Protein AF-A0AAU5LL64-F1 (afdb_monomer)

Sequence (497 aa):
MYLWDYTPAHLTKLAPYIDGVLFPYLGGSQSTTDPRYVEAQMDELLGKLTPLNLDLILLAYTDRFLDAALPPSPEYVAEVLRRAAPYAADGRIGGVVAYGAPVNYDRRPTIASNNLAQTGNGRLSFAQGNYAHAAEGSFSEVYQQVDVDPAAASYKLSLSTYDQVSRTPAKSGQLFKEVLVDDQVVWRSDVADEFGWTWAPAEIDLTNALRGKSTAKLSLKLYAEKATQHFPIDVGFDSLKATGFTVSNPGFEDNNPDTRVWQFKQLSQTIYGSIDRWSEHQAKDVYDVIAAHFGGLPVPGIPSTPSAPIPALPRTGAPYRPGAANAVRNSAMYGKGRLSLFVPERTATGTSTCVWAEQWATVDPNSPRYEVSWHDFDQYVGGLPDYHLKQVTITNSKGKKLLTSMDVTIDPNLWMNGQGLWGPVDVTQFAKGESKVLLQFALCEAKGVGDYMVDVGYDNIETVGLSLVNGDFERGTTGWTIIDPHPGMEAAVITAP

Solvent-accessible surface area (backbone atoms only — not comparable to full-atom values): 26554 Å² total; per-residue (Å²): 104,48,82,84,59,71,37,72,72,52,47,65,70,45,44,91,78,48,66,53,47,66,40,58,55,32,41,41,38,47,20,53,61,42,48,85,40,56,58,63,54,50,53,56,46,48,71,64,28,53,88,61,69,32,43,39,28,43,28,43,50,44,35,70,53,98,73,40,84,55,59,36,44,42,67,33,45,41,47,39,49,64,61,45,45,63,40,34,77,71,63,75,23,81,34,78,42,67,43,61,56,42,87,54,33,92,82,44,70,42,63,72,87,67,49,78,33,87,48,89,38,6,14,39,34,40,37,25,12,50,76,18,56,40,49,56,78,22,25,20,34,39,32,35,79,27,50,32,48,56,84,48,94,54,29,36,41,36,32,33,36,32,34,42,61,65,96,53,83,65,60,76,79,24,45,31,44,34,36,26,52,71,88,39,80,72,44,76,46,50,56,44,76,52,75,72,75,49,79,43,81,46,79,43,79,38,38,88,83,47,67,80,28,58,59,46,39,43,33,44,32,48,36,19,73,27,62,46,74,60,55,27,31,33,39,36,41,24,55,50,46,62,38,43,39,50,69,82,67,39,36,28,70,63,68,43,86,91,74,41,72,69,43,78,50,70,72,30,74,22,40,45,68,46,61,48,63,52,47,71,50,45,39,42,51,31,35,49,35,52,24,13,69,72,50,62,44,76,66,67,73,74,81,76,82,90,84,75,74,79,74,71,71,82,80,58,93,65,68,63,46,91,68,36,97,90,32,58,61,68,80,36,86,55,90,40,3,15,39,37,32,32,26,40,46,75,27,51,47,51,57,78,40,53,22,28,40,35,32,74,25,40,38,46,84,81,44,94,51,28,33,44,34,32,30,35,29,21,45,65,82,67,89,61,78,69,24,41,32,42,33,34,35,44,31,46,100,90,46,77,45,81,75,47,76,43,45,50,64,77,51,62,27,37,82,39,45,64,62,92,80,66,50,64,45,81,40,34,90,75,51,65,89,41,68,50,36,38,41,35,46,33,38,31,25,66,40,59,44,66,63,51,33,37,37,40,35,38,24,57,47,43,56,40,39,45,45,74,57,57,38,45,19,73,64,44,56,51,67,47,49,71,42,58,84,39,100,41,37,43,43,45,56,45,63,39,134

Mean predicted aligned error: 11.41 Å

Secondary structure (DSSP, 8-state):
--GGG--HHHHHHHGGG-SEEEEE--TGGG-TT--TTHHHHHHHHHHHHGGGT-EEEEEEE-S--TT-SSPPPHHHHHHHHHHHHHHHHTTSSSEEEEET--TTTTT-PPPGGG---SSSSEEEEEEE-TT--PPTT-EEEEEEEEEB-TT-S--EEEEEEEEEE-SSPPPTTSEEEEEEETTEEEEEEETTTS-SS--EEEEEE-HHHHTT-SEEEEEEEEEESS---S--EEEEEEEEEEESB--SSTT-----TTT--PEEEE--SSEEEEEEE--TTHHHHHHHHHHHHHTTPPPPPS---S----------SSPP-TTSTTS-S---SSSSEEEEEEE-TT----TT-EEEEEEEEEE-TT-S--EEEEEEEEEESS--TTSEEEEEEEEETTEEEEEEEEETTSSBTS-EETTTS---EE-HHHHTT-SEEEEEEEEEESS--SS--EEEEEEEEEEESEE-S-TT-TTTTTT-EEE--STT-EEEEEE--

Foldseek 3Di:
DELVCLDLVNCVVCLVPAQADEYEDQAQQRNLAHQPCLQVSLVVNLVSQVVSNHAYEYERELADDPFHPATHFLVSLLSNLVNCVVCCVVVVHVYYHHPPQLLPLVPDFDDPVNQLFPDDFKWKKWWFGFQDKWAAFWKKKKKFKWFFQLPFP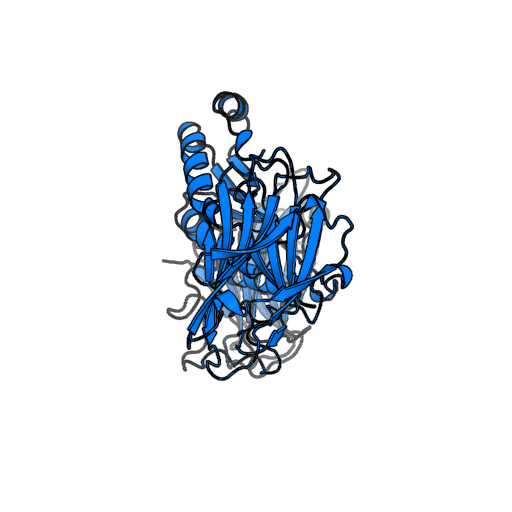FKKKKKKKFKDWDPDQADWPFKWKFKDKQNHTQDIDTSNVDDDSDIDMDMTTCGVVRHRDRMIMIMIMIHTNHMDGRITMMMIMADIDIDRMDDPCRGLQDQQPVPDRMDMDTDTSGTDIGIRGDDSSRSVSSNQSVLCSLLVHDRPRPDDDDDDDDPQDPPPVDWDDDCDPPHRLANAPDAFKWKKKKFIFQFWDAAFFKWKKKFKWFFQQPFPFKWKKKKKAKEKRDDDWPFKWKWKWKAFPVGIDTQDTDTSNSHHRDIDIPDSPDHIGTCGVPCHPTRIMMIMIMIHGNHIDRGMIMMMIIADIDMGRIDADPRRRQVWCVRMDTGRPDPRMGITMGGRD

pLDDT: mean 87.5, std 14.74, range [25.48, 98.81]

Nearest PDB structures (foldseek):
  6yg8-assembly1_D  TM=2.190E-01  e=3.014E-06  Escherichia coli
  9fmt-assembly1_C  TM=2.284E-01  e=2.321E-05  Escherichia coli
  9fmt-assembly1_E  TM=2.052E-01  e=1.244E-05  Escherichia coli
  9fmt-assembly1_D  TM=1.932E-01  e=7.467E-06  Escherichia coli
  6yg8-assembly1_A  TM=2.101E-01  e=6.085E-05  Escherichia coli

Structure (mmCIF, N/CA/C/O backbone):
data_AF-A0AAU5LL64-F1
#
_entry.id   AF-A0AAU5LL64-F1
#
loop_
_atom_site.group_PDB
_atom_site.id
_atom_site.type_symbol
_atom_site.label_atom_id
_atom_site.label_alt_id
_atom_site.label_comp_id
_atom_site.label_asym_id
_atom_site.label_entity_id
_atom_site.label_seq_id
_atom_site.pdbx_PDB_ins_code
_atom_site.Cartn_x
_atom_site.Cartn_y
_atom_site.Cartn_z
_atom_site.occupancy
_atom_site.B_iso_or_equiv
_atom_site.auth_seq_id
_atom_site.auth_comp_id
_atom_site.auth_asym_id
_atom_site.auth_atom_id
_atom_site.pdbx_PDB_model_num
ATOM 1 N N . MET A 1 1 ? -9.195 7.743 -15.959 1.00 86.50 1 MET A N 1
ATOM 2 C CA . MET A 1 1 ? -10.486 7.037 -16.053 1.00 86.50 1 MET A CA 1
ATOM 3 C C . MET A 1 1 ? -10.587 6.121 -14.853 1.00 86.50 1 MET A C 1
ATOM 5 O O . MET A 1 1 ? -9.617 5.432 -14.570 1.00 86.50 1 MET A O 1
ATOM 9 N N . TYR A 1 2 ? -11.701 6.145 -14.136 1.00 90.44 2 TYR A N 1
ATOM 10 C CA . TYR A 1 2 ? -11.991 5.216 -13.042 1.00 90.44 2 TYR A CA 1
ATOM 11 C C . TYR A 1 2 ? -12.837 4.043 -13.537 1.00 90.44 2 TYR A C 1
ATOM 13 O O . TYR A 1 2 ? -13.308 4.068 -14.672 1.00 90.44 2 TYR A O 1
ATOM 21 N N . LEU A 1 3 ? -13.052 3.026 -12.694 1.00 91.62 3 LEU A N 1
ATOM 22 C CA . LEU A 1 3 ? -13.766 1.791 -13.055 1.00 91.62 3 LEU A CA 1
ATOM 23 C C . LEU A 1 3 ? -15.079 2.047 -13.830 1.00 91.62 3 LEU A C 1
ATOM 25 O O . LEU A 1 3 ? -15.347 1.402 -14.843 1.00 91.62 3 LEU A O 1
ATOM 29 N N . TRP A 1 4 ? -15.868 3.032 -13.393 1.00 91.56 4 TRP A N 1
ATOM 30 C CA . TRP A 1 4 ? -17.150 3.401 -14.007 1.00 91.56 4 TRP A CA 1
ATOM 31 C C . TRP A 1 4 ? -17.031 4.154 -15.343 1.00 91.56 4 TRP A C 1
ATOM 33 O O . TRP A 1 4 ? -18.000 4.200 -16.099 1.00 91.56 4 TRP A O 1
ATOM 43 N N . ASP A 1 5 ? -15.866 4.717 -15.672 1.00 94.00 5 ASP A N 1
ATOM 44 C CA . ASP A 1 5 ? -15.634 5.414 -16.944 1.00 94.00 5 ASP A CA 1
ATOM 45 C C . ASP A 1 5 ? -15.371 4.437 -18.105 1.00 94.00 5 ASP A C 1
ATOM 47 O O . ASP A 1 5 ? -15.519 4.811 -19.275 1.00 94.00 5 ASP A O 1
ATOM 51 N N . TYR A 1 6 ? -15.001 3.186 -17.800 1.00 94.06 6 TYR A N 1
ATOM 52 C CA . TYR A 1 6 ? -14.725 2.115 -18.765 1.00 94.06 6 TYR A CA 1
ATOM 53 C C . TYR A 1 6 ? -16.017 1.489 -19.300 1.00 94.06 6 TYR A C 1
ATOM 55 O O . TYR A 1 6 ? -16.295 0.303 -19.120 1.00 94.06 6 TYR A O 1
ATOM 63 N N . THR A 1 7 ? -16.849 2.301 -19.949 1.00 96.19 7 THR A N 1
ATOM 64 C CA . THR A 1 7 ? -18.049 1.814 -20.640 1.00 96.19 7 THR A CA 1
ATOM 65 C C . THR A 1 7 ? -17.694 1.294 -22.040 1.00 96.19 7 THR A C 1
ATOM 67 O O . THR A 1 7 ? -16.767 1.824 -22.660 1.00 96.19 7 THR A O 1
ATOM 70 N N . PRO A 1 8 ? -18.443 0.321 -22.602 1.00 96.06 8 PRO A N 1
ATOM 71 C CA . PRO A 1 8 ? -18.187 -0.178 -23.957 1.00 96.06 8 PRO A CA 1
ATOM 72 C C . PRO A 1 8 ? -18.166 0.926 -25.023 1.00 96.06 8 PRO A C 1
ATOM 74 O O . PRO A 1 8 ? -17.308 0.928 -25.904 1.00 96.06 8 PRO A O 1
ATOM 77 N N . ALA A 1 9 ? -19.073 1.905 -24.916 1.00 96.81 9 ALA A N 1
ATOM 78 C CA . ALA A 1 9 ? -19.142 3.035 -25.839 1.00 96.81 9 ALA A CA 1
ATOM 79 C C . ALA A 1 9 ? -17.901 3.938 -25.748 1.00 96.81 9 ALA A C 1
ATOM 81 O O . ALA A 1 9 ? -17.378 4.378 -26.772 1.00 96.81 9 ALA A O 1
ATOM 82 N N . HIS A 1 10 ? -17.413 4.199 -24.531 1.00 96.81 10 HIS A N 1
ATOM 83 C CA . HIS A 1 10 ? -16.227 5.025 -24.322 1.00 96.81 10 HIS A CA 1
ATOM 84 C C . HIS A 1 10 ? -14.962 4.319 -24.819 1.00 96.81 10 HIS A C 1
ATOM 86 O O . HIS A 1 10 ? -14.191 4.908 -25.572 1.00 96.81 10 HIS A O 1
ATOM 92 N N . LEU A 1 11 ? -14.796 3.041 -24.475 1.00 97.00 11 LEU A N 1
ATOM 93 C CA . LEU A 1 11 ? -13.657 2.238 -24.909 1.00 97.00 11 LEU A CA 1
ATOM 94 C C . LEU A 1 11 ? -13.611 2.068 -26.430 1.00 97.00 11 LEU A C 1
ATOM 96 O O . LEU A 1 11 ? -12.565 2.293 -27.024 1.00 97.00 11 LEU A O 1
ATOM 100 N N . THR A 1 12 ? -14.742 1.786 -27.084 1.00 97.38 12 THR A N 1
ATOM 101 C CA . THR A 1 12 ? -14.811 1.673 -28.557 1.00 97.38 12 THR A CA 1
ATOM 102 C C . THR A 1 12 ? -14.369 2.962 -29.251 1.00 97.38 12 THR A C 1
ATOM 104 O O . THR A 1 12 ? -13.724 2.923 -30.295 1.00 97.38 12 THR A O 1
ATOM 107 N N . LYS A 1 13 ? -14.702 4.122 -28.670 1.00 97.19 13 LYS A N 1
ATOM 108 C CA . LYS A 1 13 ? -14.290 5.425 -29.200 1.00 97.19 13 LYS A CA 1
ATOM 109 C C . LYS A 1 13 ? -12.786 5.666 -29.044 1.00 97.19 13 LYS A C 1
ATOM 111 O O . LYS A 1 13 ? -12.198 6.312 -29.906 1.00 97.19 13 LYS A O 1
ATOM 116 N N . LEU A 1 14 ? -12.192 5.211 -27.941 1.00 96.38 14 LEU A N 1
ATOM 117 C CA . LEU A 1 14 ? -10.780 5.439 -27.630 1.00 96.38 14 LEU A CA 1
ATOM 118 C C . LEU A 1 14 ? -9.848 4.420 -28.287 1.00 96.38 14 LEU A C 1
ATOM 120 O O . LEU A 1 14 ? -8.753 4.805 -28.677 1.00 96.38 14 LEU A O 1
ATOM 124 N N . ALA A 1 15 ? -10.285 3.168 -28.440 1.00 97.06 15 ALA A N 1
ATOM 125 C CA . ALA A 1 15 ? -9.455 2.049 -28.882 1.00 97.06 15 ALA A CA 1
ATOM 126 C C . ALA A 1 15 ? -8.617 2.309 -30.153 1.00 97.06 15 ALA A C 1
ATOM 128 O O . ALA A 1 15 ? -7.475 1.875 -30.184 1.00 97.06 15 ALA A O 1
ATOM 129 N N . PRO A 1 16 ? -9.084 3.061 -31.174 1.00 97.38 16 PRO A N 1
ATOM 130 C CA . PRO A 1 16 ? -8.252 3.370 -32.342 1.00 97.38 16 PRO A CA 1
ATOM 131 C C . PRO A 1 16 ? -7.044 4.284 -32.073 1.00 97.38 16 PRO A C 1
ATOM 133 O O . PRO A 1 16 ? -6.257 4.517 -32.988 1.00 97.38 16 PRO A O 1
ATOM 136 N N . TYR A 1 17 ? -6.937 4.869 -30.877 1.00 97.38 17 TYR A N 1
ATOM 137 C CA . TYR A 1 17 ? -5.969 5.917 -30.544 1.00 97.38 17 TYR A CA 1
ATOM 138 C C . TYR A 1 17 ? -5.044 5.564 -29.373 1.00 97.38 17 TYR A C 1
ATOM 140 O O . TYR A 1 17 ? -4.182 6.377 -29.040 1.00 97.38 17 TYR A O 1
ATOM 148 N N . ILE A 1 18 ? -5.251 4.422 -28.715 1.00 95.44 18 ILE A N 1
ATOM 149 C CA . ILE A 1 18 ? -4.498 4.007 -27.526 1.00 95.44 18 ILE A CA 1
ATOM 150 C C . ILE A 1 18 ? -4.209 2.509 -27.580 1.00 95.44 18 ILE A C 1
ATOM 152 O O . ILE A 1 18 ? -5.011 1.752 -28.117 1.00 95.44 18 ILE A O 1
ATOM 156 N N . ASP A 1 19 ? -3.112 2.095 -26.953 1.00 92.44 19 ASP A N 1
ATOM 157 C CA . ASP A 1 19 ? -2.713 0.683 -26.864 1.00 92.44 19 ASP A CA 1
ATOM 158 C C . ASP A 1 19 ? -3.123 0.034 -25.529 1.00 92.44 19 ASP A C 1
ATOM 160 O O . ASP A 1 19 ? -3.071 -1.181 -25.366 1.00 92.44 19 ASP A O 1
ATOM 164 N N . GLY A 1 20 ? -3.573 0.836 -24.561 1.00 93.88 20 GLY A N 1
ATOM 165 C CA . GLY A 1 20 ? -3.985 0.354 -23.249 1.00 93.88 20 GLY A CA 1
ATOM 166 C C . GLY A 1 20 ? -4.503 1.456 -22.338 1.00 93.88 20 GLY A C 1
ATOM 167 O O . GLY A 1 20 ? -4.5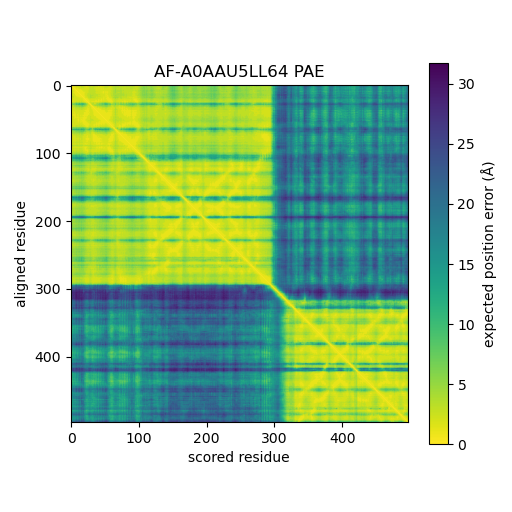79 2.629 -22.717 1.00 93.88 20 GLY A O 1
ATOM 168 N N . VAL A 1 21 ? -4.887 1.073 -21.123 1.00 96.44 21 VAL A N 1
ATOM 169 C CA . VAL A 1 21 ? -5.439 1.980 -20.115 1.00 96.44 21 VAL A CA 1
ATOM 170 C C . VAL A 1 21 ? -4.747 1.825 -18.766 1.00 96.44 21 VAL A C 1
ATOM 172 O O . VAL A 1 21 ? -4.387 0.732 -18.339 1.00 96.44 21 VAL A O 1
ATOM 175 N N . LEU A 1 22 ? -4.622 2.944 -18.059 1.00 96.12 22 LEU A N 1
ATOM 176 C CA . LEU A 1 22 ? -4.176 2.992 -16.672 1.00 96.12 22 LEU A CA 1
ATOM 177 C C . LEU A 1 22 ? -5.400 2.973 -15.755 1.00 96.12 22 LEU A C 1
ATOM 179 O O . LEU A 1 22 ? -6.212 3.896 -15.820 1.00 96.12 22 LEU A O 1
ATOM 183 N N . PHE A 1 23 ? -5.514 1.973 -14.884 1.00 96.38 23 PHE A N 1
ATOM 184 C CA . PHE A 1 23 ? -6.615 1.813 -13.937 1.00 96.38 23 PHE A CA 1
ATOM 185 C C . PHE A 1 23 ? -6.226 2.283 -12.526 1.00 96.38 23 PHE A C 1
ATOM 187 O O . PHE A 1 23 ? -5.567 1.538 -11.803 1.00 96.38 23 PHE A O 1
ATOM 194 N N . PRO A 1 24 ? -6.652 3.485 -12.086 1.00 95.12 24 PRO A N 1
ATOM 195 C CA . PRO A 1 24 ? -6.460 3.942 -10.717 1.00 95.12 24 PRO A CA 1
ATOM 196 C C . PRO A 1 24 ? -7.395 3.165 -9.793 1.00 95.12 24 PRO A C 1
ATOM 198 O O . PRO A 1 24 ? -8.614 3.364 -9.819 1.00 95.12 24 PRO A O 1
ATOM 201 N N . TYR A 1 25 ? -6.823 2.269 -8.994 1.00 94.75 25 TYR A N 1
ATOM 202 C CA . TYR A 1 25 ? -7.581 1.426 -8.082 1.00 94.75 25 TYR A CA 1
ATOM 203 C C . TYR A 1 25 ? -8.037 2.223 -6.862 1.00 94.75 25 TYR A C 1
ATOM 205 O O . TYR A 1 25 ? -7.222 2.735 -6.099 1.00 94.75 25 TYR A O 1
ATOM 213 N N . LEU A 1 26 ? -9.352 2.302 -6.665 1.00 90.19 26 LEU A N 1
ATOM 214 C CA . LEU A 1 26 ? -9.971 2.983 -5.527 1.00 90.19 26 LEU A CA 1
ATOM 215 C C . LEU A 1 26 ? -10.805 2.021 -4.667 1.00 90.19 26 LEU A C 1
ATOM 217 O O . LEU A 1 26 ? -11.843 2.412 -4.137 1.00 90.19 26 LEU A O 1
ATOM 221 N N . GLY A 1 27 ? -10.409 0.752 -4.564 1.00 86.56 27 GLY A N 1
ATOM 222 C CA . GLY A 1 27 ? -11.058 -0.193 -3.656 1.00 86.56 27 GLY A CA 1
ATOM 223 C C . GLY A 1 27 ? -12.558 -0.393 -3.855 1.00 86.56 27 GLY A C 1
ATOM 224 O O . GLY A 1 27 ? -13.140 -0.129 -4.914 1.00 86.56 27 GLY A O 1
ATOM 225 N N . GLY A 1 28 ? -13.197 -0.881 -2.793 1.00 81.38 28 GLY A N 1
ATOM 226 C CA . GLY A 1 28 ? -14.645 -0.852 -2.662 1.00 81.38 28 GLY A CA 1
ATOM 227 C C . GLY A 1 28 ? -15.097 0.572 -2.367 1.00 81.38 28 GLY A C 1
ATOM 228 O O . GLY A 1 28 ? -14.669 1.175 -1.388 1.00 81.38 28 GLY A O 1
ATOM 229 N N . SER A 1 29 ? -15.992 1.107 -3.200 1.00 78.31 29 SER A N 1
ATOM 230 C CA . SER A 1 29 ? -16.640 2.407 -2.962 1.00 78.31 29 SER A CA 1
ATOM 231 C C . SER A 1 29 ? -15.680 3.589 -2.802 1.00 78.31 29 SER A C 1
ATOM 233 O O . SER A 1 29 ? -15.874 4.446 -1.944 1.00 78.31 29 SER A O 1
ATOM 235 N N . GLN A 1 30 ? -14.661 3.650 -3.656 1.00 83.62 30 GLN A N 1
ATOM 236 C CA . GLN A 1 30 ? -13.695 4.751 -3.706 1.00 83.62 30 GLN A CA 1
ATOM 237 C C . GLN A 1 30 ? -12.800 4.879 -2.458 1.00 83.62 30 GLN A C 1
ATOM 239 O O . GLN A 1 30 ? -12.383 5.977 -2.089 1.00 83.62 30 GLN A O 1
ATOM 244 N N . SER A 1 31 ? -12.511 3.758 -1.797 1.00 85.25 31 SER A N 1
ATOM 245 C CA . SER A 1 31 ? -11.557 3.677 -0.695 1.00 85.25 31 SER A CA 1
ATOM 246 C C . SER A 1 31 ? -10.165 3.261 -1.180 1.00 85.25 31 SER A C 1
ATOM 248 O O . SER A 1 31 ? -9.971 2.149 -1.665 1.00 85.25 31 SER A O 1
ATOM 250 N N . THR A 1 32 ? -9.160 4.111 -0.965 1.00 87.44 32 THR A N 1
ATOM 251 C CA . THR A 1 32 ? -7.742 3.771 -1.195 1.00 87.44 32 THR A CA 1
ATOM 252 C C . THR A 1 32 ? -7.109 3.009 -0.028 1.00 87.44 32 THR A C 1
ATOM 254 O O . THR A 1 32 ? -5.890 3.004 0.108 1.00 87.44 32 THR A O 1
ATOM 257 N N . THR A 1 33 ? -7.918 2.407 0.847 1.00 88.56 33 THR A N 1
ATOM 258 C CA . THR A 1 33 ? -7.452 1.545 1.945 1.00 88.56 33 THR A CA 1
ATOM 259 C C . THR A 1 33 ? -8.080 0.153 1.922 1.00 88.56 33 THR A C 1
ATOM 261 O O . THR A 1 33 ? -7.751 -0.679 2.764 1.00 88.56 33 THR A O 1
ATOM 264 N N . ASP A 1 34 ? -8.942 -0.140 0.941 1.00 91.06 34 ASP A N 1
ATOM 265 C CA . ASP A 1 34 ? -9.617 -1.432 0.802 1.00 91.06 34 ASP A CA 1
ATOM 266 C C . ASP A 1 34 ? -9.015 -2.266 -0.346 1.00 91.06 34 ASP A C 1
ATOM 268 O O . ASP A 1 34 ? -9.275 -1.977 -1.519 1.00 91.06 34 ASP A O 1
ATOM 272 N N . PRO A 1 35 ? -8.245 -3.332 -0.063 1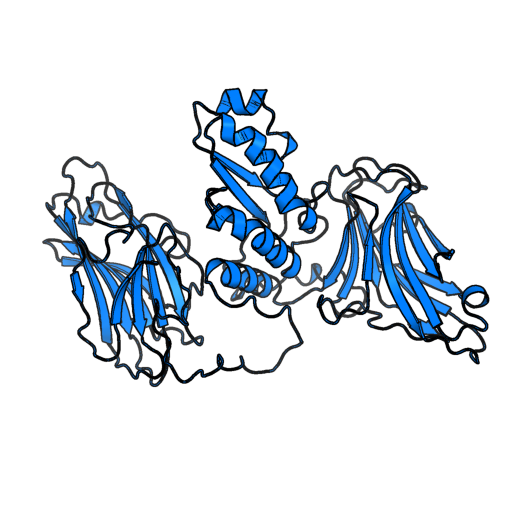.00 92.88 35 PRO A N 1
ATOM 273 C CA . PRO A 1 35 ? -7.590 -4.131 -1.097 1.00 92.88 35 PRO A CA 1
ATOM 274 C C . PRO A 1 35 ? -8.462 -5.283 -1.638 1.00 92.88 35 PRO A C 1
ATOM 276 O O . PRO A 1 35 ? -8.022 -6.043 -2.498 1.00 92.88 35 PRO A O 1
ATOM 279 N N . ARG A 1 36 ? -9.693 -5.471 -1.143 1.00 91.19 36 ARG A N 1
ATOM 280 C CA . ARG A 1 36 ? -10.467 -6.708 -1.384 1.00 91.19 36 ARG A CA 1
ATOM 281 C C . ARG A 1 36 ? -10.950 -6.892 -2.819 1.00 91.19 36 ARG A C 1
ATOM 283 O O .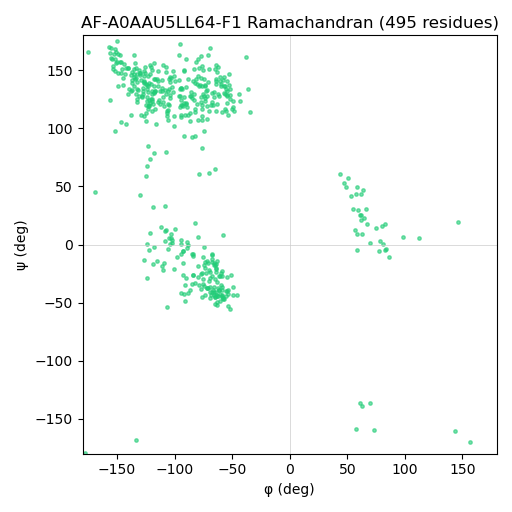 ARG A 1 36 ? -11.228 -8.019 -3.216 1.00 91.19 36 ARG A O 1
ATOM 290 N N . TYR A 1 37 ? -11.086 -5.808 -3.576 1.00 94.06 37 TYR A N 1
ATOM 291 C CA . TYR A 1 37 ? -11.716 -5.820 -4.896 1.00 94.06 37 TYR A CA 1
ATOM 292 C C . TYR A 1 37 ? -10.715 -5.768 -6.053 1.00 94.06 37 TYR A C 1
ATOM 294 O O . TYR A 1 37 ? -11.150 -5.693 -7.199 1.00 94.06 37 TYR A O 1
ATOM 302 N N . VAL A 1 38 ? -9.405 -5.827 -5.777 1.00 96.19 38 VAL A N 1
ATOM 303 C CA . VAL A 1 38 ? -8.347 -5.746 -6.801 1.00 96.19 38 VAL A CA 1
ATOM 304 C C . VAL A 1 38 ? -8.588 -6.756 -7.925 1.00 96.19 38 VAL A C 1
ATOM 306 O O . VAL A 1 38 ? -8.728 -6.361 -9.077 1.00 96.19 38 VAL A O 1
ATOM 309 N N . GLU A 1 39 ? -8.717 -8.041 -7.590 1.00 97.00 39 GLU A N 1
ATOM 310 C CA . GLU A 1 39 ? -8.871 -9.128 -8.571 1.00 97.00 39 GLU A CA 1
ATOM 311 C C . GLU A 1 39 ? -10.181 -8.997 -9.356 1.00 97.00 39 GLU A C 1
ATOM 313 O O . GLU A 1 39 ? -10.166 -8.931 -10.582 1.00 97.00 39 GLU A O 1
ATOM 318 N N . ALA A 1 40 ? -11.311 -8.846 -8.656 1.00 96.81 40 ALA A N 1
ATOM 319 C CA . ALA A 1 40 ? -12.625 -8.750 -9.290 1.00 96.81 40 ALA A CA 1
ATOM 320 C C . ALA A 1 40 ? -12.750 -7.540 -10.237 1.00 96.81 40 ALA A C 1
ATOM 322 O O . ALA A 1 40 ? -13.348 -7.657 -11.305 1.00 96.81 40 ALA A O 1
ATOM 323 N N . GLN A 1 41 ? -12.187 -6.383 -9.869 1.00 96.94 41 GLN A N 1
ATOM 324 C CA . GLN A 1 41 ? -12.226 -5.186 -10.716 1.00 96.94 41 GLN A CA 1
ATOM 325 C C . GLN A 1 41 ? -11.265 -5.290 -11.906 1.00 96.94 41 GLN A C 1
ATOM 327 O O . GLN A 1 41 ? -11.608 -4.830 -12.995 1.00 96.94 41 GLN A O 1
ATOM 332 N N . MET A 1 42 ? -10.092 -5.915 -11.740 1.00 97.44 42 MET A N 1
ATOM 333 C CA . MET A 1 42 ? -9.205 -6.207 -12.872 1.00 97.44 42 MET A CA 1
ATOM 334 C C . MET A 1 42 ? -9.854 -7.194 -13.845 1.00 97.44 42 MET A C 1
ATOM 336 O O . MET A 1 42 ? -9.857 -6.926 -15.042 1.00 97.44 42 MET A O 1
ATOM 340 N N . ASP A 1 43 ? -10.464 -8.277 -13.357 1.00 97.88 43 ASP A N 1
ATOM 341 C CA . ASP A 1 43 ? -11.181 -9.245 -14.198 1.00 97.88 43 ASP A CA 1
ATOM 342 C C . ASP A 1 43 ? -12.326 -8.582 -14.979 1.00 97.88 43 ASP A C 1
ATOM 344 O O . ASP A 1 43 ? -12.489 -8.814 -16.181 1.00 97.88 43 ASP A O 1
ATOM 348 N N . GLU A 1 44 ? -13.097 -7.706 -14.322 1.00 97.44 44 GLU A N 1
ATOM 349 C CA . GLU A 1 44 ? -14.151 -6.928 -14.976 1.00 97.44 44 GLU A CA 1
ATOM 350 C C . GLU A 1 44 ? -13.589 -6.060 -16.113 1.00 97.44 44 GLU A C 1
ATOM 352 O O . GLU A 1 44 ? -14.164 -6.011 -17.205 1.00 97.44 44 GLU A O 1
ATOM 357 N N . LEU A 1 45 ? -12.471 -5.370 -15.877 1.00 97.62 45 LEU A N 1
ATOM 358 C CA . LEU A 1 45 ? -11.836 -4.518 -16.881 1.00 97.62 45 LEU A CA 1
ATOM 359 C C . LEU A 1 45 ? -11.237 -5.329 -18.025 1.00 97.62 45 LEU A C 1
ATOM 361 O O . LEU A 1 45 ? -11.463 -4.986 -19.185 1.00 97.62 45 LEU A O 1
ATOM 365 N N . LEU A 1 46 ? -10.552 -6.431 -17.733 1.00 97.88 46 LEU A N 1
ATOM 366 C CA . LEU A 1 46 ? -9.997 -7.322 -18.749 1.00 97.88 46 LEU A CA 1
ATOM 367 C C . LEU A 1 46 ? -11.082 -7.873 -19.673 1.00 97.88 46 LEU A C 1
ATOM 369 O O . LEU A 1 46 ? -10.885 -7.904 -20.890 1.00 97.88 46 LEU A O 1
ATOM 373 N N . GLY A 1 47 ? -12.261 -8.204 -19.136 1.00 97.62 47 GLY A N 1
ATOM 374 C CA . GLY A 1 47 ? -13.420 -8.606 -19.937 1.00 97.62 47 GLY A CA 1
ATOM 375 C C . GLY A 1 47 ? -13.897 -7.535 -20.929 1.00 97.62 47 GLY A C 1
ATOM 376 O O . GLY A 1 47 ? -14.453 -7.870 -21.975 1.00 97.62 47 GLY A O 1
ATOM 377 N N . LYS A 1 48 ? -13.658 -6.249 -20.638 1.00 97.38 48 LYS A N 1
ATOM 378 C CA . LYS A 1 48 ? -14.010 -5.115 -21.512 1.00 97.38 48 LYS A CA 1
ATOM 379 C C . LYS A 1 48 ? -12.888 -4.733 -22.482 1.00 97.38 48 LYS A C 1
ATOM 381 O O . LYS A 1 48 ? -13.182 -4.295 -23.591 1.00 97.38 48 LYS A O 1
ATOM 386 N N . LEU A 1 49 ? -11.630 -4.863 -22.061 1.00 96.56 49 LEU A N 1
ATOM 387 C CA . LEU A 1 49 ? -10.448 -4.394 -22.793 1.00 96.56 49 LEU A CA 1
ATOM 388 C C . LEU A 1 49 ? -9.921 -5.427 -23.798 1.00 96.56 49 LEU A C 1
ATOM 390 O O . LEU A 1 49 ? -9.597 -5.064 -24.928 1.00 96.56 49 LEU A O 1
ATOM 394 N N . THR A 1 50 ? -9.927 -6.715 -23.437 1.00 96.06 50 THR A N 1
ATOM 395 C CA . THR A 1 50 ? -9.406 -7.803 -24.288 1.00 96.06 50 THR A CA 1
ATOM 396 C C . THR A 1 50 ? -10.048 -7.842 -25.684 1.00 96.06 50 THR A C 1
ATOM 398 O O . THR A 1 50 ? -9.313 -7.934 -26.666 1.00 96.06 50 THR A O 1
ATOM 401 N N . PRO A 1 51 ? -11.385 -7.706 -25.849 1.00 97.50 51 PRO A N 1
ATOM 402 C CA . PRO A 1 51 ? -12.011 -7.708 -27.178 1.00 97.50 51 PRO A CA 1
ATOM 403 C C . PRO A 1 51 ? -11.596 -6.535 -28.076 1.00 97.50 51 PRO A C 1
ATOM 405 O O . PRO A 1 51 ? -11.830 -6.575 -29.282 1.00 97.50 51 PRO A O 1
ATOM 408 N N . LEU A 1 52 ? -11.025 -5.484 -27.486 1.00 96.81 52 LEU A N 1
ATOM 409 C CA . LEU A 1 52 ? -10.563 -4.281 -28.172 1.00 96.81 52 LEU A CA 1
ATOM 410 C C . LEU A 1 52 ? -9.042 -4.267 -28.360 1.00 96.81 52 LEU A C 1
ATOM 412 O O . LEU A 1 52 ? -8.524 -3.282 -28.876 1.00 96.81 52 LEU A O 1
ATOM 416 N N . ASN A 1 53 ? -8.347 -5.340 -27.961 1.00 94.38 53 ASN A N 1
ATOM 417 C CA . ASN A 1 53 ? -6.889 -5.430 -27.968 1.00 94.38 53 ASN A CA 1
ATOM 418 C C . ASN A 1 53 ? -6.224 -4.260 -27.216 1.00 94.38 53 ASN A C 1
ATOM 420 O O . ASN A 1 53 ? -5.254 -3.680 -27.695 1.00 94.38 53 ASN A O 1
ATOM 424 N N . LEU A 1 54 ? -6.793 -3.895 -26.064 1.00 94.75 54 LEU A N 1
ATOM 425 C CA . LEU A 1 54 ? -6.248 -2.875 -25.173 1.00 94.75 54 LEU A CA 1
ATOM 426 C C . LEU A 1 54 ? -5.605 -3.531 -23.956 1.00 94.75 54 LEU A C 1
ATOM 428 O O . LEU A 1 54 ? -6.216 -4.397 -23.329 1.00 94.75 54 LEU A O 1
ATOM 432 N N . ASP A 1 55 ? -4.410 -3.071 -23.605 1.00 94.75 55 ASP A N 1
ATOM 433 C CA . ASP A 1 55 ? -3.710 -3.480 -22.391 1.00 94.75 55 ASP A CA 1
ATOM 434 C C . ASP A 1 55 ? -4.281 -2.790 -21.133 1.00 94.75 55 ASP A C 1
ATOM 436 O O . ASP A 1 55 ? -4.978 -1.769 -21.204 1.00 94.75 55 ASP A O 1
ATOM 440 N N . LEU A 1 56 ? -3.980 -3.344 -19.962 1.00 95.69 56 LEU A N 1
ATOM 441 C CA . LEU A 1 56 ? -4.346 -2.822 -18.651 1.00 95.69 56 LEU A CA 1
ATOM 442 C C . LEU A 1 56 ? -3.083 -2.625 -17.812 1.00 95.69 56 LEU A C 1
ATOM 444 O O . LEU A 1 56 ? -2.291 -3.540 -17.657 1.00 95.69 56 LEU A O 1
ATOM 448 N N . ILE A 1 57 ? -2.926 -1.457 -17.196 1.00 95.12 57 ILE A N 1
ATOM 449 C CA . ILE A 1 57 ? -1.909 -1.208 -16.169 1.00 95.12 57 ILE A CA 1
ATOM 450 C C . ILE A 1 57 ? -2.634 -0.836 -14.880 1.00 95.12 57 ILE A C 1
ATOM 452 O O . ILE A 1 57 ? -3.379 0.149 -14.845 1.00 95.12 57 ILE A O 1
ATOM 456 N N . LEU A 1 58 ? -2.429 -1.604 -13.810 1.00 96.62 58 LEU A N 1
ATOM 457 C CA . LEU A 1 58 ? -2.990 -1.277 -12.500 1.00 96.62 58 LEU A CA 1
ATOM 458 C C . LEU A 1 58 ? -2.197 -0.127 -11.879 1.00 96.62 58 LEU A C 1
ATOM 460 O O . LEU A 1 58 ? -0.984 -0.215 -11.755 1.00 96.62 58 LEU A O 1
ATOM 464 N N . LEU A 1 59 ? -2.870 0.916 -11.409 1.00 96.44 59 LEU A N 1
ATOM 465 C CA . LEU A 1 59 ? -2.273 1.955 -10.579 1.00 96.44 59 LEU A CA 1
ATOM 466 C C . LEU A 1 59 ? -2.760 1.789 -9.138 1.00 96.44 59 LEU A C 1
ATOM 468 O O . LEU A 1 59 ? -3.926 2.038 -8.830 1.00 96.44 59 LEU A O 1
ATOM 472 N N . ALA A 1 60 ? -1.851 1.383 -8.256 1.00 95.31 60 ALA A N 1
ATOM 473 C CA . ALA A 1 60 ? -2.067 1.292 -6.820 1.00 95.31 60 ALA A CA 1
ATOM 474 C C . ALA A 1 60 ? -1.640 2.605 -6.149 1.00 95.31 60 ALA A C 1
ATOM 476 O O . ALA A 1 60 ? -0.513 3.057 -6.333 1.00 95.31 60 ALA A O 1
ATOM 477 N N . TYR A 1 61 ? -2.521 3.221 -5.360 1.00 94.06 61 TYR A N 1
ATOM 478 C CA . TYR A 1 61 ? -2.154 4.385 -4.548 1.00 94.06 61 TYR A CA 1
ATOM 479 C C . TYR A 1 61 ? -1.291 3.957 -3.365 1.00 94.06 61 TYR A C 1
ATOM 481 O O . TYR A 1 61 ? -1.701 3.111 -2.579 1.00 94.06 61 TYR A O 1
ATOM 489 N N . THR A 1 62 ? -0.123 4.564 -3.210 1.00 93.06 62 THR A N 1
ATOM 490 C CA . THR A 1 62 ? 0.818 4.258 -2.122 1.00 93.06 62 THR A CA 1
ATOM 491 C C . THR A 1 62 ? 1.137 5.476 -1.259 1.00 93.06 62 THR A C 1
ATOM 493 O O . THR A 1 62 ? 2.034 5.439 -0.430 1.00 93.06 62 THR A O 1
ATOM 496 N N . ASP A 1 63 ? 0.410 6.571 -1.453 1.00 88.12 63 ASP A N 1
ATOM 497 C CA . ASP A 1 63 ? 0.431 7.751 -0.592 1.00 88.12 63 ASP A CA 1
ATOM 498 C C . ASP A 1 63 ? -0.949 8.426 -0.643 1.00 88.12 63 ASP A C 1
ATOM 500 O O . ASP A 1 63 ? -1.852 7.986 -1.367 1.00 88.12 63 ASP A O 1
ATOM 504 N N . ARG A 1 64 ? -1.144 9.467 0.169 1.00 78.62 64 ARG A N 1
ATOM 505 C CA . ARG A 1 64 ? -2.420 10.145 0.379 1.00 78.62 64 ARG A CA 1
ATOM 506 C C . ARG A 1 64 ? -3.054 10.594 -0.940 1.00 78.62 64 ARG A C 1
ATOM 508 O O . ARG A 1 64 ? -2.631 11.562 -1.570 1.00 78.62 64 ARG A O 1
ATOM 515 N N . PHE A 1 65 ? -4.160 9.947 -1.291 1.00 78.69 65 PHE A N 1
ATOM 516 C CA . PHE A 1 65 ? -5.111 10.465 -2.264 1.00 78.69 65 PHE A CA 1
ATOM 517 C C . PHE A 1 65 ? -5.876 11.636 -1.631 1.00 78.69 65 PHE A C 1
ATOM 519 O O . PHE A 1 65 ? -6.318 11.526 -0.488 1.00 78.69 65 PHE A O 1
ATOM 526 N N . LEU A 1 66 ? -6.015 12.761 -2.349 1.00 66.50 66 LEU A N 1
ATOM 527 C CA . LEU A 1 66 ? -6.509 14.053 -1.819 1.00 66.50 66 LEU A CA 1
ATOM 528 C C . LEU A 1 66 ? -7.831 13.960 -1.040 1.00 66.50 66 LEU A C 1
ATOM 530 O O . LEU A 1 66 ? -8.094 14.775 -0.158 1.00 66.50 66 LEU A O 1
ATOM 534 N N . ASP A 1 67 ? -8.621 12.951 -1.372 1.00 72.94 67 ASP A N 1
ATOM 535 C CA . ASP A 1 67 ? -10.014 12.790 -0.998 1.00 72.94 67 ASP A CA 1
ATOM 536 C C . ASP A 1 67 ? -10.275 11.542 -0.135 1.00 72.94 67 ASP A C 1
ATOM 538 O O . ASP A 1 67 ? -11.408 11.313 0.290 1.00 72.94 67 ASP A O 1
ATOM 542 N N . ALA A 1 68 ? -9.248 10.730 0.134 1.00 78.94 68 ALA A N 1
ATOM 543 C CA . ALA A 1 68 ? -9.375 9.565 1.003 1.00 78.94 68 ALA A CA 1
ATOM 544 C C . ALA A 1 68 ? -9.391 9.980 2.480 1.00 78.94 68 ALA A C 1
ATOM 546 O O . ALA A 1 68 ? -8.675 10.897 2.893 1.00 78.94 68 ALA A O 1
ATOM 547 N N . ALA A 1 69 ? -10.197 9.281 3.285 1.00 79.75 69 ALA A N 1
ATOM 548 C CA . ALA A 1 69 ? -10.278 9.540 4.721 1.00 79.75 69 ALA A CA 1
ATOM 549 C C . ALA A 1 69 ? -8.956 9.210 5.435 1.00 79.75 69 ALA A C 1
ATOM 551 O O . ALA A 1 69 ? -8.540 9.954 6.321 1.00 79.75 69 ALA A O 1
ATOM 552 N N . LEU A 1 70 ? -8.276 8.152 4.977 1.00 86.00 70 LEU A N 1
ATOM 553 C CA . LEU A 1 70 ? -6.989 7.689 5.484 1.00 86.00 70 LEU A CA 1
ATOM 554 C C . LEU A 1 70 ? -5.953 7.577 4.361 1.00 86.00 70 LEU A C 1
ATOM 556 O O . LEU A 1 70 ? -6.315 7.246 3.226 1.00 86.00 70 LEU A O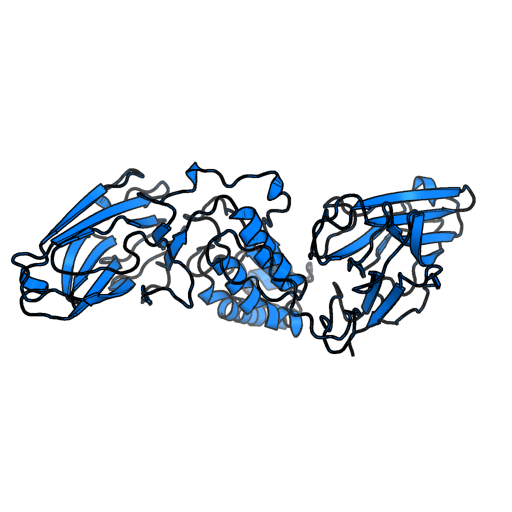 1
ATOM 560 N N . PRO A 1 71 ? -4.664 7.818 4.659 1.00 88.00 71 PRO A N 1
ATOM 561 C CA . PRO A 1 71 ? -3.596 7.439 3.748 1.00 88.00 71 PRO A CA 1
ATOM 562 C C . PRO A 1 71 ? -3.530 5.905 3.598 1.00 88.00 71 PRO A C 1
ATOM 564 O O . PRO A 1 71 ? -3.865 5.181 4.539 1.00 88.00 71 PRO A O 1
ATOM 567 N N . PRO A 1 72 ? -3.073 5.389 2.443 1.00 90.75 72 PRO A N 1
ATOM 568 C CA . PRO A 1 72 ? -2.724 3.980 2.291 1.00 90.75 72 PRO A CA 1
ATOM 569 C C . PRO A 1 72 ? -1.752 3.507 3.385 1.00 90.75 72 PRO A C 1
ATOM 571 O O . PRO A 1 72 ? -0.755 4.173 3.673 1.00 90.75 72 PRO A O 1
ATOM 574 N N . SER A 1 73 ? -2.033 2.351 3.989 1.00 90.94 73 SER A N 1
ATOM 575 C CA . SER A 1 73 ? -1.126 1.708 4.945 1.00 90.94 73 SER A CA 1
ATOM 576 C C . SER A 1 73 ? -0.158 0.751 4.230 1.00 90.94 73 SER A C 1
ATOM 578 O O . SER A 1 73 ? -0.466 0.295 3.121 1.00 90.94 73 SER A O 1
ATOM 580 N N . PRO A 1 74 ? 0.986 0.392 4.844 1.00 90.31 74 PRO A N 1
ATOM 581 C CA . PRO A 1 74 ? 1.872 -0.642 4.308 1.00 90.31 74 PRO A CA 1
ATOM 582 C C . PRO A 1 74 ? 1.140 -1.963 4.030 1.00 90.31 74 PRO A C 1
ATOM 584 O O . PRO A 1 74 ? 1.364 -2.586 2.997 1.00 90.31 74 PRO A O 1
ATOM 587 N N . GLU A 1 75 ? 0.206 -2.363 4.897 1.00 89.75 75 GLU A N 1
ATOM 588 C CA . GLU A 1 75 ? -0.575 -3.597 4.745 1.00 89.75 75 GLU A CA 1
ATOM 589 C C . GLU A 1 75 ? -1.521 -3.533 3.546 1.00 89.75 75 GLU A C 1
ATOM 591 O O . GLU A 1 75 ? -1.640 -4.504 2.799 1.00 89.75 75 GLU A O 1
ATOM 596 N N . TYR A 1 76 ? -2.175 -2.387 3.331 1.00 92.88 76 TYR A N 1
ATOM 597 C CA . TYR A 1 76 ? -2.985 -2.176 2.135 1.00 92.88 76 TYR A CA 1
ATOM 598 C C . TYR A 1 76 ? -2.130 -2.291 0.870 1.00 92.88 76 TYR A C 1
ATOM 600 O O . TYR A 1 76 ? -2.500 -3.024 -0.047 1.00 92.88 76 TYR A O 1
ATOM 608 N N . VAL A 1 77 ? -0.979 -1.609 0.825 1.00 94.25 77 VAL A N 1
ATOM 609 C CA . VAL A 1 77 ? -0.094 -1.641 -0.349 1.00 94.25 77 VAL A CA 1
ATOM 610 C C . VAL A 1 77 ? 0.405 -3.063 -0.596 1.00 94.25 77 VAL A C 1
ATOM 612 O O . VAL A 1 77 ? 0.336 -3.541 -1.727 1.00 94.25 77 VAL A O 1
ATOM 615 N N . ALA A 1 78 ? 0.817 -3.773 0.457 1.00 91.88 78 ALA A N 1
ATOM 616 C CA . ALA A 1 78 ? 1.276 -5.155 0.364 1.00 91.88 78 ALA A CA 1
ATOM 617 C C . ALA A 1 78 ? 0.191 -6.054 -0.226 1.00 91.88 78 ALA A C 1
ATOM 619 O O . ALA A 1 78 ? 0.463 -6.836 -1.132 1.00 91.88 78 ALA A O 1
ATOM 620 N N . GLU A 1 79 ? -1.047 -5.921 0.247 1.00 92.94 79 GLU A N 1
ATOM 621 C CA . GLU A 1 79 ? -2.154 -6.760 -0.197 1.00 92.94 79 GLU A CA 1
ATOM 622 C C . GLU A 1 79 ? -2.605 -6.437 -1.629 1.00 92.94 79 GLU A C 1
ATOM 624 O O . GLU A 1 79 ? -2.912 -7.359 -2.389 1.00 92.94 79 GLU A O 1
ATOM 629 N N . VAL A 1 80 ? -2.605 -5.159 -2.033 1.00 95.69 80 VAL A N 1
ATOM 630 C CA . VAL A 1 80 ? -2.891 -4.774 -3.425 1.00 95.69 80 VAL A CA 1
ATOM 631 C C . VAL A 1 80 ? -1.838 -5.349 -4.366 1.00 95.69 80 VAL A C 1
ATOM 633 O O . VAL A 1 80 ? -2.193 -6.001 -5.349 1.00 95.69 80 VAL A O 1
ATOM 636 N N . LEU A 1 81 ? -0.552 -5.158 -4.053 1.00 94.38 81 LEU A N 1
ATOM 637 C CA . LEU A 1 81 ? 0.539 -5.671 -4.879 1.00 94.38 81 LEU A CA 1
ATOM 638 C C . LEU A 1 81 ? 0.531 -7.204 -4.923 1.00 94.38 81 LEU A C 1
ATOM 640 O O . LEU A 1 81 ? 0.657 -7.773 -6.005 1.00 94.38 81 LEU A O 1
ATOM 644 N N . ARG A 1 82 ? 0.266 -7.881 -3.798 1.00 91.88 82 ARG A N 1
ATOM 645 C CA . ARG A 1 82 ? 0.195 -9.350 -3.725 1.00 91.88 82 ARG A CA 1
ATOM 646 C C . ARG A 1 82 ? -0.905 -9.919 -4.618 1.00 91.88 82 ARG A C 1
ATOM 648 O O . ARG A 1 82 ? -0.721 -10.970 -5.226 1.00 91.88 82 ARG A O 1
ATOM 655 N N . ARG A 1 83 ? -2.056 -9.245 -4.684 1.00 95.00 83 ARG A N 1
ATOM 656 C CA . ARG A 1 83 ? -3.193 -9.638 -5.534 1.00 95.00 83 ARG A CA 1
ATOM 657 C C . ARG A 1 83 ? -2.966 -9.318 -7.009 1.00 95.00 83 ARG A C 1
ATOM 659 O O . ARG A 1 83 ? -3.424 -10.064 -7.867 1.00 95.00 83 ARG A O 1
ATOM 666 N N . ALA A 1 84 ? -2.260 -8.230 -7.304 1.00 94.50 84 ALA A N 1
ATOM 667 C CA . ALA A 1 84 ? -1.990 -7.791 -8.669 1.00 94.50 84 ALA A CA 1
ATOM 668 C C . ALA A 1 84 ? -0.810 -8.516 -9.328 1.00 94.50 84 ALA A C 1
ATOM 670 O O . ALA A 1 84 ? -0.837 -8.763 -10.532 1.00 94.50 84 ALA A O 1
ATOM 671 N N . ALA A 1 85 ? 0.209 -8.892 -8.553 1.00 86.50 85 ALA A N 1
ATOM 672 C CA . ALA A 1 85 ? 1.438 -9.488 -9.069 1.00 86.50 85 ALA A CA 1
ATOM 673 C C . ALA A 1 85 ? 1.206 -10.724 -9.963 1.00 86.50 85 ALA A C 1
ATOM 675 O O . ALA A 1 85 ? 1.822 -10.778 -11.027 1.00 86.50 85 ALA A O 1
ATOM 676 N N . PRO A 1 86 ? 0.297 -11.673 -9.640 1.00 85.44 86 PRO A N 1
ATOM 677 C CA . PRO A 1 86 ? 0.018 -12.803 -10.525 1.00 85.44 86 PRO A CA 1
ATOM 678 C C . PRO A 1 86 ? -0.486 -12.400 -11.916 1.00 85.44 86 PRO A C 1
ATOM 680 O O . PRO A 1 86 ? -0.137 -13.065 -12.881 1.00 85.44 86 PRO A O 1
ATOM 683 N N . TYR A 1 87 ? -1.266 -11.319 -12.028 1.00 89.69 87 TYR A N 1
ATOM 684 C CA . TYR A 1 87 ? -1.792 -10.830 -13.309 1.00 89.69 87 TYR A CA 1
ATOM 685 C C . TYR A 1 87 ? -0.697 -10.218 -14.185 1.00 89.69 87 TYR A C 1
ATOM 687 O O . TYR A 1 87 ? -0.731 -10.347 -15.405 1.00 89.69 87 TYR A O 1
ATOM 695 N N . ALA A 1 88 ? 0.260 -9.515 -13.575 1.00 85.25 88 ALA A N 1
ATOM 696 C CA . ALA A 1 88 ? 1.389 -8.951 -14.310 1.00 85.25 88 ALA A CA 1
ATOM 697 C C . ALA A 1 88 ? 2.371 -10.058 -14.721 1.00 85.25 88 ALA A C 1
ATOM 699 O O . ALA A 1 88 ? 2.813 -10.112 -15.863 1.00 85.25 88 ALA A O 1
ATOM 700 N N . ALA A 1 89 ? 2.665 -10.985 -13.804 1.00 75.50 89 ALA A N 1
ATOM 701 C CA . ALA A 1 89 ? 3.615 -12.071 -14.030 1.00 75.50 89 ALA A CA 1
ATOM 702 C C . ALA A 1 89 ? 3.184 -13.041 -15.144 1.00 75.50 89 ALA A C 1
ATOM 704 O O . ALA A 1 89 ? 4.044 -13.598 -15.825 1.00 75.50 89 ALA A O 1
ATOM 705 N N . ASP A 1 90 ? 1.878 -13.258 -15.333 1.00 82.12 90 ASP A N 1
ATOM 706 C CA . ASP A 1 90 ? 1.350 -14.096 -16.416 1.00 82.12 90 ASP A CA 1
ATOM 707 C C . ASP A 1 90 ? 0.964 -13.318 -17.688 1.00 82.12 90 ASP A C 1
ATOM 709 O O . ASP A 1 90 ? 0.490 -13.920 -18.653 1.00 82.12 90 ASP A O 1
ATOM 713 N N . GLY A 1 91 ? 1.211 -12.004 -17.717 1.00 77.38 91 GLY A N 1
ATOM 714 C CA . GLY A 1 91 ? 0.979 -11.148 -18.879 1.00 77.38 91 GLY A CA 1
ATOM 715 C C . GLY A 1 91 ? -0.490 -10.818 -19.149 1.00 77.38 91 GLY A C 1
ATOM 716 O O . GLY A 1 91 ? -0.806 -10.337 -20.236 1.00 77.38 91 GLY A O 1
ATOM 717 N N . ARG A 1 92 ? -1.406 -11.063 -18.198 1.00 87.81 92 ARG A N 1
ATOM 718 C CA . ARG A 1 92 ? -2.803 -10.602 -18.310 1.00 87.81 92 ARG A CA 1
ATOM 719 C C . ARG A 1 92 ? -2.931 -9.083 -18.236 1.00 87.81 92 ARG A C 1
ATOM 721 O O . ARG A 1 92 ? -3.905 -8.552 -18.759 1.00 87.81 92 ARG A O 1
ATOM 728 N N . ILE A 1 93 ? -1.997 -8.405 -17.573 1.00 92.56 93 ILE A N 1
ATOM 729 C CA . ILE A 1 93 ? -1.898 -6.941 -17.512 1.00 92.56 93 ILE A CA 1
ATOM 730 C C . ILE A 1 93 ? -0.464 -6.519 -17.852 1.00 92.56 93 ILE A C 1
ATOM 732 O O . ILE A 1 93 ? 0.480 -7.221 -17.490 1.00 92.56 93 ILE A O 1
ATOM 736 N N . GLY A 1 94 ? -0.289 -5.358 -18.479 1.00 80.31 94 GLY A N 1
ATOM 737 C CA . GLY A 1 94 ? 1.016 -4.786 -18.820 1.00 80.31 94 GLY A CA 1
ATOM 738 C C . GLY A 1 94 ? 1.875 -4.383 -17.622 1.00 80.31 94 GLY A C 1
ATOM 739 O O . GLY A 1 94 ? 3.079 -4.187 -17.765 1.00 80.31 94 GLY A O 1
ATOM 740 N N . GLY A 1 95 ? 1.289 -4.270 -16.425 1.00 88.00 95 GLY A N 1
ATOM 741 C CA . GLY A 1 95 ? 2.051 -4.089 -15.192 1.00 88.00 95 GLY A CA 1
ATOM 742 C C . GLY A 1 95 ? 1.279 -3.443 -14.047 1.00 88.00 95 GLY A C 1
ATOM 743 O O . GLY A 1 95 ? 0.060 -3.256 -14.094 1.00 88.00 95 GLY A O 1
ATOM 744 N N . VAL A 1 96 ? 2.028 -3.086 -13.001 1.00 92.06 96 VAL A N 1
ATOM 745 C CA . VAL A 1 96 ? 1.528 -2.400 -11.805 1.00 92.06 96 VAL A CA 1
ATOM 746 C C . VAL A 1 96 ? 2.372 -1.155 -11.540 1.00 92.06 96 VAL A C 1
ATOM 748 O O . VAL A 1 96 ? 3.596 -1.218 -11.521 1.00 92.06 96 VAL A O 1
ATOM 751 N N . VAL A 1 97 ? 1.715 -0.026 -11.294 1.00 92.62 97 VAL A N 1
ATOM 752 C CA . VAL A 1 97 ? 2.318 1.260 -10.937 1.00 92.62 97 VAL A CA 1
ATOM 753 C C . VAL A 1 97 ? 1.994 1.574 -9.480 1.00 92.62 97 VAL A C 1
ATOM 755 O O . VAL A 1 97 ? 0.825 1.686 -9.112 1.00 92.62 97 VAL A O 1
ATOM 758 N N . ALA A 1 98 ? 3.026 1.774 -8.661 1.00 92.25 98 ALA A N 1
ATOM 759 C CA . ALA A 1 98 ? 2.900 2.313 -7.309 1.00 92.25 98 ALA A CA 1
ATOM 760 C C . ALA A 1 98 ? 2.870 3.852 -7.357 1.00 92.25 98 ALA A C 1
ATOM 762 O O . ALA A 1 98 ? 3.904 4.523 -7.398 1.00 92.25 98 ALA A O 1
ATOM 763 N N . TYR A 1 99 ? 1.674 4.433 -7.419 1.00 91.81 99 TYR A N 1
ATOM 764 C CA . TYR A 1 99 ? 1.499 5.875 -7.554 1.00 91.81 99 TYR A CA 1
ATOM 765 C C . TYR A 1 99 ? 1.593 6.595 -6.216 1.00 91.81 99 TYR A C 1
ATOM 767 O O . TYR A 1 99 ? 0.881 6.281 -5.263 1.00 91.81 99 TYR A O 1
ATOM 775 N N . GLY A 1 100 ? 2.429 7.631 -6.189 1.00 87.44 100 GLY A N 1
ATOM 776 C CA . GLY A 1 100 ? 2.761 8.340 -4.960 1.00 87.44 100 GLY A CA 1
ATOM 777 C C . GLY A 1 100 ? 3.815 7.611 -4.132 1.00 87.44 100 GLY A C 1
ATOM 778 O O . GLY A 1 100 ? 3.958 7.929 -2.960 1.00 87.44 100 GLY A O 1
ATOM 779 N N . ALA A 1 101 ? 4.550 6.648 -4.706 1.00 88.00 101 ALA A N 1
ATOM 780 C CA . ALA A 1 101 ? 5.624 5.955 -4.002 1.00 88.00 101 ALA A CA 1
ATOM 781 C C . ALA A 1 101 ? 6.557 6.978 -3.322 1.00 88.00 101 ALA A C 1
ATOM 783 O O . ALA A 1 101 ? 7.071 7.885 -3.991 1.00 88.00 101 ALA A O 1
ATOM 784 N N . PRO A 1 102 ? 6.755 6.891 -1.998 1.00 81.19 102 PRO A N 1
ATOM 785 C CA . PRO A 1 102 ? 7.513 7.892 -1.263 1.00 81.19 102 PRO A CA 1
ATOM 786 C C . PRO A 1 102 ? 9.017 7.706 -1.498 1.00 81.19 102 PRO A C 1
ATOM 788 O O . PRO A 1 102 ? 9.720 7.132 -0.688 1.00 81.19 102 PRO A O 1
ATOM 791 N N . VAL A 1 103 ? 9.534 8.236 -2.604 1.00 74.62 103 VAL A N 1
ATOM 792 C CA . VAL A 1 103 ? 10.943 8.102 -3.041 1.00 74.62 103 VAL A CA 1
ATOM 793 C C . VAL A 1 103 ? 11.961 8.952 -2.259 1.00 74.62 103 VAL A C 1
ATOM 795 O O . VAL A 1 103 ? 13.148 8.900 -2.530 1.00 74.62 103 VAL A O 1
ATOM 798 N N . ASN A 1 104 ? 11.517 9.764 -1.296 1.00 72.31 104 ASN A N 1
ATOM 799 C CA . ASN A 1 104 ? 12.385 10.556 -0.405 1.00 72.31 104 ASN A CA 1
ATOM 800 C C . ASN A 1 104 ? 11.968 10.345 1.060 1.00 72.31 104 ASN A C 1
ATOM 802 O O . ASN A 1 104 ? 11.789 11.309 1.811 1.00 72.31 104 ASN A O 1
ATOM 806 N N . TYR A 1 105 ? 11.686 9.094 1.433 1.00 69.06 105 TYR A N 1
ATOM 807 C CA . TYR A 1 105 ? 11.166 8.738 2.757 1.00 69.06 105 TYR A CA 1
ATOM 808 C C . TYR A 1 105 ? 12.124 9.112 3.901 1.00 69.06 105 TYR A C 1
ATOM 810 O O . TYR A 1 105 ? 11.681 9.398 5.008 1.00 69.06 105 TYR A O 1
ATOM 818 N N . ASP A 1 106 ? 13.429 9.170 3.633 1.00 66.50 106 ASP A N 1
ATOM 819 C CA . ASP A 1 106 ? 14.478 9.594 4.566 1.00 66.50 106 ASP A CA 1
ATOM 820 C C . ASP A 1 106 ? 14.410 11.098 4.894 1.00 66.50 106 ASP A C 1
ATOM 822 O O . ASP A 1 106 ? 14.784 11.527 5.985 1.00 66.50 106 ASP A O 1
ATOM 826 N N . ARG A 1 107 ? 13.900 11.907 3.960 1.00 60.31 107 ARG A N 1
ATOM 827 C CA . ARG A 1 107 ? 13.815 13.375 4.061 1.00 60.31 107 ARG A CA 1
ATOM 828 C C . ARG A 1 107 ? 12.407 13.891 4.336 1.00 60.31 107 ARG A C 1
ATOM 830 O O . ARG A 1 107 ? 12.222 15.100 4.487 1.00 60.31 107 ARG A O 1
ATOM 837 N N . ARG A 1 108 ? 11.407 13.009 4.373 1.00 64.56 108 ARG A N 1
ATOM 838 C CA . ARG A 1 108 ? 9.999 13.350 4.604 1.00 64.56 108 ARG A CA 1
ATOM 839 C C . ARG A 1 108 ? 9.476 12.575 5.811 1.00 64.56 108 ARG A C 1
ATOM 841 O O . ARG A 1 108 ? 8.881 11.516 5.620 1.00 64.56 108 ARG A O 1
ATOM 848 N N . PRO A 1 109 ? 9.680 13.083 7.042 1.00 67.69 109 PRO A N 1
ATOM 849 C CA . PRO A 1 109 ? 9.063 12.465 8.205 1.00 67.69 109 PRO A CA 1
ATOM 850 C C . PRO A 1 109 ? 7.546 12.446 8.020 1.00 67.69 109 PRO A C 1
ATOM 852 O O . PRO A 1 109 ? 6.960 13.405 7.500 1.00 67.69 109 PRO A O 1
ATOM 855 N N . THR A 1 110 ? 6.914 11.358 8.453 1.00 72.88 110 THR A N 1
ATOM 856 C CA . THR A 1 110 ? 5.454 11.267 8.457 1.00 72.88 110 THR A CA 1
ATOM 857 C C . THR A 1 110 ? 4.897 12.433 9.268 1.00 72.88 110 THR A C 1
ATOM 859 O O . THR A 1 110 ? 5.352 12.711 10.379 1.00 72.88 110 THR A O 1
ATOM 862 N N . ILE A 1 111 ? 3.933 13.160 8.704 1.00 73.25 111 ILE A N 1
ATOM 863 C CA . ILE A 1 111 ? 3.384 14.351 9.355 1.00 73.25 111 ILE A CA 1
ATOM 864 C C . ILE A 1 111 ? 2.707 13.906 10.656 1.00 73.25 111 ILE A C 1
ATOM 866 O O . ILE A 1 111 ? 1.777 13.105 10.622 1.00 73.25 111 ILE A O 1
ATOM 870 N N . ALA A 1 112 ? 3.155 14.429 11.800 1.00 73.31 112 ALA A N 1
ATOM 871 C CA . ALA A 1 112 ? 2.641 14.030 13.114 1.00 73.31 112 ALA A CA 1
ATOM 872 C C . ALA A 1 112 ? 1.125 14.254 13.266 1.00 73.31 112 ALA A C 1
ATOM 874 O O . ALA A 1 112 ? 0.465 13.519 13.988 1.00 73.31 112 ALA A O 1
ATOM 875 N N . SER A 1 113 ? 0.548 15.218 12.537 1.00 78.00 113 SER A N 1
ATOM 876 C CA . SER A 1 113 ? -0.906 15.436 12.497 1.00 78.00 113 SER A CA 1
ATOM 877 C C . SER A 1 113 ? -1.691 14.307 11.818 1.00 78.00 113 SER A C 1
ATOM 879 O O . SER A 1 113 ? -2.915 14.347 11.830 1.00 78.00 113 SER A O 1
ATOM 881 N N . ASN A 1 114 ? -1.014 13.340 11.192 1.00 84.25 114 ASN A N 1
ATOM 882 C CA . ASN A 1 114 ? -1.634 12.112 10.700 1.00 84.25 114 ASN A CA 1
ATOM 883 C C . ASN A 1 114 ? -1.759 11.047 11.802 1.00 84.25 114 ASN A C 1
ATOM 885 O O . ASN A 1 114 ? -2.389 10.025 11.552 1.00 84.25 114 ASN A O 1
ATOM 889 N N . ASN A 1 115 ? -1.171 11.243 12.992 1.00 90.25 115 ASN A N 1
ATOM 890 C CA . ASN A 1 115 ? -1.486 10.390 14.132 1.00 90.25 115 ASN A CA 1
ATOM 891 C C . ASN A 1 115 ? -2.874 10.774 14.650 1.00 90.25 115 ASN A C 1
ATOM 893 O O . ASN A 1 115 ? -3.037 11.762 15.367 1.00 90.25 115 ASN A O 1
ATOM 897 N N . LEU A 1 116 ? -3.873 10.009 14.219 1.00 92.06 116 LEU A N 1
ATOM 898 C CA . LEU A 1 116 ? -5.270 10.223 14.573 1.00 92.06 116 LEU A CA 1
ATOM 899 C C . LEU A 1 116 ? -5.673 9.480 15.856 1.00 92.06 116 LEU A C 1
ATOM 901 O O . LEU A 1 116 ? -6.812 9.639 16.289 1.00 92.06 116 LEU A O 1
ATOM 905 N N . ALA A 1 117 ? -4.778 8.694 16.469 1.00 95.38 117 ALA A N 1
ATOM 906 C CA . ALA A 1 117 ? -5.047 7.977 17.715 1.00 95.38 117 ALA A CA 1
ATOM 907 C C . ALA A 1 117 ? -5.336 8.938 18.882 1.00 95.38 117 ALA A C 1
ATOM 909 O O . ALA A 1 117 ? -4.821 10.057 18.944 1.00 95.38 117 ALA A O 1
ATOM 910 N N . GLN A 1 118 ? -6.174 8.505 19.824 1.00 95.81 118 GLN A N 1
ATOM 911 C CA . GLN A 1 118 ? -6.432 9.244 21.061 1.00 95.81 118 GLN A CA 1
ATOM 912 C C . GLN A 1 118 ? -5.277 9.057 22.047 1.00 95.81 118 GLN A C 1
ATOM 914 O O . GLN A 1 118 ? -4.877 9.998 22.738 1.00 95.81 118 GLN A O 1
ATOM 919 N N . THR A 1 119 ? -4.738 7.841 22.093 1.00 94.62 119 THR A N 1
ATOM 920 C CA . THR A 1 119 ? -3.576 7.439 22.881 1.00 94.62 119 THR A CA 1
ATOM 921 C C . THR A 1 119 ? -2.664 6.560 22.047 1.00 94.62 119 THR A C 1
ATOM 923 O O . THR A 1 119 ? -3.143 5.703 21.326 1.00 94.62 119 THR A O 1
ATOM 926 N N . GLY A 1 120 ? -1.350 6.725 22.205 1.00 95.75 120 GLY A N 1
ATOM 927 C CA . GLY A 1 120 ? -0.383 5.901 21.484 1.00 95.75 120 GLY A CA 1
ATOM 928 C C . GLY A 1 120 ? -0.366 6.205 19.985 1.00 95.75 120 GLY A C 1
ATOM 929 O O . GLY A 1 120 ? -0.323 7.375 19.594 1.00 95.75 120 GLY A O 1
ATOM 930 N N . ASN A 1 121 ? -0.328 5.157 19.168 1.00 95.50 121 ASN A N 1
ATOM 931 C CA . ASN A 1 121 ? -0.210 5.249 17.713 1.00 95.50 121 ASN A CA 1
ATOM 932 C C . ASN A 1 121 ? -1.304 4.468 16.977 1.00 95.50 121 ASN A C 1
ATOM 934 O O . ASN A 1 121 ? -1.434 4.630 15.765 1.00 95.50 121 ASN A O 1
ATOM 938 N N . GLY A 1 122 ? -2.043 3.601 17.666 1.00 96.19 122 GLY A N 1
ATOM 939 C CA . GLY A 1 122 ? -3.087 2.769 17.088 1.00 96.19 122 GLY A CA 1
ATOM 940 C C . GLY A 1 122 ? -4.486 3.309 17.355 1.00 96.19 122 GLY A C 1
ATOM 941 O O . GLY A 1 122 ? -4.761 3.914 18.383 1.00 96.19 122 GLY A O 1
ATOM 942 N N . ARG A 1 123 ? -5.406 3.057 16.428 1.00 97.19 123 ARG A N 1
ATOM 943 C CA . ARG A 1 123 ? -6.849 3.145 16.674 1.00 97.19 123 ARG A CA 1
ATOM 944 C C . ARG A 1 123 ? -7.604 2.187 15.766 1.00 97.19 123 ARG A C 1
ATOM 946 O O . ARG A 1 123 ? -7.126 1.794 14.701 1.00 97.19 123 ARG A O 1
ATOM 953 N N . LEU A 1 124 ? -8.827 1.849 16.143 1.00 97.81 124 LEU A N 1
ATOM 954 C CA . LEU A 1 124 ? -9.769 1.249 15.207 1.00 97.81 124 LEU A CA 1
ATOM 955 C C . LEU A 1 124 ? -10.357 2.346 14.326 1.00 97.81 124 LEU A C 1
ATOM 957 O O . LEU A 1 124 ? -10.769 3.375 14.849 1.00 97.81 124 LEU A O 1
ATOM 961 N N . SER A 1 125 ? -10.453 2.094 13.025 1.00 96.25 125 SER A N 1
ATOM 962 C CA . SER A 1 125 ? -11.128 2.950 12.054 1.00 96.25 125 SER A CA 1
ATOM 963 C C . SER A 1 125 ? -12.193 2.162 11.292 1.00 96.25 125 SER A C 1
ATOM 965 O O . SER A 1 125 ? -11.972 1.024 10.867 1.00 96.25 125 SER A O 1
ATOM 967 N N . PHE A 1 126 ? -13.347 2.793 11.090 1.00 95.38 126 PHE A N 1
ATOM 968 C CA . PHE A 1 126 ? -14.343 2.405 10.105 1.00 95.38 126 PHE A CA 1
ATOM 969 C C . PHE A 1 126 ? -14.483 3.526 9.080 1.00 95.38 126 PHE A C 1
ATOM 971 O O . PHE A 1 126 ? -15.109 4.553 9.350 1.00 95.38 126 PHE A O 1
ATOM 978 N N . ALA A 1 127 ? -13.911 3.319 7.897 1.00 92.00 127 ALA A N 1
ATOM 979 C CA . ALA A 1 127 ? -13.867 4.314 6.838 1.00 92.00 127 ALA A CA 1
ATOM 980 C C . ALA A 1 127 ? -14.871 4.006 5.719 1.00 92.00 127 ALA A C 1
ATOM 982 O O . ALA A 1 127 ? -15.026 2.864 5.286 1.00 92.00 127 ALA A O 1
ATOM 983 N N . GLN A 1 128 ? -15.518 5.048 5.208 1.00 89.19 128 GLN A N 1
ATOM 984 C CA . GLN A 1 128 ? -16.350 5.037 4.011 1.00 89.19 128 GLN A CA 1
ATOM 985 C C . GLN A 1 128 ? -15.821 6.102 3.040 1.00 89.19 128 GLN A C 1
ATOM 987 O O . GLN A 1 128 ? -15.664 7.269 3.404 1.00 89.19 128 GLN A O 1
ATOM 992 N N . GLY A 1 129 ? -15.545 5.693 1.798 1.00 84.50 129 GLY A N 1
ATOM 993 C CA . GLY A 1 129 ? -14.978 6.560 0.763 1.00 84.50 129 GLY A CA 1
ATOM 994 C C . GLY A 1 129 ? -15.928 7.653 0.259 1.00 84.50 129 GLY A C 1
ATOM 995 O O . GLY A 1 129 ? -17.136 7.657 0.522 1.00 84.50 129 GLY A O 1
ATOM 996 N N . ASN A 1 130 ? -15.378 8.589 -0.516 1.00 80.56 130 ASN A N 1
ATOM 997 C CA . ASN A 1 130 ? -16.176 9.597 -1.210 1.00 80.56 130 ASN A CA 1
ATOM 998 C C . ASN A 1 130 ? -17.159 8.940 -2.187 1.00 80.56 130 ASN A C 1
ATOM 1000 O O . ASN A 1 130 ? -16.878 7.925 -2.814 1.00 80.56 130 ASN A O 1
ATOM 1004 N N . TYR A 1 131 ? -18.344 9.535 -2.308 1.00 82.94 131 TYR A N 1
ATOM 1005 C CA . TYR A 1 131 ? -19.438 9.043 -3.153 1.00 82.94 131 TYR A CA 1
ATOM 1006 C C . TYR A 1 131 ? -19.915 7.606 -2.881 1.00 82.94 131 TYR A C 1
ATOM 1008 O O . TYR A 1 131 ? -20.694 7.057 -3.657 1.00 82.94 131 TYR A O 1
ATOM 1016 N N . ALA A 1 132 ? -19.502 7.012 -1.765 1.00 85.94 132 ALA A N 1
ATOM 1017 C CA . ALA A 1 132 ? -19.966 5.708 -1.340 1.00 85.94 132 ALA A CA 1
ATOM 1018 C C . ALA A 1 132 ? -21.391 5.767 -0.768 1.00 85.94 132 ALA A C 1
ATOM 1020 O O . ALA A 1 132 ? -21.795 6.761 -0.151 1.00 85.94 132 ALA A O 1
ATOM 1021 N N . HIS A 1 133 ? -22.117 4.660 -0.922 1.00 89.88 133 HIS A N 1
ATOM 1022 C CA . HIS A 1 133 ? -23.470 4.463 -0.407 1.00 89.88 133 HIS A CA 1
ATOM 1023 C C . HIS A 1 133 ? -23.506 3.203 0.454 1.00 89.88 133 HIS A C 1
ATOM 1025 O O . HIS A 1 133 ? -23.456 2.095 -0.074 1.00 89.88 133 HIS A O 1
ATOM 1031 N N . ALA A 1 134 ? -23.586 3.344 1.776 1.00 91.62 134 ALA A N 1
ATOM 1032 C CA . ALA A 1 134 ? -23.859 2.198 2.635 1.00 91.62 134 ALA A CA 1
ATOM 1033 C C . ALA A 1 134 ? -25.336 1.819 2.503 1.00 91.62 134 ALA A C 1
ATOM 1035 O O . ALA A 1 134 ? -26.208 2.678 2.636 1.00 91.62 134 ALA A O 1
ATOM 1036 N N . ALA A 1 135 ? -25.615 0.546 2.224 1.00 94.62 135 ALA A N 1
ATOM 1037 C CA . ALA A 1 135 ? -26.978 0.032 2.211 1.00 94.62 135 ALA A CA 1
ATOM 1038 C C . ALA A 1 135 ? -27.542 -0.024 3.638 1.00 94.62 135 ALA A C 1
ATOM 1040 O O . ALA A 1 135 ? -26.800 -0.229 4.600 1.00 94.62 135 ALA A O 1
ATOM 1041 N N . GLU A 1 136 ? -28.857 0.121 3.768 1.00 96.50 136 GLU A N 1
ATOM 1042 C CA . GLU A 1 136 ? -29.556 -0.115 5.033 1.00 96.50 136 GLU A CA 1
ATOM 1043 C C . GLU A 1 136 ? -29.282 -1.536 5.551 1.00 96.50 136 GLU A C 1
ATOM 1045 O O . GLU A 1 136 ? -29.249 -2.498 4.781 1.00 96.50 136 GLU A O 1
ATOM 1050 N N . GLY A 1 137 ? -29.021 -1.658 6.852 1.00 97.38 137 GLY A N 1
ATOM 1051 C CA . GLY A 1 137 ? -28.646 -2.910 7.508 1.00 97.38 137 GLY A CA 1
ATOM 1052 C C . GLY A 1 137 ? -27.191 -3.339 7.294 1.00 97.38 137 GLY A C 1
ATOM 1053 O O . GLY A 1 137 ? -26.752 -4.330 7.883 1.00 97.38 137 GLY A O 1
ATOM 1054 N N . SER A 1 138 ? -26.419 -2.627 6.466 1.00 96.94 138 SER A N 1
ATOM 1055 C CA . SER A 1 138 ? -25.008 -2.949 6.240 1.00 96.94 138 SER A CA 1
ATOM 1056 C C . SER A 1 138 ? -24.116 -2.446 7.378 1.00 96.94 138 SER A C 1
ATOM 1058 O O . SER A 1 138 ? -24.435 -1.473 8.060 1.00 96.94 138 SER A O 1
ATOM 1060 N N . PHE A 1 139 ? -22.986 -3.119 7.606 1.00 97.44 139 PHE A N 1
ATOM 1061 C CA . PHE A 1 139 ? -22.062 -2.760 8.682 1.00 97.44 139 PHE A CA 1
ATOM 1062 C C . PHE A 1 139 ? -20.633 -3.238 8.439 1.00 97.44 139 PHE A C 1
ATOM 1064 O O . PHE A 1 139 ? -20.389 -4.135 7.620 1.00 97.44 139 PHE A O 1
ATOM 1071 N N . SER A 1 140 ? -19.719 -2.673 9.224 1.00 97.44 140 SER A N 1
ATOM 1072 C CA . SER A 1 140 ? -18.413 -3.250 9.534 1.00 97.44 140 SER A CA 1
ATOM 1073 C C . SER A 1 140 ? -18.280 -3.388 11.051 1.00 97.44 140 SER A C 1
ATOM 1075 O O . SER A 1 140 ? -18.700 -2.509 11.800 1.00 97.44 140 SER A O 1
ATOM 1077 N N . GLU A 1 141 ? -17.772 -4.528 11.503 1.00 98.38 141 GLU A N 1
ATOM 1078 C CA . GLU A 1 141 ? -17.669 -4.935 12.902 1.00 98.38 141 GLU A CA 1
ATOM 1079 C C . GLU A 1 141 ? -16.258 -5.459 13.159 1.00 98.38 141 GLU A C 1
ATOM 1081 O O . GLU A 1 141 ? -15.705 -6.209 12.352 1.00 98.38 141 GLU A O 1
ATOM 1086 N N . VAL A 1 142 ? -15.702 -5.110 14.313 1.00 98.31 142 VAL A N 1
ATOM 1087 C CA . VAL A 1 142 ? -14.531 -5.776 14.873 1.00 98.31 142 VAL A CA 1
ATOM 1088 C C . VAL A 1 142 ? -14.917 -6.424 16.196 1.00 98.31 142 VAL A C 1
ATOM 1090 O O . VAL A 1 142 ? -15.714 -5.870 16.954 1.00 98.31 142 VAL A O 1
ATOM 1093 N N . TYR A 1 143 ? -14.386 -7.605 16.485 1.00 98.62 143 TYR A N 1
ATOM 1094 C CA . TYR A 1 143 ? -14.737 -8.348 17.687 1.00 98.62 143 TYR A CA 1
ATOM 1095 C C . TYR A 1 143 ? -13.571 -9.162 18.243 1.00 98.62 143 TYR A C 1
ATOM 1097 O O . TYR A 1 143 ? -12.640 -9.518 17.524 1.00 98.62 143 TYR A O 1
ATOM 1105 N N . GLN A 1 144 ? -13.644 -9.474 19.534 1.00 98.38 144 GLN A N 1
ATOM 1106 C CA . GLN A 1 144 ? -12.768 -10.435 20.201 1.00 98.38 144 GLN A CA 1
ATOM 1107 C C . GLN A 1 144 ? -13.534 -11.156 21.317 1.00 98.38 144 GLN A C 1
ATOM 1109 O O . GLN A 1 144 ? -14.592 -10.697 21.757 1.00 98.38 144 GLN A O 1
ATOM 1114 N N . GLN A 1 145 ? -12.999 -12.284 21.777 1.00 98.56 145 GLN A N 1
ATOM 1115 C CA . GLN A 1 145 ? -13.424 -12.879 23.044 1.00 98.56 145 GLN A CA 1
ATOM 1116 C C . GLN A 1 145 ? -12.727 -12.151 24.195 1.00 98.56 145 GLN A C 1
ATOM 1118 O O . GLN A 1 145 ? -11.541 -11.845 24.096 1.00 98.56 145 GLN A O 1
ATOM 1123 N N . VAL A 1 146 ? -13.465 -11.871 25.266 1.00 98.50 146 VAL A N 1
ATOM 1124 C CA . VAL A 1 146 ? -12.955 -11.246 26.490 1.00 98.50 146 VAL A CA 1
ATOM 1125 C C . VAL A 1 146 ? -13.133 -12.183 27.676 1.00 98.50 146 VAL A C 1
ATOM 1127 O O . VAL A 1 146 ? -14.166 -12.850 27.789 1.00 98.50 146 VAL A O 1
ATOM 1130 N N . ASP A 1 147 ? -12.155 -12.196 28.580 1.00 98.50 147 ASP A N 1
ATOM 1131 C CA . ASP A 1 147 ? -12.262 -12.913 29.850 1.00 98.50 147 ASP A CA 1
ATOM 1132 C C . ASP A 1 147 ? -12.976 -12.034 30.875 1.00 98.50 147 ASP A C 1
ATOM 1134 O O . ASP A 1 147 ? -12.577 -10.891 31.123 1.00 98.50 147 ASP A O 1
ATOM 1138 N N . VAL A 1 148 ? -14.036 -12.572 31.469 1.00 98.75 148 VAL A N 1
ATOM 1139 C CA . VAL A 1 148 ? -14.922 -11.881 32.409 1.00 98.75 148 VAL A CA 1
ATOM 1140 C C . VAL A 1 148 ? -14.658 -12.426 33.805 1.00 98.75 148 VAL A C 1
ATOM 1142 O O . VAL A 1 148 ? -14.670 -13.637 34.002 1.00 98.75 148 VAL A O 1
ATOM 1145 N N . ASP A 1 149 ? -14.443 -11.547 34.784 1.00 98.38 149 ASP A N 1
ATOM 1146 C CA . ASP A 1 149 ? -14.357 -11.950 36.187 1.00 98.38 149 ASP A CA 1
ATOM 1147 C C . ASP A 1 149 ? -15.780 -12.147 36.737 1.00 98.38 149 ASP A C 1
ATOM 1149 O O . ASP A 1 149 ? -16.480 -11.157 36.976 1.00 98.38 149 ASP A O 1
ATOM 1153 N N . PRO A 1 150 ? -16.251 -13.387 36.969 1.00 97.00 150 PRO A N 1
ATOM 1154 C CA . PRO A 1 150 ? -17.608 -13.626 37.453 1.00 97.00 150 PRO A CA 1
ATOM 1155 C C . PRO A 1 150 ? -17.833 -13.122 38.889 1.00 97.00 150 PRO A C 1
ATOM 1157 O O . PRO A 1 150 ? -18.983 -13.030 39.320 1.00 97.00 150 PRO A O 1
ATOM 1160 N N . ALA A 1 151 ? -16.764 -12.818 39.637 1.00 96.94 151 ALA A N 1
ATOM 1161 C CA . ALA A 1 151 ? -16.830 -12.304 41.002 1.00 96.94 151 ALA A CA 1
ATOM 1162 C C . AL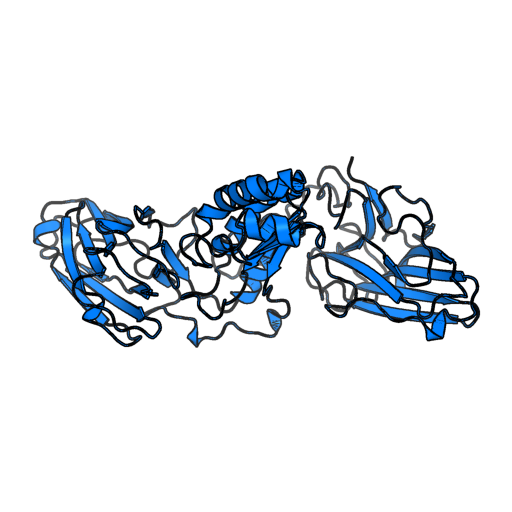A A 1 151 ? -16.821 -10.765 41.076 1.00 96.94 151 ALA A C 1
ATOM 1164 O O . ALA A 1 151 ? -17.003 -10.208 42.163 1.00 96.94 151 ALA A O 1
ATOM 1165 N N . ALA A 1 152 ? -16.637 -10.065 39.951 1.00 97.94 152 ALA A N 1
ATOM 1166 C CA . ALA A 1 152 ? -16.632 -8.609 39.922 1.00 97.94 152 ALA A CA 1
ATOM 1167 C C . ALA A 1 152 ? -17.999 -8.021 40.326 1.00 97.94 152 ALA A C 1
ATOM 1169 O O . ALA A 1 152 ? -19.062 -8.472 39.899 1.00 97.94 152 ALA A O 1
ATOM 1170 N N . ALA A 1 153 ? -17.978 -6.960 41.139 1.00 96.31 153 ALA A N 1
ATOM 1171 C CA . ALA A 1 153 ? -19.199 -6.310 41.625 1.00 96.31 153 ALA A CA 1
ATOM 1172 C C . ALA A 1 153 ? -19.931 -5.485 40.546 1.00 96.31 153 ALA A C 1
ATOM 1174 O O . ALA A 1 153 ? -21.139 -5.261 40.648 1.00 96.31 153 ALA A O 1
ATOM 1175 N N . SER A 1 154 ? -19.206 -5.023 39.526 1.00 98.06 154 SER A N 1
ATOM 1176 C CA . SER A 1 154 ? -19.717 -4.204 38.423 1.00 98.06 154 SER A CA 1
ATOM 1177 C C . SER A 1 154 ? -18.867 -4.399 37.176 1.00 98.06 154 SER A C 1
ATOM 1179 O O . SER A 1 154 ? -17.655 -4.596 37.298 1.00 98.06 154 SER A O 1
ATOM 1181 N N . TYR A 1 155 ? -19.479 -4.237 36.004 1.00 98.75 155 TYR A N 1
ATOM 1182 C CA . TYR A 1 155 ? -18.784 -4.327 34.725 1.00 98.75 155 TYR A CA 1
ATOM 1183 C C . TYR A 1 155 ? -18.964 -3.037 33.940 1.00 98.75 155 TYR A C 1
ATOM 1185 O O . TYR A 1 155 ? -20.092 -2.614 33.695 1.00 98.75 155 TYR A O 1
ATOM 1193 N N . LYS A 1 156 ? -17.859 -2.408 33.546 1.00 98.75 156 LYS A N 1
ATOM 1194 C CA . LYS A 1 156 ? -17.880 -1.132 32.822 1.00 98.75 156 LYS A CA 1
ATOM 1195 C C . LYS A 1 156 ? -16.874 -1.126 31.687 1.00 98.75 156 LYS A C 1
ATOM 1197 O O . LYS A 1 156 ? -15.788 -1.683 31.835 1.00 98.75 156 LYS A O 1
ATOM 1202 N N . LEU A 1 157 ? -17.222 -0.449 30.602 1.00 98.81 157 LEU A N 1
ATOM 1203 C CA . LEU A 1 157 ? -16.307 -0.111 29.520 1.00 98.81 157 LEU A CA 1
ATOM 1204 C C . LEU A 1 157 ? -16.283 1.405 29.348 1.00 98.81 157 LEU A C 1
ATOM 1206 O O . LEU A 1 157 ? -17.309 2.003 29.034 1.00 98.81 157 LEU A O 1
ATOM 1210 N N . SER A 1 158 ? -15.119 2.015 29.532 1.00 98.69 158 SER A N 1
ATOM 1211 C CA . SER A 1 158 ? -14.864 3.379 29.072 1.00 98.69 158 SER A CA 1
ATOM 1212 C C . SER A 1 158 ? -14.082 3.323 27.765 1.00 98.69 158 SER A C 1
ATOM 1214 O O . SER A 1 158 ? -13.197 2.484 27.625 1.00 98.69 158 SER A O 1
ATOM 1216 N N . LEU A 1 159 ? -14.392 4.192 26.811 1.00 98.50 159 LEU A N 1
ATOM 1217 C CA . LEU A 1 159 ? -13.691 4.284 25.527 1.00 98.50 159 LEU A CA 1
ATOM 1218 C C . LEU A 1 159 ? -13.770 5.710 24.981 1.00 98.50 159 LEU A C 1
ATOM 1220 O O . LEU A 1 159 ? -14.547 6.521 25.484 1.00 98.50 159 LEU A O 1
ATOM 1224 N N . SER A 1 160 ? -12.985 6.011 23.953 1.00 98.12 160 SER A N 1
ATOM 1225 C CA . SER A 1 160 ? -13.104 7.248 23.179 1.00 98.12 160 SER A CA 1
ATOM 1226 C C . SER A 1 160 ? -13.606 6.929 21.774 1.00 98.12 160 SER A C 1
ATOM 1228 O O . SER A 1 160 ? -13.188 5.924 21.196 1.00 98.12 160 SER A O 1
ATOM 1230 N N . THR A 1 161 ? -14.474 7.777 21.219 1.00 97.31 161 THR A N 1
ATOM 1231 C CA . THR A 1 161 ? -14.878 7.713 19.807 1.00 97.31 161 THR A CA 1
ATOM 1232 C C . THR A 1 161 ? -14.563 9.000 19.062 1.00 97.31 161 THR A C 1
ATOM 1234 O O . THR A 1 161 ? -14.421 10.055 19.677 1.00 97.31 161 THR A O 1
ATOM 1237 N N . TYR A 1 162 ? -14.395 8.899 17.751 1.00 93.75 162 TYR A N 1
ATOM 1238 C CA . TYR A 1 162 ? -13.979 9.991 16.881 1.00 93.75 162 TYR A CA 1
ATOM 1239 C C . TYR A 1 162 ? -14.767 9.935 15.585 1.00 93.75 162 TYR A C 1
ATOM 1241 O O . TYR A 1 162 ? -14.838 8.870 14.989 1.00 93.75 162 TYR A O 1
ATOM 1249 N N . ASP A 1 163 ? -15.287 11.065 15.115 1.00 91.88 163 ASP A N 1
ATOM 1250 C CA . ASP A 1 163 ? -15.986 11.133 13.834 1.00 91.88 163 ASP A CA 1
ATOM 1251 C C . ASP A 1 163 ? -15.351 12.214 12.947 1.00 91.88 163 ASP A C 1
ATOM 1253 O O . ASP A 1 163 ? -15.414 13.420 13.226 1.00 91.88 163 ASP A O 1
ATOM 1257 N N . GLN A 1 164 ? -14.735 11.779 11.849 1.00 87.12 164 GLN A N 1
ATOM 1258 C CA . GLN A 1 164 ? -14.186 12.641 10.810 1.00 87.12 164 GLN A CA 1
ATOM 1259 C C . GLN A 1 164 ? -15.068 12.587 9.572 1.00 87.12 164 GLN A C 1
ATOM 1261 O O . GLN A 1 164 ? -15.118 11.585 8.867 1.00 87.12 164 GLN A O 1
ATOM 1266 N N . VAL A 1 165 ? -15.714 13.707 9.259 1.00 78.38 165 VAL A N 1
ATOM 1267 C CA . VAL A 1 165 ? -16.605 13.834 8.102 1.00 78.38 165 VAL A CA 1
ATOM 1268 C C . VAL A 1 165 ? -16.106 14.898 7.143 1.00 78.38 165 VAL A C 1
ATOM 1270 O O . VAL A 1 165 ? -15.766 16.025 7.513 1.00 78.38 165 VAL A O 1
ATOM 1273 N N . SER A 1 166 ? -16.068 14.532 5.868 1.00 65.69 166 SER A N 1
ATOM 1274 C CA . SER A 1 166 ? -15.619 15.411 4.797 1.00 65.69 166 SER A CA 1
ATOM 1275 C C . SER A 1 166 ? -16.803 16.259 4.310 1.00 65.69 166 SER A C 1
ATOM 1277 O O . SER A 1 166 ? -17.722 15.770 3.656 1.00 65.69 166 SER A O 1
ATOM 1279 N N . ARG A 1 167 ? -16.792 17.555 4.669 1.00 64.31 167 ARG A N 1
ATOM 1280 C CA . ARG A 1 167 ? -17.583 18.667 4.078 1.00 64.31 167 ARG A CA 1
ATOM 1281 C C . ARG A 1 167 ? -19.119 18.551 4.087 1.00 64.31 167 ARG A C 1
ATOM 1283 O O . ARG A 1 167 ? -19.785 19.522 3.734 1.00 64.31 167 ARG A O 1
ATOM 1290 N N . THR A 1 168 ? -19.679 17.429 4.523 1.00 67.44 168 THR A N 1
ATOM 1291 C CA . THR A 1 168 ? -21.116 17.152 4.570 1.00 67.44 168 THR A CA 1
ATOM 1292 C C . THR A 1 168 ? -21.502 16.849 6.014 1.00 67.44 168 THR A C 1
ATOM 1294 O O . THR A 1 168 ? -20.938 15.925 6.599 1.00 67.44 168 THR A O 1
ATOM 1297 N N . PRO A 1 169 ? -22.435 17.605 6.618 1.00 70.00 169 PRO A N 1
ATOM 1298 C CA . PRO A 1 169 ? -22.934 17.292 7.948 1.00 70.00 169 PRO A CA 1
ATOM 1299 C C . PRO A 1 169 ? -23.526 15.884 7.997 1.00 70.00 169 PRO A C 1
ATOM 1301 O O . PRO A 1 169 ? -24.274 15.491 7.096 1.00 70.00 169 PRO A O 1
ATOM 1304 N N . ALA A 1 170 ? -23.211 15.146 9.060 1.00 71.81 170 ALA A N 1
ATOM 1305 C CA . ALA A 1 170 ? -23.887 13.896 9.368 1.00 71.81 170 ALA A CA 1
ATOM 1306 C C . ALA A 1 170 ? -25.395 14.132 9.470 1.00 71.81 170 ALA A C 1
ATOM 1308 O O . ALA A 1 170 ? -25.848 15.092 10.096 1.00 71.81 170 ALA A O 1
ATOM 1309 N N . LYS A 1 171 ? -26.181 13.265 8.833 1.00 81.88 171 LYS A N 1
ATOM 1310 C CA . LYS A 1 171 ? -27.630 13.252 9.020 1.00 81.88 171 LYS A CA 1
ATOM 1311 C C . LYS A 1 171 ? -27.947 12.304 10.163 1.00 81.88 171 LYS A C 1
ATOM 1313 O O . LYS A 1 171 ? -27.645 11.116 10.061 1.00 81.88 171 LYS A O 1
ATOM 1318 N N . SER A 1 172 ? -28.603 12.821 11.195 1.00 89.00 172 SER A N 1
ATOM 1319 C CA . SER A 1 172 ? -29.067 12.007 12.314 1.00 89.00 172 SER A CA 1
ATOM 1320 C C . SER A 1 172 ? -29.931 10.836 11.831 1.00 89.00 172 SER A C 1
ATOM 1322 O O . SER A 1 172 ? -30.757 10.960 10.917 1.00 89.00 172 SER A O 1
ATOM 1324 N N . GLY A 1 173 ? -29.745 9.690 12.466 1.00 91.25 173 GLY A N 1
ATOM 1325 C CA . GLY A 1 173 ? -30.486 8.459 12.271 1.00 91.25 173 GLY A CA 1
ATOM 1326 C C . GLY A 1 173 ? -30.008 7.614 11.096 1.00 91.25 173 GLY A C 1
ATOM 1327 O O . GLY A 1 173 ? -30.792 6.791 10.625 1.00 91.25 173 GLY A O 1
ATOM 1328 N N . GLN A 1 174 ? -28.794 7.835 10.580 1.00 93.38 174 GLN A N 1
ATOM 1329 C CA . GLN A 1 174 ? -28.255 7.072 9.446 1.00 93.38 174 GLN A CA 1
ATOM 1330 C C . GLN A 1 174 ? -27.169 6.077 9.849 1.00 93.38 174 GLN A C 1
ATOM 1332 O O . GLN A 1 174 ? -27.290 4.895 9.530 1.00 93.38 174 GLN A O 1
ATOM 1337 N N . LEU A 1 175 ? -26.129 6.543 10.538 1.00 94.50 175 LEU A N 1
ATOM 1338 C CA . LEU A 1 175 ? -24.981 5.736 10.937 1.00 94.50 175 LEU A CA 1
ATOM 1339 C C . LEU A 1 175 ? -24.845 5.734 12.449 1.00 94.50 175 LEU A C 1
ATOM 1341 O O . LEU A 1 175 ? -24.977 6.773 13.091 1.00 94.50 175 LEU A O 1
ATOM 1345 N N . PHE A 1 176 ? -24.548 4.564 12.997 1.00 97.06 176 PHE A N 1
ATOM 1346 C CA . PHE A 1 176 ? -24.441 4.373 14.430 1.00 97.06 176 PHE A CA 1
ATOM 1347 C C . PHE A 1 176 ? -23.168 3.634 14.802 1.00 97.06 176 PHE A C 1
ATOM 1349 O O . PHE A 1 176 ? -22.846 2.587 14.237 1.00 97.06 176 PHE A O 1
ATOM 1356 N N . LYS A 1 177 ? -22.491 4.186 15.803 1.00 98.06 177 LYS A N 1
ATOM 1357 C CA . LYS A 1 177 ? -21.455 3.520 16.582 1.00 98.06 177 LYS A CA 1
ATOM 1358 C C . LYS A 1 177 ? -22.154 2.591 17.562 1.00 98.06 177 LYS A C 1
ATOM 1360 O O . LYS A 1 177 ? -23.028 3.040 18.301 1.00 98.06 177 LYS A O 1
ATOM 1365 N N . GLU A 1 178 ? -21.787 1.319 17.584 1.00 98.62 178 GLU A N 1
ATOM 1366 C CA . GLU A 1 178 ? -22.375 0.334 18.492 1.00 98.62 178 GLU A CA 1
ATOM 1367 C C . GLU A 1 178 ? -21.295 -0.437 19.252 1.00 98.62 178 GLU A C 1
ATOM 1369 O O . GLU A 1 178 ? -20.270 -0.824 18.685 1.00 98.62 178 GLU A O 1
ATOM 1374 N N . VAL A 1 179 ? -21.568 -0.708 20.531 1.00 98.81 179 VAL A N 1
ATOM 1375 C CA . VAL A 1 179 ? -20.877 -1.740 21.311 1.00 98.81 179 VAL A CA 1
ATOM 1376 C C . VAL A 1 179 ? -21.847 -2.888 21.520 1.00 98.81 179 VAL A C 1
ATOM 1378 O O . VAL A 1 179 ? -23.002 -2.674 21.906 1.00 98.81 179 VAL A O 1
ATOM 1381 N N . LEU A 1 180 ? -21.372 -4.108 21.278 1.00 98.81 180 LEU A N 1
ATOM 1382 C CA . LEU A 1 180 ? -22.148 -5.327 21.444 1.00 98.81 180 LEU A CA 1
ATOM 1383 C C . LEU A 1 180 ? -21.468 -6.295 22.412 1.00 98.81 180 LEU A C 1
ATOM 1385 O O . LEU A 1 180 ? -20.242 -6.417 22.424 1.00 98.81 180 LEU A O 1
ATOM 1389 N N . VAL A 1 181 ? -22.287 -7.015 23.178 1.00 98.81 181 VAL A N 1
ATOM 1390 C CA . VAL A 1 181 ? -21.883 -8.164 23.997 1.00 98.81 181 VAL A CA 1
ATOM 1391 C C . VAL A 1 181 ? -22.704 -9.368 23.555 1.00 98.81 181 VAL A C 1
ATOM 1393 O O . VAL A 1 181 ? -23.928 -9.328 23.630 1.00 98.81 181 VAL A O 1
ATOM 1396 N N . ASP A 1 182 ? -22.044 -10.427 23.085 1.00 98.50 182 ASP A N 1
ATOM 1397 C CA . ASP A 1 182 ? -22.691 -11.630 22.531 1.00 98.50 182 ASP A CA 1
ATOM 1398 C C . ASP A 1 182 ? -23.776 -11.290 21.494 1.00 98.50 182 ASP A C 1
ATOM 1400 O O . ASP A 1 182 ? -24.920 -11.736 21.571 1.00 98.50 182 ASP A O 1
ATOM 1404 N N . ASP A 1 183 ? -23.400 -10.430 20.541 1.00 98.38 183 ASP A N 1
ATOM 1405 C CA . ASP A 1 183 ? -24.246 -9.934 19.447 1.00 98.38 183 ASP A CA 1
ATOM 1406 C C . ASP A 1 183 ? -25.480 -9.109 19.888 1.00 98.38 183 ASP A C 1
ATOM 1408 O O . ASP A 1 183 ? -26.300 -8.730 19.052 1.00 98.38 183 ASP A O 1
ATOM 1412 N N . GLN A 1 184 ? -25.595 -8.759 21.176 1.00 98.50 184 GLN A N 1
ATOM 1413 C CA . GLN A 1 184 ? -26.611 -7.842 21.708 1.00 98.50 184 GLN A CA 1
ATOM 1414 C C . GLN A 1 184 ? -26.042 -6.424 21.815 1.00 98.50 184 GLN A C 1
ATOM 1416 O O . GLN A 1 184 ? -24.998 -6.228 22.437 1.00 98.50 184 GLN A O 1
ATOM 1421 N N . VAL A 1 185 ? -26.731 -5.424 21.259 1.00 98.69 185 VAL A N 1
ATOM 1422 C CA . VAL A 1 185 ? -26.339 -4.009 21.388 1.00 98.69 185 VAL A CA 1
ATOM 1423 C C . VAL A 1 185 ? -26.525 -3.555 22.837 1.00 98.69 185 VAL A C 1
ATOM 1425 O O . VAL A 1 185 ? -27.631 -3.594 23.371 1.00 98.69 185 VAL A O 1
ATOM 1428 N N . VAL A 1 186 ? -25.436 -3.113 23.464 1.00 98.62 186 VAL A N 1
ATOM 1429 C CA . VAL A 1 186 ? -25.402 -2.623 24.857 1.00 98.62 186 VAL A CA 1
ATOM 1430 C C . VAL A 1 186 ? -25.143 -1.121 24.942 1.00 98.62 186 VAL A C 1
ATOM 1432 O O . VAL A 1 186 ? -25.447 -0.497 25.954 1.00 98.62 186 VAL A O 1
ATOM 1435 N N . TRP A 1 187 ? -24.612 -0.529 23.874 1.00 98.62 187 TRP A N 1
ATOM 1436 C CA . TRP A 1 187 ? -24.465 0.912 23.720 1.00 98.62 187 TRP A CA 1
ATOM 1437 C C . TRP A 1 187 ? -24.558 1.289 22.252 1.00 98.62 187 TRP A C 1
ATOM 1439 O O . TRP A 1 187 ? -24.137 0.527 21.377 1.00 98.62 187 TRP A O 1
ATOM 1449 N N . ARG A 1 188 ? -25.098 2.480 22.007 1.00 98.31 188 ARG A N 1
ATOM 1450 C CA . ARG A 1 188 ? -25.279 3.035 20.677 1.00 98.31 188 ARG A CA 1
ATOM 1451 C C . ARG A 1 188 ? -25.183 4.556 20.724 1.00 98.31 188 ARG A C 1
ATOM 1453 O O . ARG A 1 188 ? -25.781 5.166 21.607 1.00 98.31 188 ARG A O 1
ATOM 1460 N N . SER A 1 189 ? -24.468 5.140 19.771 1.00 97.12 189 SER A N 1
ATOM 1461 C CA . SER A 1 189 ? -24.357 6.590 19.574 1.00 97.12 189 SER A CA 1
ATOM 1462 C C . SER A 1 189 ? -24.494 6.915 18.091 1.00 97.12 189 SER A C 1
ATOM 1464 O O . SER A 1 189 ? -23.967 6.187 17.241 1.00 97.12 189 SER A O 1
ATOM 1466 N N . ASP A 1 190 ? -25.260 7.955 17.772 1.00 95.31 190 ASP A N 1
ATOM 1467 C CA . ASP A 1 190 ? -25.389 8.436 16.402 1.00 95.31 190 ASP A CA 1
ATOM 1468 C C . ASP A 1 190 ? -24.101 9.160 16.020 1.00 95.31 190 ASP A C 1
ATOM 1470 O O . ASP A 1 190 ? -23.566 9.968 16.776 1.00 95.31 190 ASP A O 1
ATOM 1474 N N . VAL A 1 191 ? -23.602 8.909 14.818 1.00 92.88 191 VAL A N 1
ATOM 1475 C CA . VAL A 1 191 ? -22.427 9.628 14.318 1.00 92.88 191 VAL A CA 1
ATOM 1476 C C . VAL A 1 191 ? -22.713 11.134 14.154 1.00 92.88 191 VAL A C 1
ATOM 1478 O O . VAL A 1 191 ? -21.808 11.965 14.152 1.00 92.88 191 VAL A O 1
ATOM 1481 N N . ALA A 1 192 ? -23.984 11.527 14.052 1.00 90.19 192 ALA A N 1
ATOM 1482 C CA . ALA A 1 192 ? -24.369 12.933 14.057 1.00 90.19 192 ALA A CA 1
ATOM 1483 C C . ALA A 1 192 ? -24.284 13.620 15.431 1.00 90.19 192 ALA A C 1
ATOM 1485 O O . ALA A 1 192 ? -24.313 14.852 15.466 1.00 90.19 192 ALA A O 1
ATOM 1486 N N . ASP A 1 193 ? -24.175 12.869 16.532 1.00 87.12 193 ASP A N 1
ATOM 1487 C CA . ASP A 1 193 ? -24.153 13.437 17.887 1.00 87.12 193 ASP A CA 1
ATOM 1488 C C . ASP A 1 193 ? -22.804 14.101 18.217 1.00 87.12 193 ASP A C 1
ATOM 1490 O O . ASP A 1 193 ? -22.747 15.066 18.981 1.00 87.12 193 ASP A O 1
ATOM 1494 N N . GLU A 1 194 ? -21.713 13.616 17.621 1.00 78.50 194 GLU A N 1
ATOM 1495 C CA . GLU A 1 194 ? -20.337 13.977 17.974 1.00 78.50 194 GLU A CA 1
ATOM 1496 C C . GLU A 1 194 ? -19.586 14.517 16.748 1.00 78.50 194 GLU A C 1
ATOM 1498 O O . GLU A 1 194 ? -18.658 13.922 16.214 1.00 78.50 194 GLU A O 1
ATOM 1503 N N . PHE A 1 195 ? -19.996 15.693 16.272 1.00 68.81 195 PHE A N 1
ATOM 1504 C CA . PHE A 1 195 ? -19.350 16.347 15.135 1.00 68.81 195 PHE A CA 1
ATOM 1505 C C . PHE A 1 195 ? -18.148 17.187 15.588 1.00 68.81 195 PHE A C 1
ATOM 1507 O O . PHE A 1 195 ? -18.302 18.043 16.460 1.00 68.81 195 PHE A O 1
ATOM 1514 N N . GLY A 1 196 ? -16.980 17.052 14.943 1.00 66.38 196 GLY A N 1
ATOM 1515 C CA . GLY A 1 196 ? -15.934 18.074 15.098 1.00 66.38 196 GLY A CA 1
ATOM 1516 C C . GLY A 1 196 ? -14.471 17.651 15.082 1.00 66.38 196 GLY A C 1
ATOM 1517 O O . GLY A 1 196 ? -13.656 18.459 15.515 1.00 66.38 196 GLY A O 1
ATOM 1518 N N . TRP A 1 197 ? -14.101 16.475 14.558 1.00 81.75 197 TRP A N 1
ATOM 1519 C CA . TRP A 1 197 ? -12.689 16.048 14.500 1.00 81.75 197 TRP A CA 1
ATOM 1520 C C . TRP A 1 197 ? -12.033 15.968 15.890 1.00 81.75 197 TRP A C 1
ATOM 1522 O O . TRP A 1 197 ? -10.829 16.184 16.038 1.00 81.75 197 TRP A O 1
ATOM 1532 N N . THR A 1 198 ? -12.823 15.673 16.922 1.00 88.75 198 THR A N 1
ATOM 1533 C CA . THR A 1 198 ? -12.364 15.551 18.308 1.00 88.75 198 THR A CA 1
ATOM 1534 C C . THR A 1 198 ? -12.785 14.218 18.896 1.00 88.75 198 THR A C 1
ATOM 1536 O O . THR A 1 198 ? -13.884 13.742 18.627 1.00 88.75 198 THR A O 1
ATOM 1539 N N . TRP A 1 199 ? -11.934 13.656 19.749 1.00 94.69 199 TRP A N 1
ATOM 1540 C CA . TRP A 1 199 ? -12.260 12.468 20.527 1.00 94.69 199 TRP A CA 1
ATOM 1541 C C . TRP A 1 199 ? -13.273 12.788 21.633 1.00 94.69 199 TRP A C 1
ATOM 1543 O O . TRP A 1 199 ? -13.046 13.688 22.445 1.00 94.69 199 TRP A O 1
ATOM 1553 N N . ALA A 1 200 ? -14.363 12.028 21.681 1.00 95.56 200 ALA A N 1
ATOM 1554 C CA . ALA A 1 200 ? -15.412 12.117 22.688 1.00 95.56 200 ALA A CA 1
ATOM 1555 C C . ALA A 1 200 ? -15.422 10.854 23.573 1.00 95.56 200 ALA A C 1
ATOM 1557 O O . ALA A 1 200 ? -15.355 9.739 23.050 1.00 95.56 200 ALA A O 1
ATOM 1558 N N . PRO A 1 201 ? -15.479 10.991 24.909 1.00 96.94 201 PRO A N 1
ATOM 1559 C CA . PRO A 1 201 ? -15.500 9.846 25.811 1.00 96.94 201 PRO A CA 1
ATOM 1560 C C . PRO A 1 201 ? -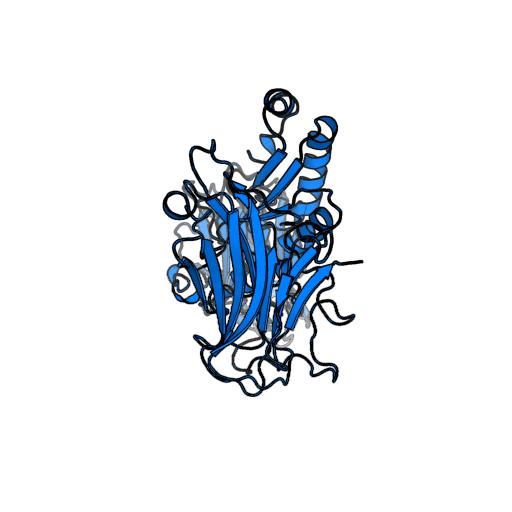16.897 9.216 25.905 1.00 96.94 201 PRO A C 1
ATOM 1562 O O . PRO A 1 201 ? -17.901 9.922 25.973 1.00 96.94 201 PRO A O 1
ATOM 1565 N N . ALA A 1 202 ? -16.947 7.893 26.041 1.00 97.56 202 ALA A N 1
ATOM 1566 C CA . ALA A 1 202 ? -18.143 7.128 26.384 1.00 97.56 202 ALA A CA 1
ATOM 1567 C C . ALA A 1 202 ? -17.875 6.233 27.605 1.00 97.56 202 ALA A C 1
ATOM 1569 O O . ALA A 1 202 ? -16.817 5.610 27.708 1.00 97.56 202 ALA A O 1
ATOM 1570 N N . GLU A 1 203 ? -18.840 6.150 28.527 1.00 98.44 203 GLU A N 1
ATOM 1571 C CA . GLU A 1 203 ? -18.851 5.192 29.642 1.00 98.44 203 GLU A CA 1
ATOM 1572 C C . GLU A 1 203 ? -20.102 4.317 29.540 1.00 98.44 203 GLU A C 1
ATOM 1574 O O . GLU A 1 203 ? -21.223 4.818 29.458 1.00 98.44 203 GLU A O 1
ATOM 1579 N N . ILE A 1 204 ? -19.900 3.003 29.530 1.00 98.62 204 ILE A N 1
ATOM 1580 C CA . ILE A 1 204 ? -20.930 2.010 29.243 1.00 98.62 204 ILE A CA 1
ATOM 1581 C C . ILE A 1 204 ? -21.013 1.041 30.420 1.00 98.62 204 ILE A C 1
ATOM 1583 O O . ILE A 1 204 ? -20.022 0.398 30.775 1.00 98.62 204 ILE A O 1
ATOM 1587 N N . ASP A 1 205 ? -22.200 0.913 31.012 1.00 98.62 205 ASP A N 1
ATOM 1588 C CA . ASP A 1 205 ? -22.479 -0.112 32.018 1.00 98.62 205 ASP A CA 1
ATOM 1589 C C . ASP A 1 205 ? -22.820 -1.439 31.329 1.00 98.62 205 ASP A C 1
ATOM 1591 O O . ASP A 1 205 ? -23.838 -1.575 30.652 1.00 98.62 205 ASP A O 1
ATOM 1595 N N . LEU A 1 206 ? -21.952 -2.430 31.517 1.00 98.69 206 LEU A N 1
ATOM 1596 C CA . LEU A 1 206 ? -22.080 -3.772 30.953 1.00 98.69 206 LEU A CA 1
ATOM 1597 C C . LEU A 1 206 ? -22.562 -4.790 31.989 1.00 98.69 206 LEU A C 1
ATOM 1599 O O . LEU A 1 206 ? -22.574 -5.993 31.721 1.00 98.69 206 LEU A O 1
ATOM 1603 N N . THR A 1 207 ? -22.970 -4.336 33.177 1.00 98.31 207 THR A N 1
ATOM 1604 C CA . THR A 1 207 ? -23.224 -5.213 34.320 1.00 98.31 207 THR A CA 1
ATOM 1605 C C . THR A 1 207 ? -24.287 -6.260 34.030 1.00 98.31 207 THR A C 1
ATOM 1607 O O . THR A 1 207 ? -24.091 -7.431 34.342 1.00 98.31 207 THR A O 1
ATOM 1610 N N . ASN A 1 208 ? -25.393 -5.880 33.392 1.00 97.88 208 ASN A N 1
ATOM 1611 C CA . ASN A 1 208 ? -26.448 -6.836 33.051 1.00 97.88 208 ASN A CA 1
ATOM 1612 C C . ASN A 1 208 ? -26.022 -7.813 31.946 1.00 97.88 208 ASN A C 1
ATOM 1614 O O . ASN A 1 208 ? -26.461 -8.958 31.948 1.00 97.88 208 ASN A O 1
ATOM 1618 N N . ALA A 1 209 ? -25.160 -7.376 31.026 1.00 98.25 209 ALA A N 1
ATOM 1619 C CA . ALA A 1 209 ? -24.725 -8.181 29.892 1.00 98.25 209 ALA A CA 1
ATOM 1620 C C . ALA A 1 209 ? -23.632 -9.199 30.260 1.00 98.25 209 ALA A C 1
ATOM 1622 O O . ALA A 1 209 ? -23.543 -10.243 29.614 1.00 98.25 209 ALA A O 1
ATOM 1623 N N . LEU A 1 210 ? -22.812 -8.912 31.278 1.00 98.50 210 LEU A N 1
ATOM 1624 C CA . LEU A 1 210 ? -21.647 -9.727 31.654 1.00 98.50 210 LEU A CA 1
ATOM 1625 C C . LEU A 1 210 ? -21.811 -10.507 32.967 1.00 98.50 210 LEU A C 1
ATOM 1627 O O . LEU A 1 210 ? -21.069 -11.460 33.201 1.00 98.50 210 LEU A O 1
ATOM 1631 N N . ARG A 1 211 ? -22.788 -10.162 33.815 1.00 97.69 211 ARG A N 1
ATOM 1632 C CA . ARG A 1 211 ? -22.993 -10.830 35.109 1.00 97.69 211 ARG A CA 1
ATOM 1633 C C . ARG A 1 211 ? -23.147 -12.344 34.959 1.00 97.69 211 ARG A C 1
ATOM 1635 O O . ARG A 1 211 ? -24.009 -12.828 34.230 1.00 97.69 211 ARG A O 1
ATOM 1642 N N . GLY A 1 212 ? -22.346 -13.077 35.731 1.00 96.62 212 GLY A N 1
ATOM 1643 C CA . GLY A 1 212 ? -22.372 -14.540 35.780 1.00 96.62 212 GLY A CA 1
ATOM 1644 C C . GLY A 1 212 ? -21.671 -15.228 34.607 1.00 96.62 212 GLY A C 1
ATOM 1645 O O . GLY A 1 212 ? -21.682 -16.456 34.548 1.00 96.62 212 GLY A O 1
ATOM 1646 N N . LYS A 1 213 ? -21.058 -14.471 33.689 1.00 98.38 213 LYS A N 1
ATOM 1647 C CA . LYS A 1 213 ? -20.249 -15.016 32.597 1.00 98.38 213 LYS A CA 1
ATOM 1648 C C . LYS A 1 213 ? -18.782 -15.098 33.013 1.00 98.38 213 LYS A C 1
ATOM 1650 O O . LYS A 1 213 ? -18.310 -14.285 33.800 1.00 98.38 213 LYS A O 1
ATOM 1655 N N . SER A 1 214 ? -18.070 -16.072 32.455 1.00 98.25 214 SER A N 1
ATOM 1656 C CA . SER A 1 214 ? -16.604 -16.169 32.521 1.00 98.25 214 SER A CA 1
ATOM 1657 C C . SER A 1 214 ? -15.927 -15.689 31.235 1.00 98.25 214 SER A C 1
ATOM 1659 O O . SER A 1 214 ? -14.752 -15.352 31.244 1.00 98.25 214 SER A O 1
ATOM 1661 N N . THR A 1 215 ? -16.666 -15.662 30.125 1.00 98.56 215 THR A N 1
ATOM 1662 C CA . THR A 1 215 ? -16.209 -15.206 28.808 1.00 98.56 215 THR A CA 1
ATOM 1663 C C . THR A 1 215 ? -17.366 -14.535 28.075 1.00 98.56 215 THR A C 1
ATOM 1665 O O . THR A 1 215 ? -18.521 -14.915 28.288 1.00 98.56 215 THR A O 1
ATOM 1668 N N . ALA A 1 216 ? -17.076 -13.586 27.190 1.00 98.62 216 ALA A N 1
ATOM 1669 C CA . ALA A 1 216 ? -18.073 -12.996 26.297 1.00 98.62 216 ALA A CA 1
ATOM 1670 C C . ALA A 1 216 ? -17.436 -12.520 24.986 1.00 98.62 216 ALA A C 1
ATOM 1672 O O . ALA A 1 216 ? -16.254 -12.182 24.949 1.00 98.62 216 ALA A O 1
ATOM 1673 N N . LYS A 1 217 ? -18.226 -12.418 23.915 1.00 98.69 217 LYS A N 1
ATOM 1674 C CA . LYS A 1 217 ? -17.815 -11.726 22.691 1.00 98.69 217 LYS A CA 1
ATOM 1675 C C . LYS A 1 217 ? -18.050 -10.226 22.863 1.00 98.69 217 LYS A C 1
ATOM 1677 O O . LYS A 1 217 ? -19.199 -9.805 22.958 1.00 98.69 217 LYS A O 1
ATOM 1682 N N . LEU A 1 218 ? -16.988 -9.423 22.842 1.00 98.81 218 LEU A N 1
ATOM 1683 C CA . LEU A 1 218 ? -17.077 -7.962 22.745 1.00 98.81 218 LEU A CA 1
ATOM 1684 C C . LEU A 1 218 ? -16.961 -7.549 21.278 1.00 98.81 218 LEU A C 1
ATOM 1686 O O . LEU A 1 218 ? -16.092 -8.049 20.564 1.00 98.81 218 LEU A O 1
ATOM 1690 N N . SER A 1 219 ? -17.820 -6.647 20.807 1.00 98.81 219 SER A N 1
ATOM 1691 C CA . SER A 1 219 ? -17.741 -6.116 19.439 1.00 98.81 219 SER A CA 1
ATOM 1692 C C . SER A 1 219 ? -17.915 -4.604 19.397 1.00 98.81 219 SER A C 1
ATOM 1694 O O . SER A 1 219 ? -18.720 -4.054 20.144 1.00 98.81 219 SER A O 1
ATOM 1696 N N . LEU A 1 220 ? -17.181 -3.958 18.494 1.00 98.81 220 LEU A N 1
ATOM 1697 C CA . LEU A 1 220 ? -17.343 -2.556 18.113 1.00 98.81 220 LEU A CA 1
ATOM 1698 C C . LEU A 1 220 ? -17.791 -2.524 16.653 1.00 98.81 220 LEU A C 1
ATOM 1700 O O . LEU A 1 220 ? -17.277 -3.289 15.833 1.00 98.81 220 LEU A O 1
ATOM 1704 N N . LYS A 1 221 ? -18.766 -1.684 16.319 1.00 98.56 221 LYS A N 1
ATOM 1705 C CA . LYS A 1 221 ? -19.414 -1.720 15.005 1.00 98.56 221 LYS A CA 1
ATOM 1706 C C . LYS A 1 221 ? -19.792 -0.329 14.526 1.00 98.56 221 LYS A C 1
ATOM 1708 O O . LYS A 1 221 ? -20.258 0.490 15.313 1.00 98.56 221 LYS A O 1
ATOM 1713 N N . LEU A 1 222 ? -19.653 -0.115 13.220 1.00 97.69 222 LEU A N 1
ATOM 1714 C CA . LEU A 1 222 ? -20.324 0.961 12.502 1.00 97.69 222 LEU A CA 1
ATOM 1715 C C . LEU A 1 222 ? -21.465 0.365 11.673 1.00 97.69 222 LEU A C 1
ATOM 1717 O O . LEU A 1 222 ? -21.229 -0.439 10.765 1.00 97.69 222 LEU A O 1
ATOM 1721 N N . TYR A 1 223 ? -22.697 0.747 12.005 1.00 97.94 223 TYR A N 1
ATOM 1722 C CA . TYR A 1 223 ? -23.929 0.199 11.441 1.00 97.94 223 TYR A CA 1
ATOM 1723 C C . TYR A 1 223 ? -24.730 1.265 10.685 1.00 97.94 223 TYR A C 1
ATOM 1725 O O . TYR A 1 223 ? -24.968 2.357 11.203 1.00 97.94 223 TYR A O 1
ATOM 1733 N N . ALA A 1 224 ? -25.171 0.941 9.469 1.00 97.06 224 ALA A N 1
ATOM 1734 C CA . ALA A 1 224 ? -26.043 1.786 8.660 1.00 97.06 224 ALA A CA 1
ATOM 1735 C C . ALA A 1 224 ? -27.519 1.442 8.909 1.00 97.06 224 ALA A C 1
ATOM 1737 O O . ALA A 1 224 ? -28.087 0.569 8.257 1.00 97.06 224 ALA A O 1
ATOM 1738 N N . GLU A 1 225 ? -28.157 2.160 9.833 1.00 96.88 225 GLU A N 1
ATOM 1739 C CA . GLU A 1 225 ? -29.598 2.043 10.121 1.00 96.88 225 GLU A CA 1
ATOM 1740 C C . GLU A 1 225 ? -30.458 2.483 8.939 1.00 96.88 225 GLU A C 1
ATOM 1742 O O . GLU A 1 225 ? -31.561 1.990 8.754 1.00 96.88 225 GLU A O 1
ATOM 1747 N N . LYS A 1 226 ? -29.953 3.415 8.131 1.00 95.62 226 LYS A N 1
ATOM 1748 C CA . LYS A 1 226 ? -30.578 3.834 6.877 1.00 95.62 226 LYS A CA 1
ATOM 1749 C C . LYS A 1 226 ? -29.519 3.910 5.800 1.00 95.62 226 LYS A C 1
ATOM 1751 O O . LYS A 1 226 ? -28.346 4.144 6.086 1.00 95.62 226 LYS A O 1
ATOM 1756 N N . ALA A 1 227 ? -29.953 3.786 4.550 1.00 92.94 227 ALA A N 1
ATOM 1757 C CA . ALA A 1 227 ? -29.057 3.977 3.424 1.00 92.94 227 ALA A CA 1
ATOM 1758 C C . ALA A 1 227 ? -28.396 5.370 3.469 1.00 92.94 227 ALA A C 1
ATOM 1760 O O . ALA A 1 227 ? -29.081 6.391 3.613 1.00 92.94 227 ALA A O 1
ATOM 1761 N N . THR A 1 228 ? -27.070 5.418 3.325 1.00 89.25 228 THR A N 1
ATOM 1762 C CA . THR A 1 228 ? -26.313 6.676 3.279 1.00 89.25 228 THR A CA 1
ATOM 1763 C C . THR A 1 228 ? -26.148 7.160 1.840 1.00 89.25 228 THR A C 1
ATOM 1765 O O . THR A 1 228 ? -26.104 6.378 0.886 1.00 89.25 228 THR A O 1
ATOM 1768 N N . GLN A 1 229 ? -26.081 8.480 1.654 1.00 83.31 229 GLN A N 1
ATOM 1769 C CA . GLN A 1 229 ? -25.811 9.088 0.351 1.00 83.31 229 GLN A CA 1
ATOM 1770 C C . GLN A 1 229 ? -24.617 10.023 0.446 1.00 83.31 229 GLN A C 1
ATOM 1772 O O . GLN A 1 229 ? -24.686 10.997 1.190 1.00 83.31 229 GLN A O 1
ATOM 1777 N N . HIS A 1 230 ? -23.567 9.734 -0.334 1.00 81.88 230 HIS A N 1
ATOM 1778 C CA . HIS A 1 230 ? -22.376 10.578 -0.476 1.00 81.88 230 HIS A CA 1
ATOM 1779 C C . HIS A 1 230 ? -21.828 11.062 0.870 1.00 81.88 230 HIS A C 1
ATOM 1781 O O . HIS A 1 230 ? -21.656 12.260 1.086 1.00 81.88 230 HIS A O 1
ATOM 1787 N N . PHE A 1 231 ? -21.597 10.121 1.783 1.00 83.25 231 PHE A N 1
ATOM 1788 C CA . PHE A 1 231 ? -21.222 10.440 3.153 1.00 83.25 231 PHE A CA 1
ATOM 1789 C C . PHE A 1 231 ? -19.831 9.888 3.487 1.00 83.25 231 PHE A C 1
ATOM 1791 O O . PHE A 1 231 ? -19.727 8.811 4.073 1.00 83.25 231 PHE A O 1
ATOM 1798 N N . PRO A 1 232 ? -18.761 10.580 3.048 1.00 86.69 232 PRO A N 1
ATOM 1799 C CA . PRO A 1 232 ? -17.403 10.196 3.389 1.00 86.69 232 PRO A CA 1
ATOM 1800 C C . PRO A 1 232 ? -17.168 10.395 4.875 1.00 86.69 232 PRO A C 1
ATOM 1802 O O . PRO A 1 232 ? -17.312 11.508 5.400 1.00 86.69 232 PRO A O 1
ATOM 1805 N N . ILE A 1 233 ? -16.790 9.313 5.536 1.00 89.31 233 ILE A N 1
ATOM 1806 C CA . ILE A 1 233 ? -16.585 9.322 6.970 1.00 89.31 233 ILE A CA 1
ATOM 1807 C C . ILE A 1 233 ? -15.468 8.377 7.382 1.00 89.31 233 ILE A C 1
ATOM 1809 O O . ILE A 1 233 ? -15.279 7.330 6.773 1.00 89.31 233 ILE A O 1
ATOM 1813 N N . ASP A 1 234 ? -14.756 8.752 8.432 1.00 92.75 234 ASP A N 1
ATOM 1814 C CA . ASP A 1 234 ? -13.925 7.866 9.228 1.00 92.75 234 ASP A CA 1
ATOM 1815 C C . ASP A 1 234 ? -14.376 7.933 10.692 1.00 92.75 234 ASP A C 1
ATOM 1817 O O . ASP A 1 234 ? -14.371 9.002 11.304 1.00 92.75 234 ASP A O 1
ATOM 1821 N N . VAL A 1 235 ? -14.803 6.786 11.220 1.00 95.00 235 VAL A N 1
ATOM 1822 C CA . VAL A 1 235 ? -15.220 6.618 12.614 1.00 95.00 235 VAL A CA 1
ATOM 1823 C C . VAL A 1 235 ? -14.134 5.875 13.379 1.00 95.00 235 VAL A C 1
ATOM 1825 O O . VAL A 1 235 ? -13.817 4.730 13.060 1.00 95.00 235 VAL A O 1
ATOM 1828 N N . GLY A 1 236 ? -13.593 6.511 14.411 1.00 96.69 236 GLY A N 1
ATOM 1829 C CA . GLY A 1 236 ? -12.548 5.981 15.270 1.00 96.69 236 GLY A CA 1
ATOM 1830 C C . GLY A 1 236 ? -13.064 5.434 16.601 1.00 96.69 236 GLY A C 1
ATOM 1831 O O . GLY A 1 236 ? -13.964 6.015 17.207 1.00 96.69 236 GLY A O 1
ATOM 1832 N N . PHE A 1 237 ? -12.436 4.365 17.095 1.00 98.44 237 PHE A N 1
ATOM 1833 C CA . PHE A 1 237 ? -12.508 3.939 18.499 1.00 98.44 237 PHE A CA 1
ATOM 1834 C C . PHE A 1 237 ? -11.094 3.790 19.058 1.00 98.44 237 PHE A C 1
ATOM 1836 O O . PHE A 1 237 ? -10.213 3.276 18.368 1.00 98.44 237 PHE A O 1
ATOM 1843 N N . ASP A 1 238 ? -10.887 4.197 20.309 1.00 98.50 238 ASP A N 1
ATOM 1844 C CA . ASP A 1 238 ? -9.597 4.060 20.989 1.00 98.50 238 ASP A CA 1
ATOM 1845 C C . ASP A 1 238 ? -9.752 4.069 22.524 1.00 98.50 238 ASP A C 1
ATOM 1847 O O . ASP A 1 238 ? -10.815 4.387 23.069 1.00 98.50 238 ASP A O 1
ATOM 1851 N N . SER A 1 239 ? -8.674 3.740 23.235 1.00 97.94 239 SER A N 1
ATOM 1852 C CA . SER A 1 239 ? -8.511 3.914 24.676 1.00 97.94 239 SER A CA 1
ATOM 1853 C C . SER A 1 239 ? -9.515 3.124 25.522 1.00 97.94 239 SER A C 1
ATOM 1855 O O . SER A 1 239 ? -10.068 3.626 26.507 1.00 97.94 239 SER A O 1
ATOM 1857 N N . LEU A 1 240 ? -9.753 1.862 25.148 1.00 98.62 240 LEU A N 1
ATOM 1858 C CA . LEU A 1 240 ? -10.680 0.987 25.862 1.00 98.62 240 LEU A CA 1
ATOM 1859 C C . LEU A 1 240 ? -10.164 0.686 27.277 1.00 98.62 240 LEU A C 1
ATOM 1861 O O . LEU A 1 240 ? -9.057 0.192 27.481 1.00 98.62 240 LEU A O 1
ATOM 1865 N N . LYS A 1 241 ? -11.000 0.933 28.282 1.00 98.56 241 LYS A N 1
ATOM 1866 C CA . LYS A 1 241 ? -10.723 0.641 29.691 1.00 98.56 241 LYS A CA 1
ATOM 1867 C C . LYS A 1 241 ? -11.858 -0.192 30.255 1.00 98.56 241 LYS A C 1
ATOM 1869 O O . LYS A 1 241 ? -12.976 0.292 30.423 1.00 98.56 241 LYS A O 1
ATOM 1874 N N . ALA A 1 242 ? -11.555 -1.451 30.541 1.00 98.62 242 ALA A N 1
ATOM 1875 C CA . ALA A 1 242 ? -12.504 -2.404 31.091 1.00 98.62 242 ALA A CA 1
ATOM 1876 C C . ALA A 1 242 ? -12.393 -2.488 32.619 1.00 98.62 242 ALA A C 1
ATOM 1878 O O . ALA A 1 242 ? -11.303 -2.455 33.188 1.00 98.62 242 ALA A O 1
ATOM 1879 N N . THR A 1 243 ? -13.537 -2.614 33.286 1.00 98.75 243 THR A N 1
ATOM 1880 C CA . THR A 1 243 ? -13.652 -2.965 34.707 1.00 98.75 243 THR A CA 1
ATOM 1881 C C . THR A 1 243 ? -14.445 -4.260 34.815 1.00 98.75 243 THR A C 1
ATOM 1883 O O . THR A 1 243 ? -15.525 -4.351 34.235 1.00 98.75 243 THR A O 1
ATOM 1886 N N . GLY A 1 244 ? -13.926 -5.248 35.551 1.00 98.56 244 GLY A N 1
ATOM 1887 C CA . GLY A 1 244 ? -14.567 -6.559 35.740 1.00 98.56 244 GLY A CA 1
ATOM 1888 C C . GLY A 1 244 ? -14.360 -7.559 34.594 1.00 98.56 244 GLY A C 1
ATOM 1889 O O . GLY A 1 244 ? -14.862 -8.674 34.654 1.00 98.56 244 GLY A O 1
ATOM 1890 N N . PHE A 1 245 ? -13.627 -7.190 33.547 1.00 98.75 245 PHE A N 1
ATOM 1891 C CA . PHE A 1 245 ? -13.232 -8.069 32.444 1.00 98.75 245 PHE A CA 1
ATOM 1892 C C . PHE A 1 245 ? -11.951 -7.530 31.794 1.00 98.75 245 PHE A C 1
ATOM 1894 O O . PHE A 1 245 ? -11.528 -6.412 32.100 1.00 98.75 245 PHE A O 1
ATOM 1901 N N . THR A 1 246 ? -11.322 -8.309 30.917 1.00 98.56 246 THR A N 1
ATOM 1902 C CA . THR A 1 246 ? -10.083 -7.920 30.227 1.00 98.56 246 THR A CA 1
ATOM 1903 C C . THR A 1 246 ? -10.302 -7.763 28.727 1.00 98.56 246 THR A C 1
ATOM 1905 O O . THR A 1 246 ? -11.038 -8.524 28.110 1.00 98.56 246 THR A O 1
ATOM 1908 N N . VAL A 1 247 ? -9.665 -6.754 28.135 1.00 98.12 247 VAL A N 1
ATOM 1909 C CA . VAL A 1 247 ? -9.664 -6.513 26.687 1.00 98.12 247 VAL A CA 1
ATOM 1910 C C . VAL A 1 247 ? -8.223 -6.588 26.220 1.00 98.12 247 VAL A C 1
ATOM 1912 O O . VAL A 1 247 ? -7.373 -5.857 26.732 1.00 98.12 247 VAL A O 1
ATOM 1915 N N . SER A 1 248 ? -7.941 -7.458 25.254 1.00 97.94 248 SER A N 1
ATOM 1916 C CA . SER A 1 248 ? -6.618 -7.525 24.642 1.00 97.94 248 SER A CA 1
ATOM 1917 C C . SER A 1 248 ? -6.484 -6.440 23.574 1.00 97.94 248 SER A C 1
ATOM 1919 O O . SER A 1 248 ? -7.439 -6.148 22.854 1.00 97.94 248 SER A O 1
ATOM 1921 N N . ASN A 1 249 ? -5.296 -5.838 23.475 1.00 97.25 249 ASN A N 1
ATOM 1922 C CA . ASN A 1 249 ? -5.009 -4.730 22.557 1.00 97.25 249 ASN A CA 1
ATOM 1923 C C . ASN A 1 249 ? -6.041 -3.568 22.637 1.00 97.25 249 ASN A C 1
ATOM 1925 O O . ASN A 1 249 ? -6.678 -3.235 21.634 1.00 97.25 249 ASN A O 1
ATOM 1929 N N . PRO A 1 250 ? -6.250 -2.963 23.827 1.00 97.69 250 PRO A N 1
ATOM 1930 C CA . PRO A 1 250 ? -7.302 -1.962 24.043 1.00 97.69 250 PRO A CA 1
ATOM 1931 C C . PRO A 1 250 ? -7.050 -0.601 23.370 1.00 97.69 250 PRO A C 1
ATOM 1933 O O . PRO A 1 250 ? -7.980 0.196 23.272 1.00 97.69 250 PRO A O 1
ATOM 1936 N N . GLY A 1 251 ? -5.810 -0.332 22.948 1.00 97.06 251 GLY A N 1
ATOM 1937 C CA . GLY A 1 251 ? -5.417 0.860 22.184 1.00 97.06 251 GLY A CA 1
ATOM 1938 C C . GLY A 1 251 ? -5.085 0.563 20.720 1.00 97.06 251 GLY A C 1
ATOM 1939 O O . GLY A 1 251 ? -4.485 1.382 20.050 1.00 97.06 251 GLY A O 1
ATOM 1940 N N . PHE A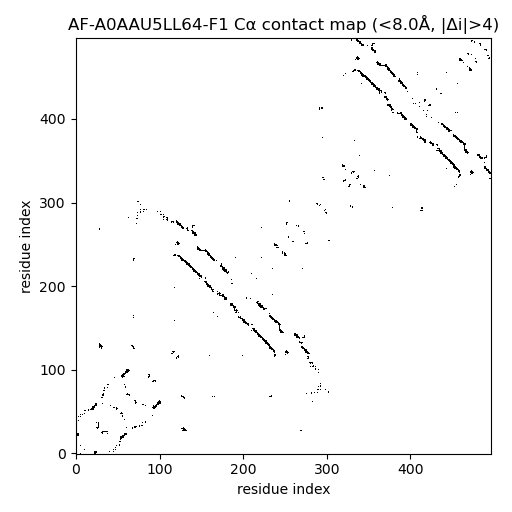 1 252 ? -5.407 -0.639 20.224 1.00 97.56 252 PHE A N 1
ATOM 1941 C CA . PHE A 1 252 ? -5.199 -1.013 18.817 1.00 97.56 252 PHE A CA 1
ATOM 1942 C C . PHE A 1 252 ? -3.752 -0.843 18.302 1.00 97.56 252 PHE A C 1
ATOM 1944 O O . PHE A 1 252 ? -3.524 -0.616 17.119 1.00 97.56 252 PHE A O 1
ATOM 1951 N N . GLU A 1 253 ? -2.764 -0.996 19.182 1.00 95.38 253 GLU A N 1
ATOM 1952 C CA . GLU A 1 253 ? -1.337 -0.836 18.874 1.00 95.38 253 GLU A CA 1
ATOM 1953 C C . GLU A 1 253 ? -0.755 -2.027 18.101 1.00 95.38 253 GLU A C 1
ATOM 1955 O O . GLU A 1 253 ? 0.244 -1.888 17.394 1.00 95.38 253 GLU A O 1
ATOM 1960 N N . ASP A 1 254 ? -1.374 -3.205 18.230 1.00 91.50 254 ASP A N 1
ATOM 1961 C CA . ASP A 1 254 ? -1.055 -4.374 17.407 1.00 91.50 254 ASP A CA 1
ATOM 1962 C C . ASP A 1 254 ? -1.990 -4.460 16.193 1.00 91.50 254 ASP A C 1
ATOM 1964 O O . ASP A 1 254 ? -3.183 -4.753 16.327 1.00 91.50 254 ASP A O 1
ATOM 1968 N N . ASN A 1 255 ? -1.436 -4.211 15.008 1.00 86.94 255 ASN A N 1
ATOM 1969 C CA . ASN A 1 255 ? -2.121 -4.329 13.725 1.00 86.94 255 ASN A CA 1
ATOM 1970 C C . ASN A 1 255 ? -1.644 -5.537 12.898 1.00 86.94 255 ASN A C 1
ATOM 1972 O O . ASN A 1 255 ? -2.133 -5.724 11.781 1.00 86.94 255 ASN A O 1
ATOM 1976 N N . ASN A 1 256 ? -0.735 -6.363 13.429 1.00 84.94 256 ASN A N 1
ATOM 1977 C CA . ASN A 1 256 ? -0.174 -7.493 12.700 1.00 84.94 256 ASN A CA 1
ATOM 1978 C C . ASN A 1 256 ? -1.269 -8.550 12.444 1.00 84.94 256 ASN A C 1
ATOM 1980 O O . ASN A 1 256 ? -1.843 -9.082 13.398 1.00 84.94 256 ASN A O 1
ATOM 1984 N N . PRO A 1 257 ? -1.576 -8.888 11.177 1.00 79.56 257 PRO A N 1
ATOM 1985 C CA . PRO A 1 257 ? -2.603 -9.872 10.842 1.00 79.56 257 PRO A CA 1
ATOM 1986 C C . PRO A 1 257 ? -2.432 -11.246 11.505 1.00 79.56 257 PRO A C 1
ATOM 1988 O O . PRO A 1 257 ? -3.444 -11.906 11.743 1.00 79.56 257 PRO A O 1
ATOM 1991 N N . ASP A 1 258 ? -1.197 -11.650 11.819 1.00 80.12 258 ASP A N 1
ATOM 1992 C CA . ASP A 1 258 ? -0.869 -12.967 12.379 1.00 80.12 258 ASP A CA 1
ATOM 1993 C C . ASP A 1 258 ? -1.038 -13.037 13.903 1.00 80.12 258 ASP A C 1
ATOM 1995 O O . ASP A 1 258 ? -1.266 -14.115 14.454 1.00 80.12 258 ASP A O 1
ATOM 1999 N N . THR A 1 259 ? -0.926 -11.901 14.599 1.00 82.94 259 THR A N 1
ATOM 2000 C CA . THR A 1 259 ? -0.991 -11.837 16.071 1.00 82.94 259 THR A CA 1
ATOM 2001 C C . THR A 1 259 ? -2.192 -11.066 16.597 1.00 82.94 259 THR A C 1
ATOM 2003 O O . THR A 1 259 ? -2.524 -11.194 17.778 1.00 82.94 259 THR A O 1
ATOM 2006 N N . ARG A 1 260 ? -2.882 -10.296 15.745 1.00 89.06 260 ARG A N 1
ATOM 2007 C CA . ARG A 1 260 ? -4.000 -9.462 16.183 1.00 89.06 260 ARG A CA 1
ATOM 2008 C C . ARG A 1 260 ? -5.138 -10.304 16.758 1.00 89.06 260 ARG A C 1
ATOM 2010 O O . ARG A 1 260 ? -5.668 -11.223 16.137 1.00 89.06 260 ARG A O 1
ATOM 2017 N N . VAL A 1 261 ? -5.567 -9.906 17.948 1.00 94.62 261 VAL A N 1
ATOM 2018 C CA . VAL A 1 261 ? -6.705 -10.493 18.676 1.00 94.62 261 VAL A CA 1
ATOM 2019 C C . VAL A 1 261 ? -8.063 -10.043 18.131 1.00 94.62 261 VAL A C 1
ATOM 2021 O O . VAL A 1 261 ? -9.066 -10.739 18.281 1.00 94.62 261 VAL A O 1
ATOM 2024 N N . TRP A 1 262 ? -8.096 -8.872 17.496 1.00 97.06 262 TRP A N 1
ATOM 2025 C CA . TRP A 1 262 ? -9.290 -8.280 16.912 1.00 97.06 262 TRP A CA 1
ATOM 2026 C C . TRP A 1 262 ? -9.578 -8.896 15.539 1.00 97.06 262 TRP A C 1
ATOM 2028 O O . TRP A 1 262 ? -8.767 -8.811 14.615 1.00 97.06 262 TRP A O 1
ATOM 2038 N N . GLN A 1 263 ? -10.756 -9.496 15.399 1.00 96.06 263 GLN A N 1
ATOM 2039 C CA . GLN A 1 263 ? -11.240 -10.104 14.164 1.00 96.06 263 GLN A CA 1
ATOM 2040 C C . GLN A 1 263 ? -12.268 -9.199 13.494 1.00 96.06 263 GLN A C 1
ATOM 2042 O O . GLN A 1 263 ? -13.086 -8.580 14.167 1.00 96.06 263 GLN A O 1
ATOM 2047 N N . PHE A 1 264 ? -12.255 -9.152 12.164 1.00 94.81 264 PHE A N 1
ATOM 2048 C CA . PHE A 1 264 ? -13.159 -8.311 11.386 1.00 94.81 264 PHE A CA 1
ATOM 2049 C C . PHE A 1 264 ? -14.295 -9.138 10.786 1.00 94.81 264 PHE A C 1
ATOM 2051 O O . PHE A 1 264 ? -14.073 -10.200 10.204 1.00 94.81 264 PHE A O 1
ATOM 2058 N N . LYS A 1 265 ? -15.517 -8.618 10.889 1.00 96.00 265 LYS A N 1
ATOM 2059 C CA . LYS A 1 265 ? -16.714 -9.127 10.220 1.00 96.00 265 LYS A CA 1
ATOM 2060 C C . LYS A 1 265 ? -17.380 -7.971 9.497 1.00 96.00 265 LYS A C 1
ATOM 2062 O O . LYS A 1 265 ? -17.691 -6.951 10.096 1.00 96.00 265 LYS A O 1
ATOM 2067 N N . GLN A 1 266 ? -17.652 -8.141 8.212 1.00 93.31 266 GLN A N 1
ATOM 2068 C CA . GLN A 1 266 ? -18.186 -7.059 7.400 1.00 93.31 266 GLN A CA 1
ATOM 2069 C C . GLN A 1 266 ? -19.292 -7.560 6.476 1.00 93.31 266 GLN A C 1
ATOM 2071 O O . GLN A 1 266 ? -19.126 -8.568 5.795 1.00 93.31 266 GLN A O 1
ATOM 2076 N N . LEU A 1 267 ? -20.411 -6.833 6.457 1.00 94.12 267 LEU A N 1
ATOM 2077 C CA . LEU A 1 267 ? -21.519 -7.031 5.515 1.00 94.12 267 LEU A CA 1
ATOM 2078 C C . LEU A 1 267 ? -21.618 -5.881 4.501 1.00 94.12 267 LEU A C 1
ATOM 2080 O O . LEU A 1 267 ? -22.179 -6.041 3.422 1.00 94.12 267 LEU A O 1
ATOM 2084 N N . SER A 1 268 ? -21.072 -4.712 4.836 1.00 91.19 268 SER A N 1
ATOM 2085 C CA . SER A 1 268 ? -21.033 -3.571 3.927 1.00 91.19 268 SER A CA 1
ATOM 2086 C C . SER A 1 268 ? -19.993 -3.759 2.825 1.00 91.19 268 SER A C 1
ATOM 2088 O O . SER A 1 268 ? -18.891 -4.238 3.075 1.00 91.19 268 SER A O 1
ATOM 2090 N N . GLN A 1 269 ? -20.299 -3.319 1.607 1.00 89.50 269 GLN A N 1
ATOM 2091 C CA . GLN A 1 269 ? -19.300 -3.185 0.540 1.00 89.50 269 GLN A CA 1
ATOM 2092 C C . GLN A 1 269 ? -18.553 -1.844 0.600 1.00 89.50 269 GLN A C 1
ATOM 2094 O O . GLN A 1 269 ? -17.599 -1.640 -0.148 1.00 89.50 269 GLN A O 1
ATOM 2099 N N . THR A 1 270 ? -18.998 -0.927 1.462 1.00 90.25 270 THR A N 1
ATOM 2100 C CA . THR A 1 270 ? -18.622 0.490 1.407 1.00 90.25 270 THR A CA 1
ATOM 2101 C C . THR A 1 270 ? -18.002 1.008 2.700 1.00 90.25 270 THR A C 1
ATOM 2103 O O . THR A 1 270 ? -17.182 1.917 2.650 1.00 90.25 270 THR A O 1
ATOM 2106 N N . ILE A 1 271 ? -18.368 0.419 3.841 1.00 92.69 271 ILE A N 1
ATOM 2107 C CA . ILE A 1 271 ? -17.778 0.698 5.152 1.00 92.69 271 ILE A CA 1
ATOM 2108 C C . ILE A 1 271 ? -16.679 -0.327 5.379 1.00 92.69 271 ILE A C 1
ATOM 2110 O O . ILE A 1 271 ? -16.988 -1.501 5.551 1.00 92.69 271 ILE A O 1
ATOM 2114 N N . TYR A 1 272 ? -15.421 0.087 5.387 1.00 92.81 272 TYR A N 1
ATOM 2115 C CA . TYR A 1 272 ? -14.269 -0.779 5.606 1.00 92.81 272 TYR A CA 1
ATOM 2116 C C . TYR A 1 272 ? -13.717 -0.597 7.020 1.00 92.81 272 TYR A C 1
ATOM 2118 O O . TYR A 1 272 ? -13.495 0.528 7.455 1.00 92.81 272 TYR A O 1
ATOM 2126 N N . GLY A 1 273 ? -13.538 -1.703 7.748 1.00 94.38 273 GLY A N 1
ATOM 2127 C CA . GLY A 1 273 ? -12.916 -1.688 9.074 1.00 94.38 273 GLY A CA 1
ATOM 2128 C C . GLY A 1 273 ? -11.425 -2.003 8.996 1.00 94.38 273 GLY A C 1
ATOM 2129 O O . GLY A 1 273 ? -11.043 -2.981 8.357 1.00 94.38 273 GLY A O 1
ATOM 2130 N N . SER A 1 274 ? -10.599 -1.221 9.686 1.00 93.94 274 SER A N 1
ATOM 2131 C CA . SER A 1 274 ? -9.152 -1.435 9.788 1.00 93.94 274 SER A CA 1
ATOM 2132 C C . SER A 1 274 ? -8.603 -0.975 11.136 1.00 93.94 274 SER A C 1
ATOM 2134 O O . SER A 1 274 ? -9.191 -0.120 11.792 1.00 93.94 274 SER A O 1
ATOM 2136 N N . ILE A 1 275 ? -7.452 -1.515 11.540 1.00 95.00 275 ILE A N 1
ATOM 2137 C CA . ILE A 1 275 ? -6.625 -0.884 12.575 1.00 95.00 275 ILE A CA 1
ATOM 2138 C C . ILE A 1 275 ? -5.724 0.124 11.863 1.00 95.00 275 ILE A C 1
ATOM 2140 O O . ILE A 1 275 ? -4.881 -0.270 11.058 1.00 95.00 275 ILE A O 1
ATOM 2144 N N . ASP A 1 276 ? -5.951 1.406 12.130 1.00 94.19 276 ASP A N 1
ATOM 2145 C CA . ASP A 1 276 ? -5.139 2.518 11.644 1.00 94.19 276 ASP A CA 1
ATOM 2146 C C . ASP A 1 276 ? -4.010 2.753 12.649 1.00 94.19 276 ASP A C 1
ATOM 2148 O O . ASP A 1 276 ? -4.263 3.132 13.793 1.00 94.19 276 ASP A O 1
ATOM 2152 N N . ARG A 1 277 ? -2.774 2.456 12.242 1.00 93.88 277 ARG A N 1
ATOM 2153 C CA . ARG A 1 277 ? -1.590 2.588 13.089 1.00 93.88 277 ARG A CA 1
ATOM 2154 C C . ARG A 1 277 ? -0.629 3.578 12.462 1.00 93.88 277 ARG A C 1
ATOM 2156 O O . ARG A 1 277 ? -0.057 3.328 11.402 1.00 93.88 277 ARG A O 1
ATOM 2163 N N . TRP A 1 278 ? -0.420 4.687 13.153 1.00 92.81 278 TRP A N 1
ATOM 2164 C CA . TRP A 1 278 ? 0.562 5.676 12.763 1.00 92.81 278 TRP A CA 1
ATOM 2165 C C . TRP A 1 278 ? 1.986 5.149 12.985 1.00 92.81 278 TRP A C 1
ATOM 2167 O O . TRP A 1 278 ? 2.295 4.509 13.992 1.00 92.81 278 TRP A O 1
ATOM 2177 N N . SER A 1 279 ? 2.868 5.452 12.039 1.00 89.69 279 SER A N 1
ATOM 2178 C CA . SER A 1 279 ? 4.302 5.178 12.116 1.00 89.69 279 SER A CA 1
ATOM 2179 C C . SER A 1 279 ? 5.043 6.443 11.712 1.00 89.69 279 SER A C 1
ATOM 2181 O O . SER A 1 279 ? 4.739 7.042 10.680 1.00 89.69 279 SER A O 1
ATOM 2183 N N . GLU A 1 280 ? 6.061 6.837 12.478 1.00 85.94 280 GLU A N 1
ATOM 2184 C CA . GLU A 1 280 ? 6.960 7.920 12.057 1.00 85.94 280 GLU A CA 1
ATOM 2185 C C . GLU A 1 280 ? 7.668 7.580 10.734 1.00 85.94 280 GLU A C 1
ATOM 2187 O O . GLU A 1 280 ? 7.986 8.471 9.941 1.00 85.94 280 GLU A O 1
ATOM 2192 N N . HIS A 1 281 ? 7.799 6.282 10.448 1.00 86.44 281 HIS A N 1
ATOM 2193 C CA . HIS A 1 281 ? 8.400 5.711 9.255 1.00 86.44 281 HIS A CA 1
ATOM 2194 C C . HIS A 1 281 ? 7.383 5.272 8.197 1.00 86.44 281 HIS A C 1
ATOM 2196 O O . HIS A 1 281 ? 7.797 4.623 7.249 1.00 86.44 281 HIS A O 1
ATOM 2202 N N . GLN A 1 282 ? 6.098 5.647 8.272 1.00 86.38 282 GLN A N 1
ATOM 2203 C CA . GLN A 1 282 ? 5.065 5.153 7.343 1.00 86.38 282 GLN A CA 1
ATOM 2204 C C . GLN A 1 282 ? 5.466 5.258 5.863 1.00 86.38 282 GLN A C 1
ATOM 2206 O O . GLN A 1 282 ? 5.271 4.315 5.102 1.00 86.38 282 GLN A O 1
ATOM 2211 N N . ALA A 1 283 ? 6.066 6.381 5.455 1.00 86.06 283 ALA A N 1
ATOM 2212 C CA . ALA A 1 283 ? 6.591 6.550 4.101 1.00 86.06 283 ALA A CA 1
ATOM 2213 C C . ALA A 1 283 ? 7.643 5.478 3.752 1.00 86.06 283 ALA A C 1
ATOM 2215 O O . ALA A 1 283 ? 7.569 4.844 2.704 1.00 86.06 283 ALA A O 1
ATOM 2216 N N . LYS A 1 284 ? 8.596 5.233 4.652 1.00 85.25 284 LYS A N 1
ATOM 2217 C CA . LYS A 1 284 ? 9.599 4.181 4.484 1.00 85.25 284 LYS A CA 1
ATOM 2218 C C . LYS A 1 284 ? 8.963 2.790 4.498 1.00 85.25 284 LYS A C 1
ATOM 2220 O O . LYS A 1 284 ? 9.300 1.985 3.643 1.00 85.25 284 LYS A O 1
ATOM 2225 N N . ASP A 1 285 ? 8.035 2.523 5.411 1.00 88.56 285 ASP A N 1
ATOM 2226 C CA . ASP A 1 285 ? 7.368 1.225 5.539 1.00 88.56 285 ASP A CA 1
ATOM 2227 C C . ASP A 1 285 ? 6.599 0.878 4.251 1.00 88.56 285 ASP A C 1
ATOM 2229 O O . ASP A 1 285 ? 6.681 -0.239 3.743 1.00 88.56 285 ASP A O 1
ATOM 2233 N N . VAL A 1 286 ? 5.903 1.860 3.663 1.00 89.81 286 VAL A N 1
ATOM 2234 C CA . VAL A 1 286 ? 5.251 1.706 2.357 1.00 89.81 286 VAL A CA 1
ATOM 2235 C C . VAL A 1 286 ? 6.276 1.498 1.242 1.00 89.81 286 VAL A C 1
ATOM 2237 O O . VAL A 1 286 ? 6.090 0.606 0.414 1.00 89.81 286 VAL A O 1
ATOM 2240 N N . TYR A 1 287 ? 7.358 2.283 1.210 1.00 88.19 287 TYR A N 1
ATOM 2241 C CA . TYR A 1 287 ? 8.428 2.095 0.227 1.00 88.19 287 TYR A CA 1
ATOM 2242 C C . TYR A 1 287 ? 9.015 0.683 0.298 1.00 88.19 287 TYR A C 1
ATOM 2244 O O . TYR A 1 287 ? 9.137 0.024 -0.730 1.00 88.19 287 TYR A O 1
ATOM 2252 N N . ASP A 1 288 ? 9.319 0.191 1.498 1.00 84.19 288 ASP A N 1
ATOM 2253 C CA . ASP A 1 288 ? 9.902 -1.131 1.718 1.00 84.19 288 ASP A CA 1
ATOM 2254 C C . ASP A 1 288 ? 8.961 -2.247 1.234 1.00 84.19 288 ASP A C 1
ATOM 2256 O O . ASP A 1 288 ? 9.414 -3.228 0.646 1.00 84.19 288 ASP A O 1
ATOM 2260 N N . VAL A 1 289 ? 7.644 -2.086 1.408 1.00 88.56 289 VAL A N 1
ATOM 2261 C CA . VAL A 1 289 ? 6.636 -3.011 0.861 1.00 88.56 289 VAL A CA 1
ATOM 2262 C C . VAL A 1 289 ? 6.631 -3.020 -0.671 1.00 88.56 289 VAL A C 1
ATOM 2264 O O . VAL A 1 289 ? 6.543 -4.094 -1.276 1.00 88.56 289 VAL A O 1
ATOM 2267 N N . ILE A 1 290 ? 6.720 -1.844 -1.303 1.00 88.44 290 ILE A N 1
ATOM 2268 C CA . ILE A 1 290 ? 6.797 -1.707 -2.767 1.00 88.44 290 ILE A CA 1
ATOM 2269 C C . ILE A 1 290 ? 8.085 -2.369 -3.268 1.00 88.44 290 ILE A C 1
ATOM 2271 O O . ILE A 1 290 ? 8.039 -3.242 -4.134 1.00 88.44 290 ILE A O 1
ATOM 2275 N N . ALA A 1 291 ? 9.220 -2.004 -2.673 1.00 80.81 291 ALA A N 1
ATOM 2276 C CA . ALA A 1 291 ? 10.538 -2.543 -2.978 1.00 80.81 291 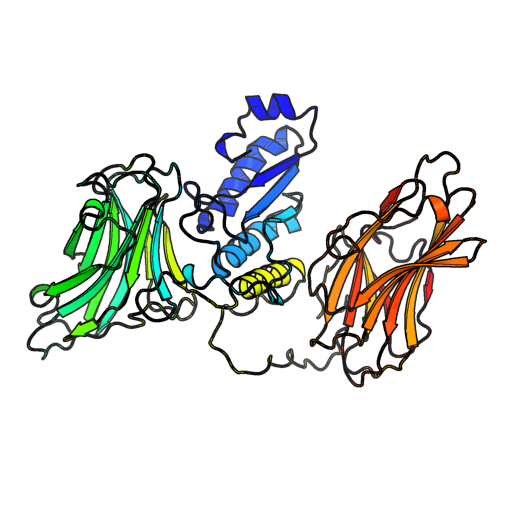ALA A CA 1
ATOM 2277 C C . ALA A 1 291 ? 10.583 -4.066 -2.846 1.00 80.81 291 ALA A C 1
ATOM 2279 O O . ALA A 1 291 ? 11.145 -4.748 -3.697 1.00 80.81 291 ALA A O 1
ATOM 2280 N N . ALA A 1 292 ? 9.935 -4.631 -1.830 1.00 79.19 292 ALA A N 1
ATOM 2281 C CA . ALA A 1 292 ? 9.895 -6.074 -1.673 1.00 79.19 292 ALA A CA 1
ATOM 2282 C C . ALA A 1 292 ? 9.117 -6.784 -2.783 1.00 79.19 292 ALA A C 1
ATOM 2284 O O . ALA A 1 292 ? 9.551 -7.827 -3.267 1.00 79.19 292 ALA A O 1
ATOM 2285 N N . HIS A 1 293 ? 8.004 -6.200 -3.230 1.00 78.81 293 HIS A N 1
ATOM 2286 C CA . HIS A 1 293 ? 7.215 -6.765 -4.322 1.00 78.81 293 HIS A CA 1
ATOM 2287 C C . HIS A 1 293 ? 7.921 -6.692 -5.679 1.00 78.81 293 HIS A C 1
ATOM 2289 O O . HIS A 1 293 ? 7.851 -7.656 -6.437 1.00 78.81 293 HIS A O 1
ATOM 2295 N N . PHE A 1 294 ? 8.597 -5.584 -5.992 1.00 75.06 294 PHE A N 1
ATOM 2296 C CA . PHE A 1 294 ? 9.245 -5.399 -7.298 1.00 75.06 294 PHE A CA 1
ATOM 2297 C C . PHE A 1 294 ? 10.693 -5.902 -7.348 1.00 75.06 294 PHE A C 1
ATOM 2299 O O . PHE A 1 294 ? 11.151 -6.334 -8.400 1.00 75.06 294 PHE A O 1
ATOM 2306 N N . GLY A 1 295 ? 11.412 -5.887 -6.226 1.00 62.50 295 GLY A N 1
ATOM 2307 C CA . GLY A 1 295 ? 12.808 -6.320 -6.135 1.00 62.50 295 GLY A CA 1
ATOM 2308 C C . GLY A 1 295 ? 13.006 -7.805 -5.828 1.00 62.50 295 GLY A C 1
ATOM 2309 O O . GLY A 1 295 ? 14.141 -8.246 -5.657 1.00 62.50 295 GLY A O 1
ATOM 2310 N N . GLY A 1 296 ? 11.927 -8.589 -5.715 1.00 47.56 296 GLY A N 1
ATOM 2311 C CA . GLY A 1 296 ? 11.995 -10.024 -5.417 1.00 47.56 296 GLY A CA 1
ATOM 2312 C C . GLY A 1 296 ? 12.516 -10.360 -4.014 1.00 47.56 296 GLY A C 1
ATOM 2313 O O . GLY A 1 296 ? 12.915 -11.499 -3.761 1.00 47.56 296 GLY A O 1
ATOM 2314 N N . LEU A 1 297 ? 12.518 -9.392 -3.095 1.00 41.75 297 LEU A N 1
ATOM 2315 C CA . LEU A 1 297 ? 12.822 -9.645 -1.691 1.00 41.75 297 LEU A CA 1
ATOM 2316 C C . LEU A 1 297 ? 11.614 -10.305 -1.003 1.00 41.75 297 LEU A C 1
ATOM 2318 O O . LEU A 1 297 ? 10.469 -10.097 -1.406 1.00 41.75 297 LEU A O 1
ATOM 2322 N N . PRO A 1 298 ? 11.828 -11.080 0.074 1.00 38.75 298 PRO A N 1
ATOM 2323 C CA . PRO A 1 298 ? 10.736 -11.443 0.966 1.00 38.75 298 PRO A CA 1
ATOM 2324 C C . PRO A 1 298 ? 10.049 -10.159 1.449 1.00 38.75 298 PRO A C 1
ATOM 2326 O O . PRO A 1 298 ? 10.741 -9.237 1.881 1.00 38.75 298 PRO A O 1
ATOM 2329 N N . VAL A 1 299 ? 8.714 -10.101 1.391 1.00 40.06 299 VAL A N 1
ATOM 2330 C CA . VAL A 1 299 ? 7.927 -9.009 1.989 1.00 40.06 299 VAL A CA 1
ATOM 2331 C C . VAL A 1 299 ? 8.417 -8.814 3.432 1.00 40.06 299 VAL A C 1
ATOM 2333 O O . VAL A 1 299 ? 8.353 -9.782 4.198 1.00 40.06 299 VAL A O 1
ATOM 2336 N N . PRO A 1 300 ? 8.954 -7.631 3.808 1.00 43.56 300 PRO A N 1
ATOM 2337 C CA . PRO A 1 300 ? 9.356 -7.351 5.173 1.00 43.56 300 PRO A CA 1
ATOM 2338 C C . PRO A 1 300 ? 8.170 -7.683 6.059 1.00 43.56 300 PRO A C 1
ATOM 2340 O O . PRO A 1 300 ? 7.059 -7.219 5.796 1.00 43.56 300 PRO A O 1
ATOM 2343 N N . GLY A 1 301 ? 8.388 -8.538 7.057 1.00 40.47 301 GLY A N 1
ATOM 2344 C CA . GLY A 1 301 ? 7.352 -8.837 8.032 1.00 40.47 301 GLY A CA 1
ATOM 2345 C C . GLY A 1 301 ? 6.803 -7.516 8.559 1.00 40.47 301 GLY A C 1
ATOM 2346 O O . GLY A 1 301 ? 7.551 -6.726 9.133 1.00 40.47 301 GLY A O 1
ATOM 2347 N N . ILE A 1 302 ? 5.521 -7.270 8.292 1.00 38.50 302 ILE A N 1
ATOM 2348 C CA . ILE A 1 302 ? 4.744 -6.150 8.823 1.00 38.50 302 ILE A CA 1
ATOM 2349 C C . ILE A 1 302 ? 5.081 -6.029 10.328 1.00 38.50 302 ILE A C 1
ATOM 2351 O O . ILE A 1 302 ? 5.127 -7.047 11.026 1.00 38.50 302 ILE A O 1
ATOM 2355 N N . PRO A 1 303 ? 5.430 -4.832 10.825 1.00 37.75 303 PRO A N 1
ATOM 2356 C CA . PRO A 1 303 ? 6.414 -4.665 11.891 1.00 37.75 303 PRO A CA 1
ATOM 2357 C C . PRO A 1 303 ? 6.008 -5.280 13.236 1.00 37.75 303 PRO A C 1
ATOM 2359 O O . PRO A 1 303 ? 5.143 -4.762 13.947 1.00 37.75 303 PRO A O 1
ATOM 2362 N N . SER A 1 304 ? 6.757 -6.301 13.664 1.00 28.88 304 SER A N 1
ATOM 2363 C CA . SER A 1 304 ? 7.079 -6.476 15.082 1.00 28.88 304 SER A CA 1
ATOM 2364 C C . SER A 1 304 ? 8.102 -5.404 15.482 1.00 28.88 304 SER A C 1
ATOM 2366 O O . SER A 1 304 ? 9.084 -5.196 14.777 1.00 28.88 304 SER A O 1
ATOM 2368 N N . THR A 1 305 ? 7.839 -4.732 16.596 1.00 29.17 305 THR A N 1
ATOM 2369 C CA . THR A 1 305 ? 8.517 -3.580 17.221 1.00 29.17 305 THR A CA 1
ATOM 2370 C C . THR A 1 305 ? 10.064 -3.498 17.170 1.00 29.17 305 THR A C 1
ATOM 2372 O O . THR A 1 305 ? 10.757 -4.493 16.960 1.00 29.17 305 THR A O 1
ATOM 2375 N N . PRO A 1 306 ? 10.624 -2.284 17.386 1.00 43.41 306 PRO A N 1
ATOM 2376 C CA . PRO A 1 306 ? 11.968 -1.889 16.963 1.00 43.41 306 PRO A CA 1
ATOM 2377 C C . PRO A 1 306 ? 13.082 -2.393 17.889 1.00 43.41 306 PRO A C 1
ATOM 2379 O O . PRO A 1 306 ? 12.848 -2.630 19.073 1.00 43.41 306 PRO A O 1
ATOM 2382 N N . SER A 1 307 ? 14.309 -2.426 17.341 1.00 28.30 307 SER A N 1
ATOM 2383 C CA . SER A 1 307 ? 15.642 -2.547 17.984 1.00 28.30 307 SER A CA 1
ATOM 2384 C C . SER A 1 307 ? 16.464 -3.828 17.772 1.00 28.30 307 SER A C 1
ATOM 2386 O O . SER A 1 307 ? 17.576 -3.911 18.294 1.00 28.30 307 SER A O 1
ATOM 2388 N N . ALA A 1 308 ? 16.039 -4.774 16.933 1.00 25.48 308 ALA A N 1
ATOM 2389 C CA . ALA A 1 308 ? 16.965 -5.810 16.474 1.00 25.48 308 ALA A CA 1
ATOM 2390 C C . ALA A 1 308 ? 17.747 -5.308 15.242 1.00 25.48 308 ALA A C 1
ATOM 2392 O O . ALA A 1 308 ? 17.114 -4.851 14.287 1.00 25.48 308 ALA A O 1
ATOM 2393 N N . PRO A 1 309 ? 19.095 -5.377 15.219 1.00 27.45 309 PRO A N 1
ATOM 2394 C CA . PRO A 1 309 ? 19.832 -5.219 13.970 1.00 27.45 309 PRO A CA 1
ATOM 2395 C C . PRO A 1 309 ? 19.250 -6.203 12.959 1.00 27.45 309 PRO A C 1
ATOM 2397 O O . PRO A 1 309 ? 18.951 -7.339 13.336 1.00 27.45 309 PRO A O 1
ATOM 2400 N N . ILE A 1 310 ? 19.071 -5.743 11.715 1.00 31.73 310 ILE A N 1
ATOM 2401 C CA . ILE A 1 310 ? 18.628 -6.547 10.569 1.00 31.73 310 ILE A CA 1
ATOM 2402 C C . ILE A 1 310 ? 19.220 -7.953 10.735 1.00 31.73 310 ILE A C 1
ATOM 2404 O O . ILE A 1 310 ? 20.453 -8.071 10.755 1.00 31.73 310 ILE A O 1
ATOM 2408 N N . PRO A 1 311 ? 18.402 -9.005 10.941 1.00 31.95 311 PRO A N 1
ATOM 2409 C CA . PRO A 1 311 ? 18.921 -10.355 10.990 1.00 31.95 311 PRO A CA 1
ATOM 2410 C C . PRO A 1 311 ? 19.658 -10.553 9.677 1.00 31.95 311 PRO A C 1
ATOM 2412 O O . PRO A 1 311 ? 19.048 -10.431 8.614 1.00 31.95 311 PRO A O 1
ATOM 2415 N N . ALA A 1 312 ? 20.974 -10.770 9.752 1.00 38.97 312 ALA A N 1
ATOM 2416 C CA . ALA A 1 312 ? 21.760 -11.150 8.593 1.00 38.97 312 ALA A CA 1
ATOM 2417 C C . ALA A 1 312 ? 20.949 -12.207 7.841 1.00 38.97 312 ALA A C 1
ATOM 2419 O O . ALA A 1 312 ? 20.544 -13.196 8.466 1.00 38.97 312 ALA A O 1
ATOM 2420 N N . LEU A 1 313 ? 20.663 -11.948 6.556 1.00 40.31 313 LEU A N 1
ATOM 2421 C CA . LEU A 1 313 ? 20.008 -12.899 5.659 1.00 40.31 313 LEU A CA 1
ATOM 2422 C C . LEU A 1 313 ? 20.518 -14.305 6.000 1.00 40.31 313 LEU A C 1
ATOM 2424 O O . LEU A 1 313 ? 21.729 -14.441 6.233 1.00 40.31 313 LEU A O 1
ATOM 2428 N N . PRO A 1 314 ? 19.641 -15.325 6.119 1.00 36.66 314 PRO A N 1
ATOM 2429 C CA . PRO A 1 314 ? 20.054 -16.652 6.546 1.00 36.66 314 PRO A CA 1
ATOM 2430 C C . PRO A 1 314 ? 21.275 -17.043 5.729 1.00 36.66 314 PRO A C 1
ATOM 2432 O O . PRO A 1 314 ? 21.190 -17.140 4.509 1.00 36.66 314 PRO A O 1
ATOM 2435 N N . ARG A 1 315 ? 22.424 -17.190 6.402 1.00 48.03 315 ARG A N 1
ATOM 2436 C CA . ARG A 1 315 ? 23.714 -17.526 5.788 1.00 48.03 315 ARG A CA 1
ATOM 2437 C C . ARG A 1 315 ? 23.667 -18.977 5.309 1.00 48.03 315 ARG A C 1
ATOM 2439 O O . ARG A 1 315 ? 24.396 -19.829 5.814 1.00 48.03 315 ARG A O 1
ATOM 2446 N N . THR A 1 316 ? 22.770 -19.292 4.380 1.00 43.84 316 THR A N 1
ATOM 2447 C CA . THR A 1 316 ? 22.768 -20.542 3.634 1.00 43.84 316 THR A CA 1
ATOM 2448 C C . THR A 1 316 ? 24.116 -20.572 2.939 1.00 43.84 316 THR A C 1
ATOM 2450 O O . THR A 1 316 ? 24.396 -19.670 2.167 1.00 43.84 316 THR A O 1
ATOM 2453 N N . GLY A 1 317 ? 25.004 -21.505 3.278 1.00 55.75 317 GLY A N 1
ATOM 2454 C CA . GLY A 1 317 ? 26.439 -21.441 2.958 1.00 55.75 317 GLY A CA 1
ATOM 2455 C C . GLY A 1 317 ? 26.849 -21.335 1.477 1.00 55.75 317 GLY A C 1
ATOM 2456 O O . GLY A 1 317 ? 28.041 -21.438 1.205 1.00 55.75 317 GLY A O 1
ATOM 2457 N N . ALA A 1 318 ? 25.915 -21.135 0.545 1.00 58.62 318 ALA A N 1
ATOM 2458 C CA . ALA A 1 318 ? 26.173 -20.770 -0.838 1.00 58.62 318 ALA A CA 1
ATOM 2459 C C . ALA A 1 318 ? 26.162 -19.232 -0.992 1.00 58.62 318 ALA A C 1
ATOM 2461 O O . ALA A 1 318 ? 25.145 -18.620 -0.668 1.00 58.62 318 ALA A O 1
ATOM 2462 N N . PRO A 1 319 ? 27.254 -18.611 -1.478 1.00 66.50 319 PRO A N 1
ATOM 2463 C CA . PRO A 1 319 ? 27.287 -17.174 -1.740 1.00 66.50 319 PRO A CA 1
ATOM 2464 C C . PRO A 1 319 ? 26.210 -16.798 -2.761 1.00 66.50 319 PRO A C 1
ATOM 2466 O O . PRO A 1 319 ? 26.031 -17.504 -3.761 1.00 66.50 319 PRO A O 1
ATOM 2469 N N . TYR A 1 320 ? 25.493 -15.701 -2.509 1.00 67.12 320 TYR A N 1
ATOM 2470 C CA . TYR A 1 320 ? 24.563 -15.143 -3.489 1.00 67.12 320 TYR A CA 1
ATOM 2471 C C . TYR A 1 320 ? 25.282 -14.882 -4.821 1.00 67.12 320 TYR A C 1
ATOM 2473 O O . TYR A 1 320 ? 26.328 -14.231 -4.867 1.00 67.12 320 TYR A O 1
ATOM 2481 N N . ARG A 1 321 ? 24.701 -15.399 -5.905 1.00 74.06 321 ARG A N 1
ATOM 2482 C CA . ARG A 1 321 ? 25.044 -15.074 -7.290 1.00 74.06 321 ARG A CA 1
ATOM 2483 C C . ARG A 1 321 ? 23.733 -14.813 -8.026 1.00 74.06 321 ARG A C 1
ATOM 2485 O O . ARG A 1 321 ? 22.881 -15.709 -8.016 1.00 74.06 321 ARG A O 1
ATOM 2492 N N . PRO A 1 322 ? 23.534 -13.643 -8.644 1.00 68.94 322 PRO A N 1
ATOM 2493 C CA . PRO A 1 322 ? 22.304 -13.394 -9.377 1.00 68.94 322 PRO A CA 1
ATOM 2494 C C . PRO A 1 322 ? 22.135 -14.435 -10.507 1.00 68.94 322 PRO A C 1
ATOM 2496 O O . PRO A 1 322 ? 23.101 -14.869 -11.134 1.00 68.94 322 PRO A O 1
ATOM 2499 N N . GLY A 1 323 ? 20.906 -14.937 -10.682 1.00 62.41 323 GLY A N 1
ATOM 2500 C CA . GLY A 1 323 ? 20.588 -16.065 -11.575 1.00 62.41 323 GLY A CA 1
ATOM 2501 C C . GLY A 1 323 ? 20.826 -17.478 -11.004 1.00 62.41 323 GLY A C 1
ATOM 2502 O O . GLY A 1 323 ? 20.465 -18.464 -11.647 1.00 62.41 323 GLY A O 1
ATOM 2503 N N . ALA A 1 324 ? 21.392 -17.624 -9.800 1.00 66.50 324 ALA A N 1
ATOM 2504 C CA . ALA A 1 324 ? 21.524 -18.928 -9.146 1.00 66.50 324 ALA A CA 1
ATOM 2505 C C . ALA A 1 324 ? 20.168 -19.486 -8.662 1.00 66.50 324 ALA A C 1
ATOM 2507 O O . ALA A 1 324 ? 19.189 -18.761 -8.502 1.00 66.50 324 ALA A O 1
ATOM 2508 N N . ALA A 1 325 ? 20.103 -20.792 -8.371 1.00 57.12 325 ALA A N 1
ATOM 2509 C CA . ALA A 1 325 ? 18.864 -21.468 -7.953 1.00 57.12 325 ALA A CA 1
ATOM 2510 C C . ALA A 1 325 ? 18.216 -20.881 -6.679 1.00 57.12 325 ALA A C 1
ATOM 2512 O O . ALA A 1 325 ? 17.016 -21.074 -6.466 1.00 57.12 325 ALA A O 1
ATOM 2513 N N . ASN A 1 326 ? 19.022 -20.201 -5.858 1.00 53.50 326 ASN A N 1
ATOM 2514 C CA . ASN A 1 326 ? 18.676 -19.501 -4.622 1.00 53.50 326 ASN A CA 1
ATOM 2515 C C . ASN A 1 326 ? 18.567 -17.968 -4.778 1.00 53.50 326 ASN A C 1
ATOM 2517 O O . ASN A 1 326 ? 18.313 -17.295 -3.784 1.00 53.50 326 ASN A O 1
ATOM 2521 N N . ALA A 1 327 ? 18.759 -17.419 -5.980 1.00 57.03 327 ALA A N 1
ATOM 2522 C CA . ALA A 1 327 ? 18.559 -16.003 -6.280 1.00 57.03 327 ALA A CA 1
ATOM 2523 C C . ALA A 1 327 ? 17.167 -15.756 -6.889 1.00 57.03 327 ALA A C 1
ATOM 2525 O O . ALA A 1 327 ? 16.502 -16.687 -7.356 1.00 57.03 327 ALA A O 1
ATOM 2526 N N . VAL A 1 328 ? 16.721 -14.495 -6.889 1.00 52.66 328 VAL A N 1
ATOM 2527 C CA . VAL A 1 328 ? 15.496 -14.066 -7.583 1.00 52.66 328 VAL A CA 1
ATOM 2528 C C . VAL A 1 328 ? 15.618 -14.476 -9.054 1.00 52.66 328 VAL A C 1
ATOM 2530 O O . VAL A 1 328 ? 16.533 -14.046 -9.752 1.00 52.66 328 VAL A O 1
ATOM 2533 N N . ARG A 1 329 ? 14.747 -15.389 -9.508 1.00 56.03 329 ARG A N 1
ATOM 2534 C CA . ARG A 1 329 ? 14.918 -16.100 -10.792 1.00 56.03 329 ARG A CA 1
ATOM 2535 C C . ARG A 1 329 ? 14.651 -15.245 -12.027 1.00 56.03 329 ARG A C 1
ATOM 2537 O O . ARG A 1 329 ? 15.109 -15.609 -13.103 1.00 56.03 329 ARG A O 1
ATOM 2544 N N . ASN A 1 330 ? 13.926 -14.145 -11.872 1.00 59.38 330 ASN A N 1
ATOM 2545 C CA . ASN A 1 330 ? 13.816 -13.109 -12.883 1.00 59.38 330 ASN A CA 1
ATOM 2546 C C . ASN A 1 330 ? 13.785 -11.758 -12.175 1.00 59.38 330 ASN A C 1
ATOM 2548 O O . ASN A 1 330 ? 12.784 -11.412 -11.554 1.00 59.38 330 ASN A O 1
ATOM 2552 N N . SER A 1 331 ? 14.907 -11.053 -12.209 1.00 71.62 331 SER A N 1
ATOM 2553 C CA . SER A 1 331 ? 15.030 -9.698 -11.682 1.00 71.62 331 SER A CA 1
ATOM 2554 C C . SER A 1 331 ? 15.135 -8.662 -12.795 1.00 71.62 331 SER A C 1
ATOM 2556 O O . SER A 1 331 ? 15.489 -7.534 -12.485 1.00 71.62 331 SER A O 1
ATOM 2558 N N . ALA A 1 332 ? 14.855 -9.023 -14.058 1.00 79.81 332 ALA A N 1
ATOM 2559 C CA . ALA A 1 332 ? 14.730 -8.077 -15.168 1.00 79.81 332 ALA A CA 1
ATOM 2560 C C . ALA A 1 332 ? 13.550 -7.120 -14.944 1.00 79.81 332 ALA A C 1
ATOM 2562 O O . ALA A 1 332 ? 12.605 -7.450 -14.223 1.00 79.81 332 ALA A O 1
ATOM 2563 N N . MET A 1 333 ? 13.612 -5.929 -15.537 1.00 78.12 333 MET A N 1
ATOM 2564 C CA . MET A 1 333 ? 12.489 -4.999 -15.510 1.00 78.12 333 MET A CA 1
ATOM 2565 C C . MET A 1 333 ? 11.413 -5.447 -16.494 1.00 78.12 333 MET A C 1
ATOM 2567 O O . MET A 1 333 ? 10.227 -5.460 -16.163 1.00 78.12 333 MET A O 1
ATOM 2571 N N . TYR A 1 334 ? 11.844 -5.814 -17.698 1.00 74.25 334 TYR A N 1
ATOM 2572 C CA . TYR A 1 334 ? 11.005 -6.327 -18.763 1.00 74.25 334 TYR A CA 1
ATOM 2573 C C . TYR A 1 334 ? 11.570 -7.654 -19.259 1.00 74.25 334 TYR A C 1
ATOM 2575 O O . TYR A 1 334 ? 12.769 -7.896 -19.220 1.00 74.25 334 TYR A O 1
ATOM 2583 N N . GLY A 1 335 ? 10.686 -8.535 -19.725 1.00 82.12 335 GLY A N 1
ATOM 2584 C CA . GLY A 1 335 ? 11.104 -9.805 -20.308 1.00 82.12 335 GLY A CA 1
ATOM 2585 C C . GLY A 1 335 ? 11.837 -10.725 -19.324 1.00 82.12 335 GLY A C 1
ATOM 2586 O O . GLY A 1 335 ? 11.393 -10.936 -18.190 1.00 82.12 335 GLY A O 1
ATOM 2587 N N . LYS A 1 336 ? 12.897 -11.370 -19.804 1.00 84.06 336 LYS A N 1
ATOM 2588 C CA . LYS A 1 336 ? 13.682 -12.387 -19.099 1.00 84.06 336 LYS A CA 1
ATOM 2589 C C . LYS A 1 336 ? 15.143 -11.987 -18.912 1.00 84.06 336 LYS A C 1
ATOM 2591 O O . LYS A 1 336 ? 15.825 -12.665 -18.141 1.00 84.06 336 LYS A O 1
ATOM 2596 N N . GLY A 1 337 ? 15.643 -10.998 -19.646 1.00 87.69 337 GLY A N 1
ATOM 2597 C CA . GLY A 1 337 ? 17.050 -10.627 -19.708 1.00 87.69 337 GLY A CA 1
ATOM 2598 C C . GLY A 1 337 ? 17.368 -9.349 -18.942 1.00 87.69 337 GLY A C 1
ATOM 2599 O O . GLY A 1 337 ? 16.612 -8.395 -18.976 1.00 87.69 337 GLY A O 1
ATOM 2600 N N . ARG A 1 338 ? 18.527 -9.288 -18.281 1.00 92.88 338 ARG A N 1
ATOM 2601 C CA . ARG A 1 338 ? 19.126 -8.014 -17.845 1.00 92.88 338 ARG A CA 1
ATOM 2602 C C . ARG A 1 338 ? 20.644 -8.087 -17.813 1.00 92.88 338 ARG A C 1
ATOM 2604 O O . ARG A 1 338 ? 21.215 -9.165 -17.627 1.00 92.88 338 ARG A O 1
ATOM 2611 N N . LEU A 1 339 ? 21.303 -6.939 -17.898 1.00 95.69 339 LEU A N 1
ATOM 2612 C CA . LEU A 1 339 ? 22.694 -6.809 -17.475 1.00 95.69 339 LEU A CA 1
ATOM 2613 C C . LEU A 1 339 ? 22.751 -6.760 -15.945 1.00 95.69 339 LEU A C 1
ATOM 2615 O O . LEU A 1 339 ? 21.964 -6.062 -15.321 1.00 95.69 339 LEU A O 1
ATOM 2619 N N . SER A 1 340 ? 23.692 -7.476 -15.344 1.00 94.50 340 SER A N 1
ATOM 2620 C CA . SER A 1 340 ? 23.989 -7.456 -13.913 1.00 94.50 340 SER A CA 1
ATOM 2621 C C . SER A 1 340 ? 25.479 -7.205 -13.730 1.00 94.50 340 SER A C 1
ATOM 2623 O O . SER A 1 340 ? 26.305 -7.892 -14.330 1.00 94.50 340 SER A O 1
ATOM 2625 N N . LEU A 1 341 ? 25.813 -6.197 -12.930 1.00 95.50 341 LEU A N 1
ATOM 2626 C CA . LEU A 1 341 ? 27.165 -5.865 -12.497 1.00 95.50 341 LEU A CA 1
ATOM 2627 C C . LEU A 1 341 ? 27.196 -6.034 -10.979 1.00 95.50 341 LEU A C 1
ATOM 2629 O O . LEU A 1 341 ? 26.465 -5.330 -10.285 1.00 95.50 341 LEU A O 1
ATOM 2633 N N . PHE A 1 342 ? 27.987 -6.959 -10.444 1.00 93.62 342 PHE A N 1
ATOM 2634 C CA . PHE A 1 342 ? 27.842 -7.360 -9.047 1.00 93.62 342 PHE A CA 1
ATOM 2635 C C . PHE A 1 342 ? 29.159 -7.685 -8.337 1.00 93.62 342 PHE A C 1
ATOM 2637 O O . PHE A 1 342 ? 30.161 -8.062 -8.942 1.00 93.62 342 PHE A O 1
ATOM 2644 N N . VAL A 1 343 ? 29.130 -7.546 -7.013 1.00 92.19 343 VAL A N 1
ATOM 2645 C CA . VAL A 1 343 ? 30.130 -8.036 -6.062 1.00 92.19 343 VAL A CA 1
ATOM 2646 C C . VAL A 1 343 ? 29.507 -9.238 -5.350 1.00 92.19 343 VAL A C 1
ATOM 2648 O O . VAL A 1 343 ? 28.503 -9.062 -4.654 1.00 92.19 343 VAL A O 1
ATOM 2651 N N . PRO A 1 344 ? 30.033 -10.466 -5.514 1.00 88.56 344 PRO A N 1
ATOM 2652 C CA . PRO A 1 344 ? 29.500 -11.620 -4.800 1.00 88.56 344 PRO A CA 1
ATOM 2653 C C . PRO A 1 344 ? 29.659 -11.457 -3.281 1.00 88.56 344 PRO A C 1
ATOM 2655 O O . PRO A 1 344 ? 30.612 -10.839 -2.807 1.00 88.56 344 PRO A O 1
ATOM 2658 N N . GLU A 1 345 ? 28.784 -12.083 -2.493 1.00 80.94 345 GLU A N 1
ATOM 2659 C CA . GLU A 1 345 ? 28.964 -12.141 -1.033 1.00 80.94 345 GLU A CA 1
ATOM 2660 C C . GLU A 1 345 ? 30.349 -12.682 -0.645 1.00 80.94 345 GLU A C 1
ATOM 2662 O O . GLU A 1 345 ? 30.880 -13.583 -1.301 1.00 80.94 345 GLU A O 1
ATOM 2667 N N . ARG A 1 346 ? 30.906 -12.192 0.473 1.00 81.12 346 ARG A N 1
ATOM 2668 C CA . ARG A 1 346 ? 32.219 -12.597 1.013 1.00 81.12 346 ARG A CA 1
ATOM 2669 C C . ARG A 1 346 ? 33.388 -12.319 0.086 1.00 81.12 346 ARG A C 1
ATOM 2671 O O . ARG A 1 346 ? 34.426 -12.979 0.177 1.00 81.12 346 ARG A O 1
ATOM 2678 N N . THR A 1 347 ? 33.220 -11.334 -0.782 1.00 86.31 347 THR A N 1
ATOM 2679 C CA . THR A 1 347 ? 34.257 -10.915 -1.705 1.00 86.31 347 THR A CA 1
ATOM 2680 C C . THR A 1 347 ? 34.846 -9.605 -1.230 1.00 86.31 347 THR A C 1
ATOM 2682 O O . THR A 1 347 ? 34.138 -8.616 -1.062 1.00 86.31 347 THR A O 1
ATOM 2685 N N . ALA A 1 348 ? 36.154 -9.628 -0.988 1.00 88.81 348 ALA A N 1
ATOM 2686 C CA . ALA A 1 348 ? 36.909 -8.419 -0.739 1.00 88.81 348 ALA A CA 1
ATOM 2687 C C . ALA A 1 348 ? 37.275 -7.779 -2.072 1.00 88.81 348 ALA A C 1
ATOM 2689 O O . ALA A 1 348 ? 37.692 -8.456 -3.019 1.00 88.81 348 ALA A O 1
ATOM 2690 N N . THR A 1 349 ? 37.172 -6.467 -2.117 1.00 90.25 349 THR A N 1
ATOM 2691 C CA . THR A 1 349 ? 37.415 -5.684 -3.315 1.00 90.25 349 THR A CA 1
ATOM 2692 C C . THR A 1 349 ? 38.270 -4.460 -2.987 1.00 90.25 349 THR A C 1
ATOM 2694 O O . THR A 1 349 ? 38.567 -4.147 -1.827 1.00 90.25 349 THR A O 1
ATOM 2697 N N . GLY A 1 350 ? 38.846 -3.868 -4.033 1.00 88.62 350 GLY A N 1
ATOM 2698 C CA . GLY A 1 350 ? 39.833 -2.799 -3.923 1.00 88.62 350 GLY A CA 1
ATOM 2699 C C . GLY A 1 350 ? 39.278 -1.463 -4.394 1.00 88.62 350 GLY A C 1
ATOM 2700 O O . GLY A 1 350 ? 38.422 -1.404 -5.275 1.00 88.62 350 GLY A O 1
ATOM 2701 N N . THR A 1 351 ? 39.832 -0.367 -3.878 1.00 91.06 351 THR A N 1
ATOM 2702 C CA . THR A 1 351 ? 39.526 0.971 -4.394 1.00 91.06 351 THR A CA 1
ATOM 2703 C C . THR A 1 351 ? 39.845 1.079 -5.886 1.00 91.06 351 THR A C 1
ATOM 2705 O O . THR A 1 351 ? 40.848 0.549 -6.362 1.00 91.06 351 THR A O 1
ATOM 2708 N N . SER A 1 352 ? 39.024 1.835 -6.620 1.00 89.19 352 SER A N 1
ATOM 2709 C CA . SER A 1 352 ? 39.178 2.088 -8.064 1.00 89.19 352 SER A CA 1
ATOM 2710 C C . SER A 1 352 ? 39.087 0.842 -8.951 1.00 89.19 352 SER A C 1
ATOM 2712 O O . SER A 1 352 ? 39.575 0.853 -10.082 1.00 89.19 352 SER A O 1
ATOM 2714 N N . THR A 1 353 ? 38.475 -0.233 -8.459 1.00 91.81 353 THR A N 1
ATOM 2715 C CA . THR A 1 353 ? 38.164 -1.411 -9.273 1.00 91.81 353 THR A CA 1
ATOM 2716 C C . THR A 1 353 ? 36.794 -1.226 -9.915 1.00 91.81 353 THR A C 1
ATOM 2718 O O . THR A 1 353 ? 35.913 -0.613 -9.322 1.00 91.81 353 THR A O 1
ATOM 2721 N N . CYS A 1 354 ? 36.623 -1.672 -11.158 1.00 96.44 354 CYS A N 1
ATOM 2722 C CA . CYS A 1 354 ? 35.331 -1.613 -11.832 1.00 96.44 354 CYS A CA 1
ATOM 2723 C C . CYS A 1 354 ? 35.119 -2.865 -12.675 1.00 96.44 354 CYS A C 1
ATOM 2725 O O . CYS A 1 354 ? 36.079 -3.406 -13.229 1.00 96.44 354 CYS A O 1
ATOM 2727 N N . VAL A 1 355 ? 33.856 -3.233 -12.850 1.00 97.38 355 VAL A N 1
ATOM 2728 C CA . VAL A 1 355 ? 33.382 -4.130 -13.912 1.00 97.38 355 VAL A CA 1
ATOM 2729 C C . VAL A 1 355 ? 32.389 -3.386 -14.771 1.00 97.38 355 VAL A C 1
ATOM 2731 O O . VAL A 1 355 ? 31.739 -2.446 -14.302 1.00 97.38 355 VAL A O 1
ATOM 2734 N N . TRP A 1 356 ? 32.307 -3.742 -16.045 1.00 98.12 356 TRP A N 1
ATOM 2735 C CA . TRP A 1 356 ? 31.413 -3.045 -16.953 1.00 98.12 356 TRP A CA 1
ATOM 2736 C C . TRP A 1 356 ? 30.994 -3.892 -18.143 1.00 98.12 356 TRP A C 1
ATOM 2738 O O . TRP A 1 356 ? 31.656 -4.852 -18.530 1.00 98.12 356 TRP A O 1
ATOM 2748 N N . ALA A 1 357 ? 29.900 -3.467 -18.762 1.00 98.00 357 ALA A N 1
ATOM 2749 C CA . ALA A 1 357 ? 29.520 -3.888 -20.095 1.00 98.00 357 ALA A CA 1
ATOM 2750 C C . ALA A 1 357 ? 29.545 -2.689 -21.037 1.00 98.00 357 ALA A C 1
ATOM 2752 O O . ALA A 1 357 ? 29.174 -1.571 -20.662 1.00 98.00 357 ALA A O 1
ATOM 2753 N N . GLU A 1 358 ? 29.981 -2.916 -22.269 1.00 98.38 358 GLU A N 1
ATOM 2754 C CA . GLU A 1 358 ? 30.065 -1.872 -23.281 1.00 98.38 358 GLU A CA 1
ATOM 2755 C C . GLU A 1 358 ? 29.560 -2.330 -24.649 1.00 98.38 358 GLU A C 1
ATOM 2757 O O . GLU A 1 358 ? 29.692 -3.493 -25.033 1.00 98.38 358 GLU A O 1
ATOM 2762 N N . GLN A 1 359 ? 28.990 -1.393 -25.402 1.00 98.19 359 GLN A N 1
ATOM 2763 C CA . GLN A 1 359 ? 28.523 -1.620 -26.763 1.00 98.19 359 GLN A CA 1
ATOM 2764 C C . GLN A 1 359 ? 28.740 -0.374 -27.625 1.00 98.19 359 GLN A C 1
ATOM 2766 O O . GLN A 1 359 ? 28.469 0.757 -27.215 1.00 98.19 359 GLN A O 1
ATOM 2771 N N . TRP A 1 360 ? 29.210 -0.586 -28.855 1.00 98.19 360 TRP A N 1
ATOM 2772 C CA . TRP A 1 360 ? 29.236 0.462 -29.870 1.00 98.19 360 TRP A CA 1
ATOM 2773 C C . TRP A 1 360 ? 27.829 0.679 -30.430 1.00 98.19 360 TRP A C 1
ATOM 2775 O O . TRP A 1 360 ? 27.287 -0.203 -31.091 1.00 98.19 360 TRP A O 1
ATOM 2785 N N . ALA A 1 361 ? 27.274 1.868 -30.220 1.00 98.12 361 ALA A N 1
ATOM 2786 C CA . ALA A 1 361 ? 26.048 2.311 -30.862 1.00 98.12 361 ALA A CA 1
ATOM 2787 C C . ALA A 1 361 ? 26.370 3.028 -32.179 1.00 98.12 361 ALA A C 1
ATOM 2789 O O . ALA A 1 361 ? 27.268 3.877 -32.235 1.00 98.12 361 ALA A O 1
ATOM 2790 N N . THR A 1 362 ? 25.623 2.714 -33.237 1.00 98.38 362 THR A N 1
ATOM 2791 C CA . THR A 1 362 ? 25.716 3.461 -34.503 1.00 98.38 362 THR A CA 1
ATOM 2792 C C . THR A 1 362 ? 24.955 4.773 -34.365 1.00 98.38 362 THR A C 1
ATOM 2794 O O . THR A 1 362 ? 23.865 4.786 -33.803 1.00 98.38 362 THR A O 1
ATOM 2797 N N . VAL A 1 363 ? 25.523 5.871 -34.857 1.00 98.50 363 VAL A N 1
ATOM 2798 C CA . VAL A 1 363 ? 24.899 7.200 -34.810 1.00 98.50 363 VAL A CA 1
ATOM 2799 C C . VAL A 1 363 ? 24.153 7.437 -36.121 1.00 98.50 363 VAL A C 1
ATOM 2801 O O . VAL A 1 363 ? 24.762 7.360 -37.187 1.00 98.50 363 VAL A O 1
ATOM 2804 N N . ASP A 1 364 ? 22.856 7.745 -36.059 1.00 98.12 364 ASP A N 1
ATOM 2805 C CA . ASP A 1 364 ? 22.101 8.184 -37.237 1.00 98.12 364 ASP A CA 1
ATOM 2806 C C . ASP A 1 364 ? 22.451 9.649 -37.551 1.00 98.12 364 ASP A C 1
ATOM 2808 O O . ASP A 1 364 ? 22.070 10.551 -36.794 1.00 98.12 364 ASP A O 1
ATOM 2812 N N . PRO A 1 365 ? 23.157 9.937 -38.661 1.00 97.38 365 PRO A N 1
ATOM 2813 C CA . PRO A 1 365 ? 23.567 11.299 -38.990 1.00 97.38 365 PRO A CA 1
ATOM 2814 C C . PRO A 1 365 ? 22.387 12.234 -39.290 1.00 97.38 365 PRO A C 1
ATOM 2816 O O . PRO A 1 365 ? 22.566 13.452 -39.270 1.00 97.38 365 PRO A O 1
ATOM 2819 N N . ASN A 1 366 ? 21.198 11.688 -39.570 1.00 97.44 366 ASN A N 1
ATOM 2820 C CA . ASN A 1 366 ? 20.001 12.466 -39.881 1.00 97.44 366 ASN A CA 1
ATOM 2821 C C . ASN A 1 366 ? 19.114 12.716 -38.657 1.00 97.44 366 ASN A C 1
ATOM 2823 O O . ASN A 1 366 ? 18.158 13.490 -38.757 1.00 97.44 366 ASN A O 1
ATOM 2827 N N . SER A 1 367 ? 19.411 12.096 -37.511 1.00 96.88 367 SER A N 1
ATOM 2828 C CA . SER A 1 367 ? 18.612 12.302 -36.308 1.00 96.88 367 SER A CA 1
ATOM 2829 C C . SER A 1 367 ? 18.731 13.751 -35.812 1.00 96.88 367 SER A C 1
ATOM 2831 O O . SER A 1 367 ? 19.841 14.272 -35.659 1.00 96.88 367 SER A O 1
ATOM 2833 N N . PRO A 1 368 ? 17.609 14.435 -35.519 1.00 93.25 368 PRO A N 1
ATOM 2834 C CA . PRO A 1 368 ? 17.639 15.814 -35.035 1.00 93.25 368 PRO A CA 1
ATOM 2835 C C . PRO A 1 368 ? 18.187 15.940 -33.604 1.00 93.25 368 PRO A C 1
ATOM 2837 O O . PRO A 1 368 ? 18.646 17.021 -33.226 1.00 93.25 368 PRO A O 1
ATOM 2840 N N . ARG A 1 369 ? 18.149 14.856 -32.818 1.00 96.94 369 ARG A N 1
ATOM 2841 C CA . ARG A 1 369 ? 18.653 14.771 -31.439 1.00 96.94 369 ARG A CA 1
ATOM 2842 C C . ARG A 1 369 ? 19.140 13.360 -31.114 1.00 96.94 369 ARG A C 1
ATOM 2844 O O . ARG A 1 369 ? 18.800 12.415 -31.826 1.00 96.94 369 ARG A O 1
ATOM 2851 N N . TYR A 1 370 ? 19.906 13.228 -30.038 1.00 97.88 370 TYR A N 1
ATOM 2852 C CA . TYR A 1 370 ? 20.420 11.949 -29.565 1.00 97.88 370 TYR A CA 1
ATOM 2853 C C . TYR A 1 370 ? 20.197 11.817 -28.065 1.00 97.88 370 TYR A C 1
ATOM 2855 O O . TYR A 1 370 ? 20.634 12.676 -27.302 1.00 97.88 370 TYR A O 1
ATOM 2863 N N . GLU A 1 371 ? 19.533 10.744 -27.652 1.00 96.12 371 GLU A N 1
ATOM 2864 C CA . GLU A 1 371 ? 19.154 10.501 -26.257 1.00 96.12 371 GLU A CA 1
ATOM 2865 C C . GLU A 1 371 ? 19.456 9.051 -25.887 1.00 96.12 371 GLU A C 1
ATOM 2867 O O . GLU A 1 371 ? 19.425 8.171 -26.751 1.00 96.12 371 GLU A O 1
ATOM 2872 N N . VAL A 1 372 ? 19.751 8.818 -24.609 1.00 94.75 372 VAL A N 1
ATOM 2873 C CA . VAL A 1 372 ? 19.914 7.482 -24.026 1.00 94.75 372 VAL A CA 1
ATOM 2874 C C . VAL A 1 372 ? 19.080 7.422 -22.752 1.00 94.75 372 VAL A C 1
ATOM 2876 O O . VAL A 1 372 ? 19.231 8.281 -21.884 1.00 94.75 372 VAL A O 1
ATOM 2879 N N . SER A 1 373 ? 18.228 6.414 -22.631 1.00 92.38 373 SER A N 1
ATOM 2880 C CA . SER A 1 373 ? 17.523 6.052 -21.401 1.00 92.38 373 SER A CA 1
ATOM 2881 C C . SER A 1 373 ? 17.790 4.590 -21.080 1.00 92.38 373 SER A C 1
ATOM 2883 O O . SER A 1 373 ? 18.100 3.784 -21.952 1.00 92.38 373 SER A O 1
ATOM 2885 N N . TRP A 1 374 ? 17.717 4.257 -19.804 1.00 93.06 374 TRP A N 1
ATOM 2886 C CA . TRP A 1 374 ? 17.842 2.892 -19.314 1.00 93.06 374 TRP A CA 1
ATOM 2887 C C . TRP A 1 374 ? 17.074 2.786 -18.015 1.00 93.06 374 TRP A C 1
ATOM 2889 O O . TRP A 1 374 ? 16.775 3.804 -17.380 1.00 93.06 374 TRP A O 1
ATOM 2899 N N . HIS A 1 375 ? 16.803 1.557 -17.615 1.00 88.75 375 HIS A N 1
ATOM 2900 C CA . HIS A 1 375 ? 16.381 1.267 -16.268 1.00 88.75 375 HIS A CA 1
ATOM 2901 C C . HIS A 1 375 ? 17.516 0.648 -15.472 1.00 88.75 375 HIS A C 1
ATOM 2903 O O . HIS A 1 375 ? 18.334 -0.084 -16.028 1.00 88.75 375 HIS A O 1
ATOM 2909 N N . ASP A 1 376 ? 17.592 0.986 -14.191 1.00 89.81 376 ASP A N 1
ATOM 2910 C CA . ASP A 1 376 ? 18.558 0.445 -13.248 1.00 89.81 376 ASP A CA 1
ATOM 2911 C C . ASP A 1 376 ? 17.894 -0.036 -11.954 1.00 89.81 376 ASP A C 1
ATOM 2913 O O . ASP A 1 376 ? 16.839 0.457 -11.560 1.00 89.81 376 ASP A O 1
ATOM 2917 N N . PHE A 1 377 ? 18.497 -1.044 -11.329 1.00 85.75 377 PHE A N 1
ATOM 2918 C CA . PHE A 1 377 ? 18.029 -1.682 -10.101 1.00 85.75 377 PHE A CA 1
ATOM 2919 C C . PHE A 1 377 ? 19.221 -1.986 -9.204 1.00 85.75 377 PHE A C 1
ATOM 2921 O O . PHE A 1 377 ? 20.152 -2.649 -9.653 1.00 85.75 377 PHE A O 1
ATOM 2928 N N . ASP A 1 378 ? 19.166 -1.586 -7.936 1.00 85.38 378 ASP A N 1
ATOM 2929 C CA . ASP A 1 378 ? 20.254 -1.834 -6.990 1.00 85.38 378 ASP A CA 1
ATOM 2930 C C . ASP A 1 378 ? 19.820 -2.791 -5.880 1.00 85.38 378 ASP A C 1
ATOM 2932 O O . ASP A 1 378 ? 18.895 -2.501 -5.122 1.00 85.38 378 ASP A O 1
ATOM 2936 N N . GLN A 1 379 ? 20.532 -3.903 -5.721 1.00 80.12 379 GLN A N 1
ATOM 2937 C CA . GLN A 1 379 ? 20.383 -4.812 -4.587 1.00 80.12 379 GLN A CA 1
ATOM 2938 C C . GLN A 1 379 ? 21.682 -4.871 -3.784 1.00 80.12 379 GLN A C 1
ATOM 2940 O O . GLN A 1 379 ? 22.761 -5.039 -4.344 1.00 80.12 379 GLN A O 1
ATOM 2945 N N . TYR A 1 380 ? 21.594 -4.750 -2.458 1.00 77.81 380 TYR A N 1
ATOM 2946 C CA . TYR A 1 380 ? 22.761 -4.796 -1.574 1.00 77.81 380 TYR A CA 1
ATOM 2947 C C . TYR A 1 380 ? 22.407 -5.268 -0.154 1.00 77.81 380 TYR A C 1
ATOM 2949 O O . TYR A 1 380 ? 21.256 -5.197 0.274 1.00 77.81 380 TYR A O 1
ATOM 2957 N N . VAL A 1 381 ? 23.406 -5.741 0.603 1.00 52.53 381 VAL A N 1
ATOM 2958 C CA . VAL A 1 381 ? 23.208 -6.387 1.929 1.00 52.53 381 VAL A CA 1
ATOM 2959 C C . VAL A 1 381 ? 23.360 -5.423 3.130 1.00 52.53 381 VAL A C 1
ATOM 2961 O O . VAL A 1 381 ? 23.162 -5.809 4.280 1.00 52.53 381 VAL A O 1
ATOM 2964 N N . GLY A 1 382 ? 23.639 -4.135 2.906 1.00 61.72 382 GLY A N 1
ATOM 2965 C CA . GLY A 1 382 ? 23.598 -3.095 3.952 1.00 61.72 382 GLY A CA 1
ATOM 2966 C C . GLY A 1 382 ? 23.848 -1.686 3.409 1.00 61.72 382 GLY A C 1
ATOM 2967 O O . GLY A 1 382 ? 24.303 -1.558 2.292 1.00 61.72 382 GLY A O 1
ATOM 2968 N N . GLY A 1 383 ? 23.577 -0.607 4.142 1.00 66.69 383 GLY A N 1
ATOM 2969 C CA . GLY A 1 383 ? 23.812 0.758 3.636 1.00 66.69 383 GLY A CA 1
ATOM 2970 C C . GLY A 1 383 ? 25.269 1.208 3.793 1.00 66.69 383 GLY A C 1
ATOM 2971 O O . GLY A 1 383 ? 25.621 1.729 4.850 1.00 66.69 383 GLY A O 1
ATOM 2972 N N . LEU A 1 384 ? 26.110 1.027 2.767 1.00 79.12 384 LEU A N 1
ATOM 2973 C CA . LEU A 1 384 ? 27.467 1.593 2.704 1.00 79.12 384 LEU A CA 1
ATOM 2974 C C . LEU A 1 384 ? 27.531 2.739 1.678 1.00 79.12 384 LEU A C 1
ATOM 2976 O O . LEU A 1 384 ? 28.002 2.528 0.560 1.00 79.12 384 LEU A O 1
ATOM 2980 N N . PRO A 1 385 ? 27.077 3.952 2.040 1.00 84.44 385 PRO A N 1
ATOM 2981 C CA . PRO A 1 385 ? 27.097 5.081 1.123 1.00 84.44 385 PRO A CA 1
ATOM 2982 C C . PRO A 1 385 ? 28.529 5.487 0.739 1.00 84.44 385 PRO A C 1
ATOM 2984 O O . PRO A 1 385 ? 29.462 5.505 1.552 1.00 84.44 385 PRO A O 1
ATOM 2987 N N . ASP A 1 386 ? 28.677 5.837 -0.529 1.00 86.88 386 ASP A N 1
ATOM 2988 C CA . ASP A 1 386 ? 29.886 6.199 -1.266 1.00 86.88 386 ASP A CA 1
ATOM 2989 C C . ASP A 1 386 ? 30.925 5.074 -1.405 1.00 86.88 386 ASP A C 1
ATOM 2991 O O . ASP A 1 386 ? 32.120 5.359 -1.548 1.00 86.88 386 ASP A O 1
ATOM 2995 N N . TYR A 1 387 ? 30.521 3.804 -1.304 1.00 92.00 387 TYR A N 1
ATOM 2996 C CA . TYR A 1 387 ? 31.433 2.667 -1.505 1.00 92.00 387 TYR A CA 1
ATOM 2997 C C . TYR A 1 387 ? 31.398 2.138 -2.930 1.00 92.00 387 TYR A C 1
ATOM 2999 O O . TYR A 1 387 ? 32.457 1.883 -3.501 1.00 92.00 387 TYR A O 1
ATOM 3007 N N . HIS A 1 388 ? 30.208 2.032 -3.518 1.00 92.81 388 HIS A N 1
ATOM 3008 C CA . HIS A 1 388 ? 30.029 1.519 -4.868 1.00 92.81 388 HIS A CA 1
ATOM 3009 C C . HIS A 1 388 ? 29.222 2.515 -5.685 1.00 92.81 388 HIS A C 1
ATOM 3011 O O . HIS A 1 388 ? 28.158 2.971 -5.273 1.00 92.81 388 HIS A O 1
ATOM 3017 N N . LEU A 1 389 ? 29.746 2.843 -6.857 1.00 93.94 389 LEU A N 1
ATOM 3018 C CA . LEU A 1 389 ? 29.164 3.786 -7.785 1.00 93.94 389 LEU A CA 1
ATOM 3019 C C . LEU A 1 389 ? 28.728 3.047 -9.042 1.00 93.94 389 LEU A C 1
ATOM 3021 O O . LEU A 1 389 ? 29.546 2.417 -9.716 1.00 93.94 389 LEU A O 1
ATOM 3025 N N . LYS A 1 390 ? 27.457 3.190 -9.397 1.00 93.50 390 LYS A N 1
ATOM 3026 C CA . LYS A 1 390 ? 26.950 2.845 -10.720 1.00 93.50 390 LYS A CA 1
ATOM 3027 C C . LYS A 1 390 ? 27.209 4.017 -11.663 1.00 93.50 390 LYS A C 1
ATOM 3029 O O . LYS A 1 390 ? 26.863 5.165 -11.366 1.00 93.50 390 LYS A O 1
ATOM 3034 N N . GLN A 1 391 ? 27.891 3.754 -12.772 1.00 95.62 391 GLN A N 1
ATOM 3035 C CA . GLN A 1 391 ? 28.312 4.778 -13.724 1.00 95.62 391 GLN A CA 1
ATOM 3036 C C . GLN A 1 391 ? 27.874 4.426 -15.137 1.00 95.62 391 GLN A C 1
ATOM 3038 O O . GLN A 1 391 ? 28.110 3.318 -15.610 1.00 95.62 391 GLN A O 1
ATOM 3043 N N . VAL A 1 392 ? 27.328 5.412 -15.847 1.00 96.06 392 VAL A N 1
ATOM 3044 C CA . VAL A 1 392 ? 27.074 5.301 -17.287 1.00 96.06 392 VAL A CA 1
ATOM 3045 C C . VAL A 1 392 ? 27.895 6.349 -18.005 1.00 96.06 392 VAL A C 1
ATOM 3047 O O . VAL A 1 392 ? 27.926 7.522 -17.621 1.00 96.06 392 VAL A O 1
ATOM 3050 N N . THR A 1 393 ? 28.601 5.926 -19.045 1.00 97.88 393 THR A N 1
ATOM 3051 C CA . THR A 1 393 ? 29.493 6.791 -19.814 1.00 97.88 393 THR A CA 1
ATOM 3052 C C . THR A 1 393 ? 29.286 6.600 -21.307 1.00 97.88 393 THR A C 1
ATOM 3054 O O . THR A 1 393 ? 28.904 5.525 -21.766 1.00 97.88 393 THR A O 1
ATOM 3057 N N . ILE A 1 394 ? 29.564 7.658 -22.065 1.00 98.12 394 ILE A N 1
ATOM 3058 C CA . ILE A 1 394 ? 29.566 7.653 -23.526 1.00 98.12 394 ILE A CA 1
ATOM 3059 C C . ILE A 1 394 ? 30.929 8.123 -24.030 1.00 98.12 394 ILE A C 1
ATOM 3061 O O . ILE A 1 394 ? 31.471 9.115 -23.542 1.00 98.12 394 ILE A O 1
ATOM 3065 N N . THR A 1 395 ? 31.499 7.423 -25.006 1.00 98.62 395 THR A N 1
ATOM 3066 C CA . THR A 1 395 ? 32.807 7.752 -25.592 1.00 98.62 395 THR A CA 1
ATOM 3067 C C . THR A 1 395 ? 32.682 7.923 -27.102 1.00 98.62 395 THR A C 1
ATOM 3069 O O . THR A 1 395 ? 32.011 7.140 -27.768 1.00 98.62 395 THR A O 1
ATOM 3072 N N . ASN A 1 396 ? 33.325 8.948 -27.652 1.00 98.38 396 ASN A N 1
ATOM 3073 C CA . ASN A 1 396 ? 33.396 9.222 -29.088 1.00 98.38 396 ASN A CA 1
ATOM 3074 C C . ASN A 1 396 ? 34.845 9.540 -29.502 1.00 98.38 396 ASN A C 1
ATOM 3076 O O . ASN A 1 396 ? 35.778 9.353 -28.720 1.00 98.38 396 ASN A O 1
ATOM 3080 N N . SER A 1 397 ? 35.052 10.053 -30.719 1.00 97.69 397 SER A N 1
ATOM 3081 C CA . SER A 1 397 ? 36.388 10.441 -31.196 1.00 97.69 397 SER A CA 1
ATOM 3082 C C . SER A 1 397 ? 37.043 11.591 -30.410 1.00 97.69 397 SER A C 1
ATOM 3084 O O . SER A 1 397 ? 38.263 11.745 -30.453 1.00 97.69 397 SER A O 1
ATOM 3086 N N . LYS A 1 398 ? 36.255 12.388 -29.679 1.00 96.38 398 LYS A N 1
ATOM 3087 C CA . LYS A 1 398 ? 36.697 13.564 -28.910 1.00 96.38 398 LYS A CA 1
ATOM 3088 C C . LYS A 1 398 ? 37.029 13.238 -27.453 1.00 96.38 398 LYS A C 1
ATOM 3090 O O . LYS A 1 398 ? 37.659 14.055 -26.787 1.00 96.38 398 LYS A O 1
ATOM 3095 N N . GLY A 1 399 ? 36.608 12.080 -26.947 1.00 97.81 399 GLY A N 1
ATOM 3096 C CA . GLY A 1 399 ? 36.902 11.630 -25.587 1.00 97.81 399 GLY A CA 1
ATOM 3097 C C . GLY A 1 399 ? 35.749 10.869 -24.939 1.00 97.81 399 GLY A C 1
ATOM 3098 O O . GLY A 1 399 ? 34.853 10.373 -25.618 1.00 97.81 399 GLY A O 1
ATOM 3099 N N . LYS A 1 400 ? 35.784 10.781 -23.606 1.00 98.06 400 LYS A N 1
ATOM 3100 C CA . LYS A 1 400 ? 34.796 10.099 -22.756 1.00 98.06 400 LYS A CA 1
ATOM 3101 C C . LYS A 1 400 ? 34.011 11.126 -21.935 1.00 98.06 400 LYS A C 1
ATOM 3103 O O . LYS A 1 400 ? 34.606 12.029 -21.351 1.00 98.06 400 LYS A O 1
ATOM 3108 N N . LYS A 1 401 ? 32.687 10.980 -21.873 1.00 97.31 401 LYS A N 1
ATOM 3109 C CA . LYS A 1 401 ? 31.768 11.792 -21.065 1.00 97.31 401 LYS A CA 1
ATOM 3110 C C . LYS A 1 401 ? 31.055 10.898 -20.049 1.00 97.31 401 LYS A C 1
ATOM 3112 O O . LYS A 1 401 ? 30.492 9.867 -20.412 1.00 97.31 401 LYS A O 1
ATOM 3117 N N . LEU A 1 402 ? 31.066 11.316 -18.786 1.00 96.56 402 LEU A N 1
ATOM 3118 C CA . LEU A 1 402 ? 30.249 10.728 -17.726 1.00 96.56 402 LEU A CA 1
ATOM 3119 C C . LEU A 1 402 ? 28.808 11.226 -17.874 1.00 96.56 402 LEU A C 1
ATOM 3121 O O . LEU A 1 402 ? 28.587 12.437 -17.917 1.00 96.56 402 LEU A O 1
ATOM 3125 N N . LEU A 1 403 ? 27.858 10.303 -18.011 1.00 93.88 403 LEU A N 1
ATOM 3126 C CA . LEU A 1 403 ? 26.430 10.614 -18.089 1.00 93.88 403 LEU A CA 1
ATOM 3127 C C . LEU A 1 403 ? 25.807 10.604 -16.697 1.00 93.88 403 LEU A C 1
ATOM 3129 O O . LEU A 1 403 ? 25.160 11.573 -16.317 1.00 93.88 403 LEU A O 1
ATOM 3133 N N . THR A 1 404 ? 26.074 9.550 -15.926 1.00 92.44 404 THR A N 1
ATOM 3134 C CA . THR A 1 404 ? 25.666 9.453 -14.523 1.00 92.44 404 THR A CA 1
ATOM 3135 C C . THR A 1 404 ? 26.757 8.806 -13.679 1.00 92.44 404 THR A C 1
ATOM 3137 O O . THR A 1 404 ? 27.546 8.002 -14.179 1.00 92.44 404 THR A O 1
ATOM 3140 N N . SER A 1 405 ? 26.784 9.161 -12.398 1.00 92.81 405 SER A N 1
ATOM 3141 C CA . SER A 1 405 ? 27.541 8.482 -11.349 1.00 92.81 405 SER A CA 1
ATOM 3142 C C . SER A 1 405 ? 26.729 8.586 -10.072 1.00 92.81 405 SER A C 1
ATOM 3144 O O . SER A 1 405 ? 26.657 9.661 -9.478 1.00 92.81 405 SER A O 1
ATOM 3146 N N . MET A 1 406 ? 26.102 7.486 -9.680 1.00 89.75 406 MET A N 1
ATOM 3147 C CA . MET A 1 406 ? 25.237 7.425 -8.505 1.00 89.75 406 MET A CA 1
ATOM 3148 C C . MET A 1 406 ? 25.770 6.375 -7.552 1.00 89.75 406 MET A C 1
ATOM 3150 O O . MET A 1 406 ? 26.354 5.382 -7.979 1.00 89.75 406 MET A O 1
ATOM 3154 N N . ASP A 1 407 ? 25.595 6.615 -6.263 1.00 89.75 407 ASP A N 1
ATOM 3155 C CA . ASP A 1 407 ? 25.866 5.594 -5.271 1.00 89.75 407 ASP A CA 1
ATOM 3156 C C . ASP A 1 407 ? 24.760 4.533 -5.303 1.00 89.75 407 ASP A C 1
ATOM 3158 O O . ASP A 1 407 ? 23.581 4.874 -5.405 1.00 89.75 407 ASP A O 1
ATOM 3162 N N . VAL A 1 408 ? 25.140 3.256 -5.223 1.00 87.75 408 VAL A N 1
ATOM 3163 C CA . VAL A 1 408 ? 24.188 2.129 -5.282 1.00 87.75 408 VAL A CA 1
ATOM 3164 C C . VAL A 1 408 ? 23.196 2.117 -4.115 1.00 87.75 408 VAL A C 1
ATOM 3166 O O . VAL A 1 408 ? 22.203 1.403 -4.155 1.00 87.75 408 VAL A O 1
ATOM 3169 N N . THR A 1 409 ? 23.445 2.886 -3.049 1.00 81.31 409 THR A N 1
ATOM 3170 C CA . THR A 1 409 ? 22.530 2.995 -1.907 1.00 81.31 409 THR A CA 1
ATOM 3171 C C . THR A 1 409 ? 21.415 4.017 -2.103 1.00 81.31 409 THR A C 1
ATOM 3173 O O . THR A 1 409 ? 20.494 4.036 -1.288 1.00 81.31 409 THR A O 1
ATOM 3176 N N . ILE A 1 410 ? 21.470 4.837 -3.161 1.00 73.56 410 ILE A N 1
ATOM 3177 C CA . ILE A 1 410 ? 20.491 5.907 -3.409 1.00 73.56 410 ILE A CA 1
ATOM 3178 C C . ILE A 1 410 ? 19.137 5.338 -3.852 1.00 73.56 410 ILE A C 1
ATOM 3180 O O . ILE A 1 410 ? 18.113 5.844 -3.400 1.00 73.56 410 ILE A O 1
ATOM 3184 N N . ASP A 1 411 ? 19.125 4.266 -4.651 1.00 68.06 411 ASP A N 1
ATOM 3185 C CA . ASP A 1 411 ? 17.906 3.732 -5.277 1.00 68.06 411 ASP A CA 1
ATOM 3186 C C . ASP A 1 411 ? 17.678 2.237 -4.944 1.00 68.06 411 ASP A C 1
ATOM 3188 O O . ASP A 1 411 ? 17.635 1.389 -5.841 1.00 68.06 411 ASP A O 1
ATOM 3192 N N . PRO A 1 412 ? 17.552 1.852 -3.656 1.00 65.69 412 PRO A N 1
ATOM 3193 C CA . PRO A 1 412 ? 17.505 0.445 -3.290 1.00 65.69 412 PRO A CA 1
ATOM 3194 C C . PRO A 1 412 ? 16.236 -0.250 -3.780 1.00 65.69 412 PRO A C 1
ATOM 3196 O O . PRO A 1 412 ? 15.118 0.164 -3.459 1.00 65.69 412 PRO A O 1
ATOM 3199 N N . ASN A 1 413 ? 16.448 -1.398 -4.420 1.00 68.50 413 ASN A N 1
ATOM 3200 C CA . ASN A 1 413 ? 15.488 -2.472 -4.655 1.00 68.50 413 ASN A CA 1
ATOM 3201 C C . ASN A 1 413 ? 14.258 -2.091 -5.499 1.00 68.50 413 ASN A C 1
ATOM 3203 O O . ASN A 1 413 ? 13.213 -2.734 -5.388 1.00 68.50 413 ASN A O 1
ATOM 3207 N N . LEU A 1 414 ? 14.372 -1.075 -6.357 1.00 69.69 414 LEU A N 1
ATOM 3208 C CA . LEU A 1 414 ? 13.352 -0.708 -7.339 1.00 69.69 414 LEU A CA 1
ATOM 3209 C C . LEU A 1 414 ? 13.988 -0.443 -8.697 1.00 69.69 414 LEU A C 1
ATOM 3211 O O . LEU A 1 414 ? 15.058 0.150 -8.780 1.00 69.69 414 LEU A O 1
ATOM 3215 N N . TRP A 1 415 ? 13.293 -0.846 -9.759 1.00 76.56 415 TRP A N 1
ATOM 3216 C CA . TRP A 1 415 ? 13.646 -0.434 -11.110 1.00 76.56 415 TRP A CA 1
ATOM 3217 C C . TRP A 1 415 ? 13.305 1.041 -11.307 1.00 76.56 415 TRP A C 1
ATOM 3219 O O . TRP A 1 415 ? 12.142 1.443 -11.221 1.00 76.56 415 TRP A O 1
ATOM 3229 N N . MET A 1 416 ? 14.317 1.848 -11.597 1.00 75.56 416 MET A N 1
ATOM 3230 C CA . MET A 1 416 ? 14.187 3.282 -11.838 1.00 75.56 416 MET A CA 1
ATOM 3231 C C . MET A 1 416 ? 14.681 3.631 -13.234 1.00 75.56 416 MET A C 1
ATOM 3233 O O . MET A 1 416 ? 15.482 2.907 -13.798 1.00 75.56 416 MET A O 1
ATOM 3237 N N . ASN A 1 417 ? 14.161 4.708 -13.831 1.00 79.06 417 ASN A N 1
ATOM 3238 C CA . ASN A 1 417 ? 14.686 5.209 -15.102 1.00 79.06 417 ASN A CA 1
ATOM 3239 C C . ASN A 1 417 ? 15.859 6.171 -14.824 1.00 79.06 417 ASN A C 1
ATOM 3241 O O . ASN A 1 417 ? 15.739 7.097 -14.010 1.00 79.06 417 ASN A O 1
ATOM 3245 N N . GLY A 1 418 ? 16.982 5.906 -15.487 1.00 62.28 418 GLY A N 1
ATOM 3246 C CA . GLY A 1 418 ? 18.360 6.153 -15.070 1.00 62.28 418 GLY A CA 1
ATOM 3247 C C . GLY A 1 418 ? 18.858 7.584 -14.869 1.00 62.28 418 GLY A C 1
ATOM 3248 O O . GLY A 1 418 ? 19.821 7.983 -15.518 1.00 62.28 418 GLY A O 1
ATOM 3249 N N . GLN A 1 419 ? 18.308 8.309 -13.892 1.00 59.69 419 GLN A N 1
ATOM 3250 C CA . GLN A 1 419 ? 19.021 9.334 -13.107 1.00 59.69 419 GLN A CA 1
ATOM 3251 C C . GLN A 1 419 ? 18.185 9.793 -11.891 1.00 59.69 419 GLN A C 1
ATOM 3253 O O . GLN A 1 419 ? 18.014 10.990 -11.677 1.00 59.69 419 GLN A O 1
ATOM 3258 N N . GLY A 1 420 ? 17.579 8.881 -11.121 1.00 54.34 420 GLY A N 1
ATOM 3259 C CA . GLY A 1 420 ? 16.815 9.275 -9.928 1.00 54.34 420 GLY A CA 1
ATOM 3260 C C . GLY A 1 420 ? 15.574 10.139 -10.222 1.00 54.34 420 GLY A C 1
ATOM 3261 O O . GLY A 1 420 ? 15.389 11.160 -9.559 1.00 54.34 420 GLY A O 1
ATOM 3262 N N . LEU A 1 421 ? 14.742 9.741 -11.210 1.00 52.88 421 LEU A N 1
ATOM 3263 C CA . LEU A 1 421 ? 13.470 10.361 -11.688 1.00 52.88 421 LEU A CA 1
ATOM 3264 C C . LEU A 1 421 ? 13.528 11.271 -12.944 1.00 52.88 421 LEU A C 1
ATOM 3266 O O . LEU A 1 421 ? 12.514 11.884 -13.279 1.00 52.88 421 LEU A O 1
ATOM 3270 N N . TRP A 1 422 ? 14.658 11.395 -13.653 1.00 56.44 422 TRP A N 1
ATOM 3271 C CA . TRP A 1 422 ? 14.860 12.509 -14.610 1.00 56.44 422 TRP A CA 1
ATOM 3272 C C . TRP A 1 422 ? 14.720 12.151 -16.102 1.00 56.44 422 TRP A C 1
ATOM 3274 O O . TRP A 1 422 ? 14.799 13.045 -16.943 1.00 56.44 422 TRP A O 1
ATOM 3284 N N . GLY A 1 423 ? 14.421 10.894 -16.442 1.00 69.94 423 GLY A N 1
ATOM 3285 C CA . GLY A 1 423 ? 14.148 10.480 -17.823 1.00 69.94 423 GLY A CA 1
ATOM 3286 C C . GLY A 1 423 ? 15.394 10.427 -18.726 1.00 69.94 423 GLY A C 1
ATOM 3287 O O . GLY A 1 423 ? 16.513 10.322 -18.223 1.00 69.94 423 GLY A O 1
ATOM 3288 N N . PRO A 1 424 ? 15.220 10.467 -20.062 1.00 86.12 424 PRO A N 1
ATOM 3289 C CA . PRO A 1 424 ? 16.311 10.295 -21.024 1.00 86.12 424 PRO A CA 1
ATOM 3290 C C . PRO A 1 424 ? 17.422 11.347 -20.904 1.00 86.12 424 PRO A C 1
ATOM 3292 O O . PRO A 1 424 ? 17.163 12.542 -20.754 1.00 86.12 424 PRO A O 1
ATOM 3295 N N . VAL A 1 425 ? 18.675 10.916 -21.068 1.00 90.50 425 VAL A N 1
ATOM 3296 C CA . VAL A 1 425 ? 19.855 11.788 -21.068 1.00 90.50 425 VAL A CA 1
ATOM 3297 C C . VAL A 1 425 ? 20.143 12.293 -22.480 1.00 90.50 425 VAL A C 1
ATOM 3299 O O . VAL A 1 425 ? 20.478 11.515 -23.375 1.00 90.50 425 VAL A O 1
ATOM 3302 N N . ASP A 1 426 ? 20.087 13.613 -22.672 1.00 93.56 426 ASP A N 1
ATOM 3303 C CA . ASP A 1 426 ? 20.472 14.257 -23.932 1.00 93.56 426 ASP A CA 1
ATOM 3304 C C . ASP A 1 426 ? 21.998 14.192 -24.146 1.00 93.56 426 ASP A C 1
ATOM 3306 O O . ASP A 1 426 ? 22.812 14.794 -23.428 1.00 93.56 426 ASP A O 1
ATOM 3310 N N . VAL A 1 427 ? 22.399 13.461 -25.186 1.00 96.38 427 VAL A N 1
ATOM 3311 C CA . VAL A 1 427 ? 23.788 13.319 -25.639 1.00 96.38 427 VAL A CA 1
ATOM 3312 C C . VAL A 1 427 ? 24.023 13.976 -26.998 1.00 96.38 427 VAL A C 1
ATOM 3314 O O . VAL A 1 427 ? 25.073 13.770 -27.607 1.00 96.38 427 VAL A O 1
ATOM 3317 N N . THR A 1 428 ? 23.106 14.829 -27.460 1.00 97.38 428 THR A N 1
ATOM 3318 C CA . THR A 1 428 ? 23.100 15.399 -28.811 1.00 97.38 428 THR A CA 1
ATOM 3319 C C . THR A 1 428 ? 24.404 16.080 -29.176 1.00 97.38 428 THR A C 1
ATOM 3321 O O . THR A 1 428 ? 25.018 15.751 -30.188 1.00 97.38 428 THR A O 1
ATOM 3324 N N . GLN A 1 429 ? 24.875 17.002 -28.337 1.00 97.12 429 GLN A N 1
ATOM 3325 C CA . GLN A 1 429 ? 26.115 17.740 -28.606 1.00 97.12 429 GLN A CA 1
ATOM 3326 C C . GLN A 1 429 ? 27.351 16.832 -28.638 1.00 97.12 429 GLN A C 1
ATOM 3328 O O . GLN A 1 429 ? 28.359 17.175 -29.254 1.00 97.12 429 GLN A O 1
ATOM 3333 N N . PHE A 1 430 ? 27.280 15.679 -27.971 1.00 97.56 430 PHE A N 1
ATOM 3334 C CA . PHE A 1 430 ? 28.383 14.734 -27.888 1.00 97.56 430 PHE A CA 1
ATOM 3335 C C . PHE A 1 430 ? 28.375 13.742 -29.058 1.00 97.56 430 PHE A C 1
ATOM 3337 O O . PHE A 1 430 ? 29.425 13.477 -29.632 1.00 97.56 430 PHE A O 1
ATOM 3344 N N . ALA A 1 431 ? 27.208 13.227 -29.449 1.00 97.88 431 ALA A N 1
ATOM 3345 C CA . ALA A 1 431 ? 27.079 12.233 -30.515 1.00 97.88 431 ALA A CA 1
ATOM 3346 C C . ALA A 1 431 ? 27.024 12.843 -31.928 1.00 97.88 431 ALA A C 1
ATOM 3348 O O . ALA A 1 431 ? 27.399 12.186 -32.898 1.00 97.88 431 ALA A O 1
ATOM 3349 N N . LYS A 1 432 ? 26.577 14.098 -32.078 1.00 97.69 432 LYS A N 1
ATOM 3350 C CA . LYS A 1 432 ? 26.358 14.706 -33.397 1.00 97.69 432 LYS A CA 1
ATOM 3351 C C . LYS A 1 432 ? 27.642 14.793 -34.228 1.00 97.69 432 LYS A C 1
ATOM 3353 O O . LYS A 1 432 ? 28.642 15.379 -33.808 1.00 97.69 432 LYS A O 1
ATOM 3358 N N . GLY A 1 433 ? 27.559 14.273 -35.453 1.00 97.06 433 GLY A N 1
ATOM 3359 C CA . GLY A 1 433 ? 28.662 14.233 -36.418 1.00 97.06 433 GLY A CA 1
ATOM 3360 C C . GLY A 1 433 ? 29.614 13.049 -36.237 1.00 97.06 433 GLY A C 1
ATOM 3361 O O . GLY A 1 433 ? 30.515 12.875 -37.053 1.00 97.06 433 GLY A O 1
ATOM 3362 N N . GLU A 1 434 ? 29.417 12.228 -35.206 1.00 98.50 434 GLU A N 1
ATOM 3363 C CA . GLU A 1 434 ? 30.113 10.953 -35.062 1.00 98.50 434 GLU A CA 1
ATOM 3364 C C . GLU A 1 434 ? 29.419 9.884 -35.921 1.00 98.50 434 GLU A C 1
ATOM 3366 O O . GLU A 1 434 ? 28.242 10.002 -36.251 1.00 98.50 434 GLU A O 1
ATOM 3371 N N . SER A 1 435 ? 30.144 8.824 -36.285 1.00 98.19 435 SER A N 1
ATOM 3372 C CA . SER A 1 435 ? 29.552 7.640 -36.938 1.00 98.19 435 SER A CA 1
ATOM 3373 C C . SER A 1 435 ? 29.155 6.556 -35.935 1.00 98.19 435 SER A C 1
ATOM 3375 O O . SER A 1 435 ? 28.263 5.750 -36.194 1.00 98.19 435 SER A O 1
ATOM 3377 N N . LYS A 1 436 ? 29.821 6.532 -34.779 1.00 98.44 436 LYS A N 1
ATOM 3378 C CA . LYS A 1 436 ? 29.581 5.594 -33.687 1.00 98.44 436 LYS A CA 1
ATOM 3379 C C . LYS A 1 436 ? 30.002 6.201 -32.355 1.00 98.44 436 LYS A C 1
ATOM 3381 O O . LYS A 1 436 ? 30.917 7.023 -32.304 1.00 98.44 436 LYS A O 1
ATOM 3386 N N . VAL A 1 437 ? 29.377 5.734 -31.286 1.00 98.56 437 VAL A N 1
ATOM 3387 C CA . VAL A 1 437 ? 29.715 6.063 -29.897 1.00 98.56 437 VAL A CA 1
ATOM 3388 C C . VAL A 1 437 ? 29.776 4.772 -29.086 1.00 98.56 437 VAL A C 1
ATOM 3390 O O . VAL A 1 437 ? 29.044 3.833 -29.378 1.00 98.56 437 VAL A O 1
ATOM 3393 N N . LEU A 1 438 ? 30.655 4.692 -28.093 1.00 98.56 438 LEU A N 1
ATOM 3394 C CA . LEU A 1 438 ? 30.717 3.565 -27.163 1.00 98.56 438 LEU A CA 1
ATOM 3395 C C . LEU A 1 438 ? 29.913 3.924 -25.916 1.00 98.56 438 LEU A C 1
ATOM 3397 O O . LEU A 1 438 ? 30.264 4.886 -25.230 1.00 98.56 438 LEU A O 1
ATOM 3401 N N . LEU A 1 439 ? 28.858 3.166 -25.633 1.00 98.31 439 LEU A N 1
ATOM 3402 C CA . LEU A 1 439 ? 28.127 3.238 -24.371 1.00 98.31 439 LEU A CA 1
ATOM 3403 C C . LEU A 1 439 ? 28.693 2.200 -23.408 1.00 98.31 439 LEU A C 1
ATOM 3405 O O . LEU A 1 439 ? 28.913 1.057 -23.800 1.00 98.31 439 LEU A O 1
ATOM 3409 N N . GLN A 1 440 ? 28.938 2.611 -22.166 1.00 98.38 440 GLN A N 1
ATOM 3410 C CA . GLN A 1 440 ? 29.501 1.767 -21.116 1.00 98.38 440 GLN A CA 1
ATOM 3411 C C . GLN A 1 440 ? 28.699 1.942 -19.825 1.00 98.38 440 GLN A C 1
ATOM 3413 O O . GLN A 1 440 ? 28.535 3.071 -19.355 1.00 98.38 440 GLN A O 1
ATOM 3418 N N . PHE A 1 441 ? 28.291 0.817 -19.243 1.00 97.62 441 PHE A N 1
ATOM 3419 C CA . PHE A 1 441 ? 27.602 0.694 -17.960 1.00 97.62 441 PHE A CA 1
ATOM 3420 C C . PHE A 1 441 ? 28.535 -0.010 -16.987 1.00 97.62 441 PHE A C 1
ATOM 3422 O O . PHE A 1 441 ? 28.992 -1.112 -17.279 1.00 97.62 441 PHE A O 1
ATOM 3429 N N . ALA A 1 442 ? 28.859 0.632 -15.871 1.00 97.56 442 ALA A N 1
ATOM 3430 C CA . ALA A 1 442 ? 29.885 0.175 -14.949 1.00 97.56 442 ALA A CA 1
ATOM 3431 C C . ALA A 1 442 ? 29.393 0.152 -13.501 1.00 97.56 442 ALA A C 1
ATOM 3433 O O . ALA A 1 442 ? 28.617 1.012 -13.084 1.00 97.56 442 ALA A O 1
ATOM 3434 N N . LEU A 1 443 ? 29.912 -0.807 -12.739 1.00 96.44 443 LEU A N 1
ATOM 3435 C CA . LEU A 1 443 ? 29.921 -0.804 -11.285 1.00 96.44 443 LEU A CA 1
ATOM 3436 C C . LEU A 1 443 ? 31.364 -0.568 -10.861 1.00 96.44 443 LEU A C 1
ATOM 3438 O O . LEU A 1 443 ? 32.247 -1.348 -11.214 1.00 96.44 443 LEU A O 1
ATOM 3442 N N . CYS A 1 444 ? 31.597 0.520 -10.141 1.00 96.50 444 CYS A N 1
ATOM 3443 C CA . CYS A 1 444 ? 32.915 0.955 -9.717 1.00 96.50 444 CYS A CA 1
ATOM 3444 C C . CYS A 1 444 ? 32.993 1.066 -8.204 1.00 96.50 444 CYS A C 1
ATOM 3446 O O . CYS A 1 444 ? 32.110 1.616 -7.557 1.00 96.50 444 CYS A O 1
ATOM 3448 N N . GLU A 1 445 ? 34.104 0.628 -7.644 1.00 93.75 445 GLU A N 1
ATOM 3449 C CA . GLU A 1 445 ? 34.375 0.721 -6.228 1.00 93.75 445 GLU A CA 1
ATOM 3450 C C . GLU A 1 445 ? 35.107 2.014 -5.888 1.00 93.75 445 GLU A C 1
ATOM 3452 O O . GLU A 1 445 ? 36.276 2.220 -6.229 1.00 93.75 445 GLU A O 1
ATOM 3457 N N . ALA A 1 446 ? 34.420 2.904 -5.182 1.00 93.00 446 ALA A N 1
ATOM 3458 C CA . ALA A 1 446 ? 35.003 4.126 -4.654 1.00 93.00 446 ALA A CA 1
ATOM 3459 C C . ALA A 1 446 ? 35.822 3.856 -3.381 1.00 93.00 446 ALA A C 1
ATOM 3461 O O . ALA A 1 446 ? 36.858 4.493 -3.166 1.00 93.00 446 ALA A O 1
ATOM 3462 N N . LYS A 1 447 ? 35.391 2.897 -2.551 1.00 90.75 447 LYS A N 1
ATOM 3463 C CA . LYS A 1 447 ? 36.037 2.528 -1.283 1.00 90.75 447 LYS A CA 1
ATOM 3464 C C . LYS A 1 447 ? 36.089 1.007 -1.142 1.00 90.75 447 LYS A C 1
ATOM 3466 O O . LYS A 1 447 ? 35.065 0.363 -1.302 1.00 90.75 447 LYS A O 1
ATOM 3471 N N . GLY A 1 448 ? 37.261 0.487 -0.770 1.00 86.56 448 GLY A N 1
ATOM 3472 C CA . GLY A 1 448 ? 37.493 -0.935 -0.493 1.00 86.56 448 GLY A CA 1
ATOM 3473 C C . GLY A 1 448 ? 36.485 -1.525 0.498 1.00 86.56 448 GLY A C 1
ATOM 3474 O O . GLY A 1 448 ? 36.357 -0.983 1.603 1.00 86.56 448 GLY A O 1
ATOM 3475 N N . VAL A 1 449 ? 35.840 -2.644 0.164 1.00 85.06 449 VAL A N 1
ATOM 3476 C CA . VAL A 1 449 ? 35.041 -3.453 1.107 1.00 85.06 449 VAL A CA 1
ATOM 3477 C C . VAL A 1 449 ? 35.652 -4.834 1.346 1.00 85.06 449 VAL A C 1
ATOM 3479 O O . VAL A 1 449 ? 36.336 -5.398 0.500 1.00 85.06 449 VAL A O 1
ATOM 3482 N N . GLY A 1 450 ? 35.438 -5.381 2.548 1.00 83.00 450 GLY A N 1
ATOM 3483 C CA . GLY A 1 450 ? 35.930 -6.716 2.913 1.00 83.00 450 GLY A CA 1
ATOM 3484 C C . GLY A 1 450 ? 34.938 -7.848 2.633 1.00 83.00 450 GLY A C 1
ATOM 3485 O O . GLY A 1 450 ? 35.336 -8.914 2.179 1.00 83.00 450 GLY A O 1
ATOM 3486 N N . ASP A 1 451 ? 33.660 -7.631 2.940 1.00 81.88 451 ASP A N 1
ATOM 3487 C CA . ASP A 1 451 ? 32.566 -8.580 2.715 1.00 81.88 451 ASP A CA 1
ATOM 3488 C C . ASP A 1 451 ? 31.285 -7.773 2.523 1.00 81.88 451 ASP A C 1
ATOM 3490 O O . ASP A 1 451 ? 30.701 -7.276 3.492 1.00 81.88 451 ASP A O 1
ATOM 3494 N N . TYR A 1 452 ? 30.910 -7.559 1.266 1.00 78.94 452 TYR A N 1
ATOM 3495 C CA . TYR A 1 452 ? 29.737 -6.768 0.941 1.00 78.94 452 TYR A CA 1
ATOM 3496 C C . TYR A 1 452 ? 29.209 -7.144 -0.441 1.00 78.94 452 TYR A C 1
ATOM 3498 O O . TYR A 1 452 ? 29.948 -7.111 -1.419 1.00 78.94 452 TYR A O 1
ATOM 3506 N N . MET A 1 453 ? 27.932 -7.519 -0.507 1.00 86.25 453 MET A N 1
ATOM 3507 C CA . MET A 1 453 ? 27.274 -7.864 -1.762 1.00 86.25 453 MET A CA 1
ATOM 3508 C C . MET A 1 453 ? 26.558 -6.652 -2.339 1.00 86.25 453 MET A C 1
ATOM 3510 O O . MET A 1 453 ? 25.842 -5.947 -1.620 1.00 86.25 453 MET A O 1
ATOM 3514 N N . VAL A 1 454 ? 26.758 -6.465 -3.640 1.00 88.94 454 VAL A N 1
ATOM 3515 C CA . VAL A 1 454 ? 26.091 -5.472 -4.484 1.00 88.94 454 VAL A CA 1
ATOM 3516 C C . VAL A 1 454 ? 25.713 -6.157 -5.782 1.00 88.94 454 VAL A C 1
ATOM 3518 O O . VAL A 1 454 ? 26.526 -6.897 -6.316 1.00 88.94 454 VAL A O 1
ATOM 3521 N N . ASP A 1 455 ? 24.534 -5.885 -6.313 1.00 91.19 455 ASP A N 1
ATOM 3522 C CA . ASP A 1 455 ? 24.106 -6.269 -7.653 1.00 91.19 455 ASP A CA 1
ATOM 3523 C C . ASP A 1 455 ? 23.356 -5.095 -8.283 1.00 91.19 455 ASP A C 1
ATOM 3525 O O . ASP A 1 455 ? 22.273 -4.726 -7.830 1.00 91.19 455 ASP A O 1
ATOM 3529 N N . VAL A 1 456 ? 23.967 -4.497 -9.304 1.00 92.44 456 VAL A N 1
ATOM 3530 C CA . VAL A 1 456 ? 23.386 -3.427 -10.114 1.00 92.44 456 VAL A CA 1
ATOM 3531 C C . VAL A 1 456 ? 22.873 -4.032 -11.412 1.00 92.44 456 VAL A C 1
ATOM 3533 O O . VAL A 1 456 ? 23.647 -4.455 -12.274 1.00 92.44 456 VAL A O 1
ATOM 3536 N N . GLY A 1 457 ? 21.554 -4.062 -11.549 1.00 92.38 457 GLY A N 1
ATOM 3537 C CA . GLY A 1 457 ? 20.853 -4.427 -12.766 1.00 92.38 457 GLY A CA 1
ATOM 3538 C C . GLY A 1 457 ? 20.727 -3.245 -13.717 1.00 92.38 457 GLY A C 1
ATOM 3539 O O . GLY A 1 457 ? 20.421 -2.146 -13.272 1.00 92.38 457 GLY A O 1
ATOM 3540 N N . TYR A 1 458 ? 20.887 -3.486 -15.017 1.00 93.88 458 TYR A N 1
ATOM 3541 C CA . TYR A 1 458 ? 20.450 -2.577 -16.075 1.00 93.88 458 TYR A CA 1
ATOM 3542 C C . TYR A 1 458 ? 19.564 -3.315 -17.071 1.00 93.88 458 TYR A C 1
ATOM 3544 O O . TYR A 1 458 ? 19.858 -4.455 -17.435 1.00 93.88 458 TYR A O 1
ATOM 3552 N N . ASP A 1 459 ? 18.509 -2.651 -17.530 1.00 93.12 459 ASP A N 1
ATOM 3553 C CA . ASP A 1 459 ? 17.554 -3.205 -18.486 1.00 93.12 459 ASP A CA 1
ATOM 3554 C C . ASP A 1 459 ? 16.915 -2.099 -19.348 1.00 93.12 459 ASP A C 1
ATOM 3556 O O . ASP A 1 459 ? 17.041 -0.909 -19.043 1.00 93.12 459 ASP A O 1
ATOM 3560 N N . ASN A 1 460 ? 16.265 -2.498 -20.443 1.00 91.62 460 ASN A N 1
ATOM 3561 C CA . ASN A 1 460 ? 15.545 -1.665 -21.402 1.00 91.62 460 ASN A CA 1
ATOM 3562 C C . ASN A 1 460 ? 16.302 -0.386 -21.781 1.00 91.62 460 ASN A C 1
ATOM 3564 O O . ASN A 1 460 ? 15.857 0.739 -21.538 1.00 91.62 460 ASN A O 1
ATOM 3568 N N . ILE A 1 461 ? 17.494 -0.571 -22.349 1.00 94.88 461 ILE A N 1
ATOM 3569 C CA . ILE A 1 461 ? 18.315 0.529 -22.843 1.00 94.88 461 ILE A CA 1
ATOM 3570 C C . ILE A 1 461 ? 17.732 1.010 -24.168 1.00 94.88 461 ILE A C 1
ATOM 3572 O O . ILE A 1 461 ? 17.874 0.371 -25.214 1.00 94.88 461 ILE A O 1
ATOM 3576 N N . GLU A 1 462 ? 17.111 2.178 -24.112 1.00 93.38 462 GLU A N 1
ATOM 3577 C CA . GLU A 1 462 ? 16.457 2.831 -25.232 1.00 93.38 462 GLU A CA 1
ATOM 3578 C C . GLU A 1 462 ? 17.277 4.029 -25.700 1.00 93.38 462 GLU A C 1
ATOM 3580 O O . GLU A 1 462 ? 17.962 4.709 -24.930 1.00 93.38 462 GLU A O 1
ATOM 3585 N N . THR A 1 463 ? 17.207 4.311 -26.997 1.00 96.12 463 THR A N 1
ATOM 3586 C CA . THR A 1 463 ? 17.944 5.432 -27.574 1.00 96.12 463 THR A CA 1
ATOM 3587 C C . THR A 1 463 ? 17.162 6.139 -28.664 1.00 96.12 463 THR A C 1
ATOM 3589 O O . THR A 1 463 ? 16.485 5.503 -29.469 1.00 96.12 463 THR A O 1
ATOM 3592 N N . VAL A 1 464 ? 17.353 7.454 -28.768 1.00 95.19 464 VAL A N 1
ATOM 3593 C CA . VAL A 1 464 ? 16.927 8.256 -29.924 1.00 95.19 464 VAL A CA 1
ATOM 3594 C C . VAL A 1 464 ? 18.163 8.612 -30.738 1.00 95.19 464 VAL A C 1
ATOM 3596 O O . VAL A 1 464 ? 19.165 9.042 -30.175 1.00 95.19 464 VAL A O 1
ATOM 3599 N N . GLY A 1 465 ? 18.117 8.426 -32.059 1.00 97.31 465 GLY A N 1
ATOM 3600 C CA . GLY A 1 465 ? 19.223 8.762 -32.967 1.00 97.31 465 GLY A CA 1
ATOM 3601 C C . GLY A 1 465 ? 20.465 7.873 -32.853 1.00 97.31 465 GLY A C 1
ATOM 3602 O O . GLY A 1 465 ? 21.442 8.094 -33.568 1.00 97.31 465 GLY A O 1
ATOM 3603 N N . LEU A 1 466 ? 20.441 6.874 -31.972 1.00 98.25 466 LEU A N 1
ATOM 3604 C CA . LEU A 1 466 ? 21.464 5.843 -31.855 1.00 98.25 466 LEU A CA 1
ATOM 3605 C C . LEU A 1 466 ? 20.828 4.482 -32.151 1.00 98.25 466 LEU A C 1
ATOM 3607 O O . LEU A 1 466 ? 19.616 4.307 -32.035 1.00 98.25 466 LEU A O 1
ATOM 3611 N N . SER A 1 467 ? 21.639 3.515 -32.561 1.00 97.88 467 SER A N 1
ATOM 3612 C CA . SER A 1 467 ? 21.204 2.132 -32.747 1.00 97.88 467 SER A CA 1
ATOM 3613 C C . SER A 1 467 ? 22.061 1.205 -31.904 1.00 97.88 467 SER A C 1
ATOM 3615 O O . SER A 1 467 ? 23.269 1.101 -32.132 1.00 97.88 467 SER A O 1
ATOM 3617 N N . LEU A 1 468 ? 21.409 0.539 -30.954 1.00 96.44 468 LEU A N 1
ATOM 3618 C CA . LEU A 1 468 ? 21.953 -0.525 -30.119 1.00 96.44 468 LEU A CA 1
ATOM 3619 C C . LEU A 1 468 ? 21.368 -1.875 -30.532 1.00 96.44 468 LEU A C 1
ATOM 3621 O O . LEU A 1 468 ? 20.250 -1.970 -31.037 1.00 96.44 468 LEU A O 1
ATOM 3625 N N . VAL A 1 469 ? 22.125 -2.935 -30.286 1.00 96.56 469 VAL A N 1
ATOM 3626 C CA . VAL A 1 469 ? 21.670 -4.317 -30.382 1.00 96.56 469 VAL A CA 1
ATOM 3627 C C . VAL A 1 469 ? 21.381 -4.812 -28.971 1.00 96.56 469 VAL A C 1
ATOM 3629 O O . VAL A 1 469 ? 22.227 -4.684 -28.090 1.00 96.56 469 VAL A O 1
ATOM 3632 N N . ASN A 1 470 ? 20.207 -5.426 -28.778 1.00 95.75 470 ASN A N 1
ATOM 3633 C CA . ASN A 1 470 ? 19.881 -6.161 -27.549 1.00 95.75 470 ASN A CA 1
ATOM 3634 C C . ASN A 1 470 ? 19.981 -5.279 -26.286 1.00 95.75 470 ASN A C 1
ATOM 3636 O O . ASN A 1 470 ? 20.674 -5.626 -25.332 1.00 95.75 470 ASN A O 1
ATOM 3640 N N . GLY A 1 471 ? 19.352 -4.099 -26.321 1.00 94.81 471 GLY A N 1
ATOM 3641 C CA . GLY A 1 471 ? 19.246 -3.208 -25.156 1.00 94.81 471 GLY A CA 1
ATOM 3642 C C . GLY A 1 471 ? 18.292 -3.728 -24.072 1.00 94.81 471 GLY A C 1
ATOM 3643 O O . GLY A 1 471 ? 18.333 -3.240 -22.951 1.00 94.81 471 GLY A O 1
ATOM 3644 N N . ASP A 1 472 ? 17.481 -4.725 -24.420 1.00 90.75 472 ASP A N 1
ATOM 3645 C CA . ASP A 1 472 ? 16.557 -5.504 -23.587 1.00 90.75 472 ASP A CA 1
ATOM 3646 C C . ASP A 1 472 ? 17.190 -6.789 -23.026 1.00 90.75 472 ASP A C 1
ATOM 3648 O O . ASP A 1 472 ? 16.565 -7.519 -22.277 1.00 90.75 472 ASP A O 1
ATOM 3652 N N . PHE A 1 473 ? 18.421 -7.123 -23.429 1.00 94.50 473 PHE A N 1
ATOM 3653 C CA . PHE A 1 473 ? 19.180 -8.278 -22.932 1.00 94.50 473 PHE A CA 1
ATOM 3654 C C . PHE A 1 473 ? 18.538 -9.671 -23.117 1.00 94.50 473 PHE A C 1
ATOM 3656 O O . PHE A 1 473 ? 19.106 -10.675 -22.679 1.00 94.50 473 PHE A O 1
ATOM 3663 N N . GLU A 1 474 ? 17.438 -9.781 -23.861 1.00 91.25 474 GLU A N 1
ATOM 3664 C CA . GLU A 1 474 ? 16.720 -11.036 -24.135 1.00 91.25 474 GLU A CA 1
ATOM 3665 C C . GLU A 1 474 ? 17.535 -12.052 -24.949 1.00 91.25 474 GLU A C 1
ATOM 3667 O O . GLU A 1 474 ? 17.233 -13.246 -24.989 1.00 91.25 474 GLU A O 1
ATOM 3672 N N . ARG A 1 475 ? 18.598 -11.598 -25.623 1.00 92.75 475 ARG A N 1
ATOM 3673 C CA . ARG A 1 475 ? 19.485 -12.433 -26.451 1.00 92.75 475 ARG A CA 1
ATOM 3674 C C . ARG A 1 475 ? 20.859 -12.633 -25.812 1.00 92.75 475 ARG A C 1
ATOM 3676 O O . ARG A 1 475 ? 21.870 -12.721 -26.520 1.00 92.75 475 ARG A O 1
ATOM 3683 N N . GLY A 1 476 ? 20.905 -12.692 -24.481 1.00 90.56 476 GLY A N 1
ATOM 3684 C CA . GLY A 1 476 ? 22.137 -12.896 -23.719 1.00 90.56 476 GLY A CA 1
ATOM 3685 C C . GLY A 1 476 ? 23.142 -11.771 -23.969 1.00 90.56 476 GLY A C 1
ATOM 3686 O O . GLY A 1 476 ? 22.777 -10.605 -24.046 1.00 90.56 476 GLY A O 1
ATOM 3687 N N . THR A 1 477 ? 24.418 -12.101 -24.159 1.00 91.31 477 THR A N 1
ATOM 3688 C CA . THR A 1 477 ? 25.486 -11.106 -24.375 1.00 91.31 477 THR A CA 1
ATOM 3689 C C . THR A 1 477 ? 25.562 -10.554 -25.803 1.00 91.31 477 THR A C 1
ATOM 3691 O O . THR A 1 477 ? 26.491 -9.819 -26.130 1.00 91.31 477 THR A O 1
ATOM 3694 N N . THR A 1 478 ? 24.616 -10.885 -26.688 1.00 92.44 478 THR A N 1
ATOM 3695 C CA . THR A 1 478 ? 24.656 -10.441 -28.090 1.00 92.44 478 THR A CA 1
ATOM 3696 C C . THR A 1 478 ? 24.775 -8.916 -28.178 1.00 92.44 478 THR A C 1
ATOM 3698 O O . THR A 1 478 ? 23.917 -8.206 -27.668 1.00 92.44 478 THR A O 1
ATOM 3701 N N . GLY A 1 479 ? 25.823 -8.414 -28.840 1.00 92.44 479 GLY A N 1
ATOM 3702 C CA . GLY A 1 479 ? 26.077 -6.974 -29.011 1.00 92.44 479 GLY A CA 1
ATOM 3703 C C . GLY A 1 479 ? 26.841 -6.301 -27.864 1.00 92.44 479 GLY A C 1
ATOM 3704 O O . GLY A 1 479 ? 27.326 -5.187 -28.048 1.00 92.44 479 GLY A O 1
ATOM 3705 N N . TRP A 1 480 ? 27.017 -6.979 -26.730 1.00 97.44 480 TRP A N 1
ATOM 3706 C CA . TRP A 1 480 ? 27.676 -6.443 -25.541 1.00 97.44 480 TRP A CA 1
ATOM 3707 C C . TRP A 1 480 ? 29.023 -7.117 -25.290 1.00 97.44 480 TRP A C 1
ATOM 3709 O O . TRP A 1 480 ? 29.138 -8.343 -25.272 1.00 97.44 480 TRP A O 1
ATOM 3719 N N . THR A 1 481 ? 30.047 -6.305 -25.045 1.00 97.94 481 THR A N 1
ATOM 3720 C CA . THR A 1 481 ? 31.333 -6.768 -24.523 1.00 97.94 481 THR A CA 1
ATOM 3721 C C . THR A 1 481 ? 31.292 -6.667 -23.007 1.00 97.94 481 THR A C 1
ATOM 3723 O O . THR A 1 481 ? 31.121 -5.577 -22.466 1.00 97.94 481 THR A O 1
ATOM 3726 N N . ILE A 1 482 ? 31.449 -7.801 -22.333 1.00 97.19 482 ILE A N 1
ATOM 3727 C CA . ILE A 1 482 ? 31.480 -7.905 -20.873 1.00 97.19 482 ILE A CA 1
ATOM 3728 C C . ILE A 1 482 ? 32.940 -7.884 -20.416 1.00 97.19 482 ILE A C 1
ATOM 3730 O O . ILE A 1 482 ? 33.754 -8.641 -20.953 1.00 97.19 482 ILE A O 1
ATOM 3734 N N . ILE A 1 483 ? 33.283 -6.998 -19.478 1.00 96.81 483 ILE A N 1
ATOM 3735 C CA . ILE A 1 483 ? 34.663 -6.781 -19.033 1.00 96.81 483 ILE A CA 1
ATOM 3736 C C . ILE A 1 483 ? 34.756 -6.841 -17.508 1.00 96.81 483 ILE A C 1
ATOM 3738 O O . ILE A 1 483 ? 34.330 -5.922 -16.806 1.00 96.81 483 ILE A O 1
ATOM 3742 N N . ASP A 1 484 ? 35.429 -7.897 -17.039 1.00 93.00 484 ASP A N 1
ATOM 3743 C CA . ASP A 1 484 ? 35.607 -8.226 -15.622 1.00 93.00 484 ASP A CA 1
ATOM 3744 C C . ASP A 1 484 ? 37.092 -8.287 -15.250 1.00 93.00 484 ASP A C 1
ATOM 3746 O O . ASP A 1 484 ? 37.668 -9.367 -15.094 1.00 93.00 484 ASP A O 1
ATOM 3750 N N . PRO A 1 485 ? 37.786 -7.142 -15.152 1.00 89.31 485 PRO A N 1
ATOM 3751 C CA . PRO A 1 485 ? 39.222 -7.146 -14.898 1.00 89.31 485 PRO A CA 1
ATOM 3752 C C . PRO A 1 485 ? 39.559 -7.468 -13.435 1.00 89.31 485 PRO A C 1
ATOM 3754 O O . PRO A 1 485 ? 40.731 -7.672 -13.115 1.00 89.31 485 PRO A O 1
ATOM 3757 N N . HIS A 1 486 ? 38.564 -7.480 -12.541 1.00 87.44 486 HIS A N 1
ATOM 3758 C CA . HIS A 1 486 ? 38.751 -7.681 -11.112 1.00 87.44 486 HIS A CA 1
ATOM 3759 C C . HIS A 1 486 ? 38.194 -9.045 -10.674 1.00 87.44 486 HIS A C 1
ATOM 3761 O O . HIS A 1 486 ? 37.020 -9.307 -10.895 1.00 87.44 486 HIS A O 1
ATOM 3767 N N . PRO A 1 487 ? 38.974 -9.901 -9.987 1.00 85.38 487 PRO A N 1
ATOM 3768 C CA . PRO A 1 487 ? 38.526 -11.246 -9.601 1.00 85.38 487 PRO A CA 1
ATOM 3769 C C . PRO A 1 487 ? 37.401 -11.256 -8.557 1.00 85.38 487 PRO A C 1
ATOM 3771 O O . PRO A 1 487 ? 36.839 -12.311 -8.282 1.00 85.38 487 PRO A O 1
ATOM 3774 N N . GLY A 1 488 ? 37.122 -10.108 -7.935 1.00 88.69 488 GLY A N 1
ATOM 3775 C CA . GLY A 1 488 ? 36.091 -9.954 -6.913 1.00 88.69 488 GLY A CA 1
ATOM 3776 C C . GLY A 1 488 ? 34.812 -9.247 -7.370 1.00 88.69 488 GLY A C 1
ATOM 3777 O O . GLY A 1 488 ? 33.958 -8.937 -6.552 1.00 88.69 488 GLY A O 1
ATOM 3778 N N . MET A 1 489 ? 34.699 -8.933 -8.654 1.00 93.94 489 MET A N 1
ATOM 3779 C CA . MET A 1 489 ? 33.521 -8.297 -9.230 1.00 93.94 489 MET A CA 1
ATOM 3780 C C . MET A 1 489 ? 33.201 -9.020 -10.537 1.00 93.94 489 MET A C 1
ATOM 3782 O O . MET A 1 489 ? 34.113 -9.480 -11.220 1.00 93.94 489 MET A O 1
ATOM 3786 N N . GLU A 1 490 ? 31.931 -9.123 -10.893 1.00 95.06 490 GLU A N 1
ATOM 3787 C CA . GLU A 1 490 ? 31.484 -9.844 -12.085 1.00 95.06 490 GLU A CA 1
ATOM 3788 C C . GLU A 1 490 ? 30.469 -8.990 -12.855 1.00 95.06 490 GLU A C 1
ATOM 3790 O O . GLU A 1 490 ? 29.642 -8.298 -12.258 1.00 95.06 490 GLU A O 1
ATOM 3795 N N . ALA A 1 491 ? 30.509 -9.050 -14.181 1.00 95.50 491 ALA A N 1
ATOM 3796 C CA . ALA A 1 491 ? 29.475 -8.544 -15.061 1.00 95.50 491 ALA A CA 1
ATOM 3797 C C . ALA A 1 491 ? 28.914 -9.717 -15.864 1.00 95.50 491 ALA A C 1
ATOM 3799 O O . ALA A 1 491 ? 29.633 -10.584 -16.355 1.00 95.50 491 ALA A O 1
ATOM 3800 N N . ALA A 1 492 ? 27.599 -9.773 -16.006 1.00 94.38 492 ALA A N 1
ATOM 3801 C CA . ALA A 1 492 ? 26.944 -10.838 -16.743 1.00 94.38 492 ALA A CA 1
ATOM 3802 C C . ALA A 1 492 ? 25.631 -10.350 -17.336 1.00 94.38 492 ALA A C 1
ATOM 3804 O O . ALA A 1 492 ? 24.942 -9.520 -16.750 1.00 94.38 492 ALA A O 1
ATOM 3805 N N . VAL A 1 493 ? 25.243 -10.921 -18.476 1.00 92.81 493 VAL A N 1
ATOM 3806 C CA . VAL A 1 493 ? 23.840 -10.881 -18.886 1.00 92.81 493 VAL A CA 1
ATOM 3807 C C . VAL A 1 493 ? 23.151 -12.106 -18.308 1.00 92.81 493 VAL A C 1
ATOM 3809 O O . VAL A 1 493 ? 23.557 -13.237 -18.579 1.00 92.81 493 VAL A O 1
ATOM 3812 N N . ILE A 1 494 ? 22.123 -11.870 -17.502 1.00 88.88 494 ILE A N 1
ATOM 3813 C CA . ILE A 1 494 ? 21.342 -12.906 -16.836 1.00 88.88 494 ILE A CA 1
ATOM 3814 C C . ILE A 1 494 ? 20.024 -13.037 -17.578 1.00 88.88 494 ILE A C 1
ATOM 3816 O O . ILE A 1 494 ? 19.316 -12.050 -17.741 1.00 88.88 494 ILE A O 1
ATOM 3820 N N . THR A 1 495 ? 19.696 -14.256 -18.000 1.00 83.06 495 THR A N 1
ATOM 3821 C CA . THR A 1 495 ? 18.421 -14.578 -18.645 1.00 83.06 495 THR A CA 1
ATOM 3822 C C . THR A 1 495 ? 17.679 -15.627 -17.827 1.00 83.06 495 THR A C 1
ATOM 3824 O O . THR A 1 495 ? 18.233 -16.699 -17.561 1.00 83.06 495 THR A O 1
ATOM 3827 N N . ALA A 1 496 ? 16.435 -15.348 -17.447 1.00 75.38 496 ALA A N 1
ATOM 3828 C CA . ALA A 1 496 ? 15.561 -16.344 -16.843 1.00 75.38 496 ALA A CA 1
ATOM 3829 C C . ALA A 1 496 ? 15.256 -17.480 -17.852 1.00 75.38 496 ALA A C 1
ATOM 3831 O O . ALA A 1 496 ? 15.122 -17.205 -19.049 1.00 75.38 496 ALA A O 1
ATOM 3832 N N . PRO A 1 497 ? 15.167 -18.748 -17.403 1.00 61.69 497 PRO A N 1
ATOM 3833 C CA . PRO A 1 497 ? 14.895 -19.891 -18.278 1.00 61.69 497 PRO A CA 1
ATOM 3834 C C . PRO A 1 497 ? 13.532 -19.849 -18.995 1.00 61.69 497 PRO A C 1
ATOM 3836 O O . PRO A 1 497 ? 12.600 -19.116 -18.578 1.00 61.69 497 PRO A O 1
#

Radius of gyration: 27.69 Å; Cα contacts (8 Å, |Δi|>4): 1198; chains: 1; bounding box: 70×40×82 Å